Protein AF-0000000078527801 (afdb_homodimer)

pLDDT: mean 88.39, std 11.26, range [38.31, 98.44]

Radius of gyration: 32.22 Å; Cα contacts (8 Å, |Δi|>4): 963; chains: 2; bounding box: 40×102×71 Å

Foldseek 3Di:
DKDKPDWFDDVFKIKTKIKFQAWDKPQDFAQDQWKKKKAWQAAWKWKDWLQFIATDHHQKIFTHHGLIFMIIGDDDGRITMMMMMIGHQVVLQVVCVVVVQDRPCCLSVVDGTIFHDDPVLSVLLVVLSVLLRVCRVVVPVPSVVVNSVSVSVNSVSSSVRRVVCVVPPDHDTDDDPLSVLSSVLSVCLLVPLLDDDDLQRSCVVSPHHSVSNQVSNCVNRVDGSNLSSLSSLLVVLLVCLQPHPDDLQRSCNSSNHPDSVVNQVSNCVHPVDGSVVCSVVNSPD/DKDKPDWFDDVFKIKTKIKFQAWDKPADFPLDQWKKKKAWQAAWKWKDWLQFIATDHHQKIFTHHHLIFMIIGHDDGRITIMMMMIGHQVVLQVVCVVVVQDRPCCLSVVDGTIFHDDPVLSVLLVVLSVLLRVCRVVVPVPSVVSNSVSVSVNSNSSSVRRVVCVVPPDHDTDDDPLSVLSSVLSVCLLVPLLDPDDLQRSCVVSPHHSVSCQVSNCVNRVDGSNLSSLSSLLVVLLVCLQPHPDDLQRSCNSSNHPDSVVNQVSNCSRPVDGSVVCSVVNSPD

Solvent-accessible surface area (backbone atoms only — not comparable to full-atom values): 29902 Å² total; per-residue (Å²): 90,79,42,74,78,48,77,43,64,54,95,42,37,36,41,34,30,41,36,29,54,38,89,59,61,66,64,88,77,64,54,40,84,33,35,34,41,40,36,33,73,36,44,36,31,31,38,26,46,72,48,44,39,33,68,43,43,56,52,28,34,34,43,41,39,55,60,50,55,61,25,51,40,83,26,90,50,56,46,35,30,36,38,41,37,38,36,30,53,86,64,46,36,64,58,27,56,73,64,67,43,77,42,63,66,53,51,39,67,76,42,69,45,69,35,72,54,52,72,68,54,37,53,52,48,51,53,40,54,52,47,38,52,51,31,57,72,67,54,50,91,67,26,68,50,53,37,52,41,43,48,50,50,51,54,50,51,51,48,54,40,42,57,57,31,71,77,36,80,69,72,67,56,54,80,46,71,67,51,44,50,42,24,53,50,40,47,47,31,59,75,45,28,39,56,80,71,47,67,58,55,49,18,55,75,69,75,46,51,47,69,55,49,52,48,54,35,25,70,55,57,71,36,50,71,66,56,48,25,50,49,38,32,43,54,51,45,50,50,42,47,56,74,48,85,68,49,72,65,51,50,28,52,67,40,44,42,94,37,60,67,58,38,44,50,54,35,23,72,60,64,77,40,43,65,68,55,38,41,74,57,65,51,66,119,92,79,42,73,77,47,75,44,65,56,96,42,37,37,41,34,29,42,38,29,53,39,88,57,62,61,63,82,76,66,55,36,86,33,35,34,41,40,35,32,71,37,44,34,30,31,37,26,46,72,49,43,39,33,67,43,42,55,51,28,33,34,43,41,39,57,60,43,51,64,24,48,39,82,27,91,50,57,46,34,31,35,38,41,38,38,35,30,54,87,64,43,37,66,59,26,56,72,63,67,44,75,42,62,66,54,51,38,67,76,42,67,44,68,34,71,53,54,73,69,54,35,54,53,48,50,52,40,52,52,47,39,52,50,30,55,72,66,56,48,91,65,26,68,51,53,37,52,40,43,48,51,50,51,54,49,52,52,50,53,40,40,57,54,30,71,77,37,79,68,73,67,57,53,78,46,71,67,51,43,50,43,25,52,49,39,48,48,32,61,78,46,28,40,57,81,72,48,64,57,57,49,18,55,73,69,73,46,50,48,68,54,48,51,50,55,35,26,71,56,57,56,34,50,69,66,56,48,25,49,50,40,30,42,55,51,46,51,51,42,47,55,73,46,87,67,49,71,65,52,50,28,53,67,40,45,44,94,38,61,68,57,38,44,50,54,36,23,72,66,65,77,41,43,66,68,55,39,40,74,57,64,50,66,119

Nearest PDB structures (foldseek):
  7x85-assembly2_C  TM=8.823E-01  e=2.930E-05  Gallus gallus
  6o2d-assembly1_A  TM=7.744E-01  e=2.500E-05  Schizosaccharomyces pombe
  8hfb-assembly1_B  TM=6.288E-01  e=1.130E-05  Bacillus subtilis
  2h0v-assembly1_B  TM=6.286E-01  e=2.133E-05  Bacillus subtilis
  1y3t-assembly1_B  TM=6.262E-01  e=2.779E-05  Bacillus subtilis

Sequence (570 aa):
MEKTVFSESMEGITIDEVVRDQEYSMTMKHFHDTYELYFLLEGERYYFIEKETYYVKTGDVVLINREQVHKTSQAGSRRHDRILLQLSGRVLEPWLKQTGVSSLEKLFGDYYGVARLSKEEWEEMKGLLLGISEELIHRRERYEIMVRLKLSQILLMVYRSRKKTVLKEMPPTVQTAKHGKVHEVAEYLTLHCETGESLEELAEAFFISKSYLSRIFREVTGFSVNEYRNLARVRKAKELLANSRYSITEISEILGFESITYFERVFKKHSDVTPLKYRKDGGETMEKTVFSESMEGITIDEVVRDQEYSMTMKHFHDTYELYFLLEGERYYFIEKETYYVKTGDVVLINREQVHKTSQAGSRRHDRILLQLSGRVLEPWLKQTGVSSLEKLFGDYYGVARLSKEEWEEMKGLLLGISEELIHRRERYEIMVRLKLSQILLMVYRSRKKTVLKEMPPTVQTAKHGKVHEVAEYLTLHCETGESLEELAEAFFISKSYLSRIFREVTGFSVNEYRNLARVRKAKELLANSRYSITEISEILGFESITYFERVFKKHSDVTPLKYRKDGGET

Secondary structure (DSSP, 8-state):
-EEEEEEEEETTEEEEEEEESS----------SSEEEEEEEESEEEEEETTEEEEEETTEEEEE-TT--EEEEE-S-S-EEEEEEEE-HHHHHHHHHHHT---HHHHHHH--EEEE--HHHHHHHHHHHHHHHHHHHH--TTHHHHHHHHHHHHHHHHHHHHHHHHSSPPPPBP--HHHHHHHHHHHHHHHTTT----HHHHHHHTTS-HHHHHHHHHHHHSS-HHHHHHHHHHHHHHHHHHH----HHHHHHHTT-S-HHHHHHHHHHHHSS-HHHHHHTTT--/-EEEEEEEEETTEEEEEEEE-S-----S----SSEEEEEEEESEEEEEETTEEEEEETTEEEEE-TT--EEEEE-S-S-EEEEEEEE-HHHHHHHHHHHTPPPHHHHHHH--EEEE--HHHHHHHHHHHHHHHHHHHH--TTHHHHHHHHHHHHHHHHHHHHHHHHSSPPPPBP--HHHHHHHHHHHHHHHTTT----HHHHHHHTTS-HHHHHHHHHHHHSS-HHHHHHHHHHHHHHHHHHH----HHHHHHHTT-S-HHHHHHHHHHHHSS-HHHHHHTTT--

Structure (mmCIF, N/CA/C/O backbone):
data_AF-0000000078527801-model_v1
#
loop_
_entity.id
_entity.type
_entity.pdbx_description
1 polymer 'AraC family transcriptional regulator'
#
loop_
_atom_site.group_PDB
_atom_site.id
_atom_site.type_symbol
_atom_site.label_atom_id
_atom_site.label_alt_id
_atom_site.label_comp_id
_atom_site.label_asym_id
_atom_site.label_entity_id
_atom_site.label_seq_id
_atom_site.pdbx_PDB_ins_code
_atom_site.Cartn_x
_atom_site.Cartn_y
_atom_site.Cartn_z
_atom_site.occupancy
_atom_site.B_iso_or_equiv
_atom_site.auth_seq_id
_atom_site.auth_comp_id
_atom_site.auth_asym_id
_atom_site.auth_atom_id
_atom_site.pdbx_PDB_model_num
ATOM 1 N N . MET A 1 1 ? 16.672 16.656 26.734 1 68.88 1 MET A N 1
ATOM 2 C CA . MET A 1 1 ? 17.578 16.062 25.766 1 68.88 1 MET A CA 1
ATOM 3 C C . MET A 1 1 ? 16.797 15.469 24.594 1 68.88 1 MET A C 1
ATOM 5 O O . MET A 1 1 ? 15.711 14.922 24.781 1 68.88 1 MET A O 1
ATOM 9 N N . GLU A 1 2 ? 17 15.906 23.484 1 79.69 2 GLU A N 1
ATOM 10 C CA . GLU A 1 2 ? 16.406 15.422 22.234 1 79.69 2 GLU A CA 1
ATOM 11 C C . GLU A 1 2 ? 17.266 14.336 21.594 1 79.69 2 GLU A C 1
ATOM 13 O O . GLU A 1 2 ? 18.484 14.461 21.531 1 79.69 2 GLU A O 1
ATOM 18 N N . LYS A 1 3 ? 16.578 13.094 21.422 1 81.5 3 LYS A N 1
ATOM 19 C CA . LYS A 1 3 ? 17.266 11.992 20.75 1 81.5 3 LYS A CA 1
ATOM 20 C C . LYS A 1 3 ? 16.562 11.633 19.438 1 81.5 3 LYS A C 1
ATOM 22 O O . LYS A 1 3 ? 15.383 11.281 19.438 1 81.5 3 LYS A O 1
ATOM 27 N N . THR A 1 4 ? 17.312 11.812 18.469 1 79.81 4 THR A N 1
ATOM 28 C CA . THR A 1 4 ? 16.812 11.359 17.172 1 79.81 4 THR A CA 1
ATOM 29 C C . THR A 1 4 ? 17.016 9.859 17 1 79.81 4 THR A C 1
ATOM 31 O O . THR A 1 4 ? 18.156 9.391 16.969 1 79.81 4 THR A O 1
ATOM 34 N N . VAL A 1 5 ? 15.945 9.117 16.906 1 83.12 5 VAL A N 1
ATOM 35 C CA . VAL A 1 5 ? 16 7.668 16.75 1 83.12 5 VAL A CA 1
ATOM 36 C C . VAL A 1 5 ? 16.359 7.328 15.297 1 83.12 5 VAL A C 1
ATOM 38 O O . VAL A 1 5 ? 17.234 6.504 15.039 1 83.12 5 VAL A O 1
ATOM 41 N N . PHE A 1 6 ? 15.734 7.941 14.312 1 82.44 6 PHE A N 1
ATOM 42 C CA . PHE A 1 6 ? 16.094 7.855 12.898 1 82.44 6 PHE A CA 1
ATOM 43 C C . PHE A 1 6 ? 15.617 9.086 12.148 1 82.44 6 PHE A C 1
ATOM 45 O O . PHE A 1 6 ? 14.719 9.797 12.609 1 82.44 6 PHE A O 1
ATOM 52 N N . SER A 1 7 ? 16.234 9.422 11.078 1 87.69 7 SER A N 1
ATOM 53 C CA . SER A 1 7 ? 15.875 10.461 10.125 1 87.69 7 SER A CA 1
ATOM 54 C C . SER A 1 7 ? 16.25 10.055 8.703 1 87.69 7 SER A C 1
ATOM 56 O O . SER A 1 7 ? 17.438 9.898 8.391 1 87.69 7 SER A O 1
ATOM 58 N N . GLU A 1 8 ? 15.242 9.766 7.891 1 90.69 8 GLU A N 1
ATOM 59 C CA . GLU A 1 8 ? 15.461 9.258 6.543 1 90.69 8 GLU A CA 1
ATOM 60 C C . GLU A 1 8 ? 14.617 10.016 5.523 1 90.69 8 GLU A C 1
ATOM 62 O O . GLU A 1 8 ? 13.664 10.703 5.891 1 90.69 8 GLU A O 1
ATOM 67 N N . SER A 1 9 ? 15.086 9.992 4.332 1 93.12 9 SER A N 1
ATOM 68 C CA . SER A 1 9 ? 14.328 10.734 3.322 1 93.12 9 SER A CA 1
ATOM 69 C C . SER A 1 9 ? 14.508 10.109 1.939 1 93.12 9 SER A C 1
ATOM 71 O O . SER A 1 9 ? 15.453 9.352 1.711 1 93.12 9 SER A O 1
ATOM 73 N N . MET A 1 10 ? 13.586 10.25 1.15 1 94.81 10 MET A N 1
ATOM 74 C CA . MET A 1 10 ? 13.641 10.094 -0.3 1 94.81 10 MET A CA 1
ATOM 75 C C . MET A 1 10 ? 12.961 11.266 -0.999 1 94.81 10 MET A C 1
ATOM 77 O O . MET A 1 10 ? 12.438 12.172 -0.341 1 94.81 10 MET A O 1
ATOM 81 N N . GLU A 1 11 ? 13.023 11.273 -2.293 1 93.06 11 GLU A N 1
ATOM 82 C CA . GLU A 1 11 ? 12.383 12.375 -3.016 1 93.06 11 GLU A CA 1
ATOM 83 C C . GLU A 1 11 ? 10.914 12.508 -2.641 1 93.06 11 GLU A C 1
ATOM 85 O O . GLU A 1 11 ? 10.141 11.555 -2.791 1 93.06 11 GLU A O 1
ATOM 90 N N . GLY A 1 12 ? 10.57 13.617 -1.986 1 93.69 12 GLY A N 1
ATOM 91 C CA . GLY A 1 12 ? 9.18 13.945 -1.709 1 93.69 12 GLY A CA 1
ATOM 92 C C . GLY A 1 12 ? 8.727 13.5 -0.331 1 93.69 12 GLY A C 1
ATOM 93 O O . GLY A 1 12 ? 7.617 13.828 0.098 1 93.69 12 GLY A O 1
ATOM 94 N N . ILE A 1 13 ? 9.562 12.727 0.369 1 95.38 13 ILE A N 1
ATOM 95 C CA . ILE A 1 13 ? 9.156 12.188 1.662 1 95.38 13 ILE A CA 1
ATOM 96 C C . ILE A 1 13 ? 10.32 12.273 2.646 1 95.38 13 ILE A C 1
ATOM 98 O O . ILE A 1 13 ? 11.445 11.883 2.32 1 95.38 13 ILE A O 1
ATOM 102 N N . THR A 1 14 ? 10.094 12.812 3.775 1 93.75 14 THR A N 1
ATOM 103 C CA . THR A 1 14 ? 11.016 12.742 4.902 1 93.75 14 THR A CA 1
ATOM 104 C C . THR A 1 14 ? 10.312 12.188 6.141 1 93.75 14 THR A C 1
ATOM 106 O O . THR A 1 14 ? 9.164 12.539 6.422 1 93.75 14 THR A O 1
ATOM 109 N N . ILE A 1 15 ? 11.008 11.305 6.816 1 95.31 15 ILE A N 1
ATOM 110 C CA . ILE A 1 15 ? 10.461 10.727 8.039 1 95.31 15 ILE A CA 1
ATOM 111 C C . ILE A 1 15 ? 11.516 10.758 9.141 1 95.31 15 ILE A C 1
ATOM 113 O O . ILE A 1 15 ? 12.688 10.484 8.898 1 95.31 15 ILE A O 1
ATOM 117 N N . ASP A 1 16 ? 11.078 11.18 10.289 1 90.44 16 ASP A N 1
ATOM 118 C CA . ASP A 1 16 ? 12 11.117 11.422 1 90.44 16 ASP A CA 1
ATOM 119 C C . ASP A 1 16 ? 11.266 10.742 12.703 1 90.44 16 ASP A C 1
ATOM 121 O O . ASP A 1 16 ? 10.062 10.992 12.836 1 90.44 16 ASP A O 1
ATOM 125 N N . GLU A 1 17 ? 11.969 10.07 13.547 1 91.81 17 GLU A N 1
ATOM 126 C CA . GLU A 1 17 ? 11.508 9.766 14.898 1 91.81 17 GLU A CA 1
ATOM 127 C C . GLU A 1 17 ? 12.391 10.445 15.945 1 91.81 17 GLU A C 1
ATOM 129 O O . GLU A 1 17 ? 13.609 10.258 15.953 1 91.81 17 GLU A O 1
ATOM 134 N N . VAL A 1 18 ? 11.742 11.203 16.828 1 86.44 18 VAL A N 1
ATOM 135 C CA . VAL A 1 18 ? 12.477 11.945 17.844 1 86.44 18 VAL A CA 1
ATOM 136 C C . VAL A 1 18 ? 11.867 11.688 19.219 1 86.44 18 VAL A C 1
ATOM 138 O O . VAL A 1 18 ? 10.641 11.734 19.375 1 86.44 18 VAL A O 1
ATOM 141 N N . VAL A 1 19 ? 12.68 11.312 20.109 1 86.94 19 VAL A N 1
ATOM 142 C CA . VAL A 1 19 ? 12.305 11.172 21.516 1 86.94 19 VAL A CA 1
ATOM 143 C C . VAL A 1 19 ? 12.805 12.383 22.312 1 86.94 19 VAL A C 1
ATOM 145 O O . VAL A 1 19 ? 13.969 12.781 22.172 1 86.94 19 VAL A O 1
ATOM 148 N N . ARG A 1 20 ? 11.992 13.039 23 1 83.12 20 ARG A N 1
ATOM 149 C CA . ARG A 1 20 ? 12.383 14.227 23.75 1 83.12 20 ARG A CA 1
ATOM 150 C C . ARG A 1 20 ? 12 14.094 25.219 1 83.12 20 ARG A C 1
ATOM 152 O O . ARG A 1 20 ? 10.945 13.555 25.547 1 83.12 20 ARG A O 1
ATOM 159 N N . ASP A 1 21 ? 12.938 14.359 26.203 1 72.12 21 ASP A N 1
ATOM 160 C CA . ASP A 1 21 ? 12.672 14.344 27.641 1 72.12 21 ASP A CA 1
ATOM 161 C C . ASP A 1 21 ? 12.391 15.75 28.172 1 72.12 21 ASP A C 1
ATOM 163 O O . ASP A 1 21 ? 11.836 15.914 29.25 1 72.12 21 ASP A O 1
ATOM 167 N N . GLN A 1 22 ? 12.914 16.766 27.453 1 56.06 22 GLN A N 1
ATOM 168 C CA . GLN A 1 22 ? 12.719 18.094 28 1 56.06 22 GLN A CA 1
ATOM 169 C C . GLN A 1 22 ? 11.867 18.953 27.078 1 56.06 22 GLN A C 1
ATOM 171 O O . GLN A 1 22 ? 11.609 18.562 25.938 1 56.06 22 GLN A O 1
ATOM 176 N N . GLU A 1 23 ? 11.406 20.094 27.625 1 50.56 23 GLU A N 1
ATOM 177 C CA . GLU A 1 23 ? 10.555 21.094 26.984 1 50.56 23 GLU A CA 1
ATOM 178 C C . GLU A 1 23 ? 11.055 21.438 25.578 1 50.56 23 GLU A C 1
ATOM 180 O O . GLU A 1 23 ? 12.227 21.781 25.406 1 50.56 23 GLU A O 1
ATOM 185 N N . TYR A 1 24 ? 10.969 20.547 24.828 1 50.47 24 TYR A N 1
ATOM 186 C CA . TYR A 1 24 ? 11.391 21.031 23.516 1 50.47 24 TYR A CA 1
ATOM 187 C C . TYR A 1 24 ? 10.258 21.797 22.828 1 50.47 24 TYR A C 1
ATOM 189 O O . TYR A 1 24 ? 9.109 21.344 22.844 1 50.47 24 TYR A O 1
ATOM 197 N N . SER A 1 25 ? 10.438 23.125 22.922 1 44.84 25 SER A N 1
ATOM 198 C CA . SER A 1 25 ? 9.586 23.938 22.062 1 44.84 25 SER A CA 1
ATOM 199 C C . SER A 1 25 ? 10.016 23.844 20.609 1 44.84 25 SER A C 1
ATOM 201 O O . SER A 1 25 ? 11.203 23.953 20.297 1 44.84 25 SER A O 1
ATOM 203 N N . MET A 1 26 ? 9.477 23.031 19.875 1 48.06 26 MET A N 1
ATOM 204 C CA . MET A 1 26 ? 9.797 23.125 18.453 1 48.06 26 MET A CA 1
ATOM 205 C C . MET A 1 26 ? 9.867 24.594 18.016 1 48.06 26 MET A C 1
ATOM 207 O O . MET A 1 26 ? 8.898 25.344 18.172 1 48.06 26 MET A O 1
ATOM 211 N N . THR A 1 27 ? 10.992 25.062 18.219 1 38.31 27 THR A N 1
ATOM 212 C CA . THR A 1 27 ? 11.117 26.469 17.844 1 38.31 27 THR A CA 1
ATOM 213 C C . THR A 1 27 ? 10.688 26.672 16.391 1 38.31 27 THR A C 1
ATOM 215 O O . THR A 1 27 ? 10.492 27.812 15.953 1 38.31 27 THR A O 1
ATOM 218 N N . MET A 1 28 ? 11.43 25.969 15.43 1 41.22 28 MET A N 1
ATOM 219 C CA . MET A 1 28 ? 11.531 26.703 14.172 1 41.22 28 MET A CA 1
ATOM 220 C C . MET A 1 28 ? 10.188 26.75 13.453 1 41.22 28 MET A C 1
ATOM 222 O O . MET A 1 28 ? 9.492 25.734 13.359 1 41.22 28 MET A O 1
ATOM 226 N N . LYS A 1 29 ? 9.484 27.938 13.383 1 44.78 29 LYS A N 1
ATOM 227 C CA . LYS A 1 29 ? 8.477 28.875 12.875 1 44.78 29 LYS A CA 1
ATOM 228 C C . LYS A 1 29 ? 8.156 28.594 11.414 1 44.78 29 LYS A C 1
ATOM 230 O O . LYS A 1 29 ? 7.855 29.531 10.656 1 44.78 29 LYS A O 1
ATOM 235 N N . HIS A 1 30 ? 8.758 27.609 10.633 1 49.72 30 HIS A N 1
ATOM 236 C CA . HIS A 1 30 ? 8.906 27.828 9.203 1 49.72 30 HIS A CA 1
ATOM 237 C C . HIS A 1 30 ? 7.703 27.297 8.438 1 49.72 30 HIS A C 1
ATOM 239 O O . HIS A 1 30 ? 7.094 26.297 8.844 1 49.72 30 HIS A O 1
ATOM 245 N N . PHE A 1 31 ? 6.996 28.312 8.07 1 52.66 31 PHE A N 1
ATOM 246 C CA . PHE A 1 31 ? 6.148 27.953 6.941 1 52.66 31 PHE A CA 1
ATOM 247 C C . PHE A 1 31 ? 6.879 27 5.996 1 52.66 31 PHE A C 1
ATOM 249 O O . PHE A 1 31 ? 8.016 27.266 5.602 1 52.66 31 PHE A O 1
ATOM 256 N N . HIS A 1 32 ? 6.535 25.75 6.164 1 64 32 HIS A N 1
ATOM 257 C CA . HIS A 1 32 ? 7.125 24.875 5.16 1 64 32 HIS A CA 1
ATOM 258 C C . HIS A 1 32 ? 6.094 24.469 4.113 1 64 32 HIS A C 1
ATOM 260 O O . HIS A 1 32 ? 4.898 24.422 4.398 1 64 32 HIS A O 1
ATOM 266 N N . ASP A 1 33 ? 6.512 24.547 2.904 1 74.06 33 ASP A N 1
ATOM 267 C CA . ASP A 1 33 ? 5.723 24.188 1.727 1 74.06 33 ASP A CA 1
ATOM 268 C C . ASP A 1 33 ? 5.484 22.688 1.656 1 74.06 33 ASP A C 1
ATOM 270 O O . ASP A 1 33 ? 5.438 22.109 0.567 1 74.06 33 ASP A O 1
ATOM 274 N N . THR A 1 34 ? 5.406 22.078 2.867 1 87.06 34 THR A N 1
ATOM 275 C CA . THR A 1 34 ? 5.184 20.625 2.879 1 87.06 34 THR A CA 1
ATOM 276 C C . THR A 1 34 ? 3.988 20.266 3.758 1 87.06 34 THR A C 1
ATOM 278 O O . THR A 1 34 ? 3.627 21.031 4.66 1 87.06 34 THR A O 1
ATOM 281 N N . TYR A 1 35 ? 3.361 19.25 3.359 1 92.69 35 TYR A N 1
ATOM 282 C CA . TYR A 1 35 ? 2.361 18.656 4.234 1 92.69 35 TYR A CA 1
ATOM 283 C C . TYR A 1 35 ? 3.023 17.828 5.332 1 92.69 35 TYR A C 1
ATOM 285 O O . TYR A 1 35 ? 4.043 17.172 5.098 1 92.69 35 TYR A O 1
ATOM 293 N N . GLU A 1 36 ? 2.42 17.875 6.512 1 93.31 36 GLU A N 1
ATOM 294 C CA . GLU A 1 36 ? 3.021 17.109 7.602 1 93.31 36 GLU A CA 1
ATOM 295 C C . GLU A 1 36 ? 1.99 16.219 8.289 1 93.31 36 GLU A C 1
ATOM 297 O O . GLU A 1 36 ? 0.843 16.625 8.484 1 93.31 36 GLU A O 1
ATOM 302 N N . LEU A 1 37 ? 2.434 15.016 8.555 1 95.56 37 LEU A N 1
ATOM 303 C CA . LEU A 1 37 ? 1.729 14.125 9.469 1 95.56 37 LEU A CA 1
ATOM 304 C C . LEU A 1 37 ? 2.555 13.867 10.727 1 95.56 37 LEU A C 1
ATOM 306 O O . LEU A 1 37 ? 3.703 13.43 10.641 1 95.56 37 LEU A O 1
ATOM 310 N N . TYR A 1 38 ? 1.998 14.211 11.859 1 94.62 38 TYR A N 1
ATOM 311 C CA . TYR A 1 38 ? 2.625 14.047 13.164 1 94.62 38 TYR A CA 1
ATOM 312 C C . TYR A 1 38 ? 1.974 12.906 13.945 1 94.62 38 TYR A C 1
ATOM 314 O O . TYR A 1 38 ? 0.771 12.945 14.219 1 94.62 38 TYR A O 1
ATOM 322 N N . PHE A 1 39 ? 2.773 11.867 14.281 1 96.31 39 PHE A N 1
ATOM 323 C CA . PHE A 1 39 ? 2.295 10.703 15.016 1 96.31 39 PHE A CA 1
ATOM 324 C C . PHE A 1 39 ? 2.859 10.688 16.422 1 96.31 39 PHE A C 1
ATOM 326 O O . PHE A 1 39 ? 4.074 10.594 16.609 1 96.31 39 PHE A O 1
ATOM 333 N N . LEU A 1 40 ? 2.012 10.703 17.406 1 94.56 40 LEU A N 1
ATOM 334 C CA . LEU A 1 40 ? 2.49 10.664 18.797 1 94.56 40 LEU A CA 1
ATOM 335 C C . LEU A 1 40 ? 2.539 9.234 19.312 1 94.56 40 LEU A C 1
ATOM 337 O O . LEU A 1 40 ? 1.496 8.617 19.531 1 94.56 40 LEU A O 1
ATOM 341 N N . LEU A 1 41 ? 3.697 8.758 19.531 1 94.19 41 LEU A N 1
ATOM 342 C CA . LEU A 1 41 ? 3.91 7.375 19.953 1 94.19 41 LEU A CA 1
ATOM 343 C C . LEU A 1 41 ? 3.766 7.23 21.453 1 94.19 41 LEU A C 1
ATOM 345 O O . LEU A 1 41 ? 3.326 6.184 21.953 1 94.19 41 LEU A O 1
ATOM 349 N N . GLU A 1 42 ? 4.191 8.234 22.156 1 93.31 42 GLU A N 1
ATOM 350 C CA . GLU A 1 42 ? 4.141 8.242 23.609 1 93.31 42 GLU A CA 1
ATOM 351 C C . GLU A 1 42 ? 4.043 9.664 24.156 1 93.31 42 GLU A C 1
ATOM 353 O O . GLU A 1 42 ? 4.664 10.586 23.625 1 93.31 42 GLU A O 1
ATOM 358 N N . GLY A 1 43 ? 3.215 9.766 25.25 1 91.69 43 GLY A N 1
ATOM 359 C CA . GLY A 1 43 ? 3.123 11.039 25.938 1 91.69 43 GLY A CA 1
ATOM 360 C C . GLY A 1 43 ? 1.876 11.828 25.578 1 91.69 43 GLY A C 1
ATOM 361 O O . GLY A 1 43 ? 0.872 11.25 25.156 1 91.69 43 GLY A O 1
ATOM 362 N N . GLU A 1 44 ? 1.827 13.125 26 1 92.25 44 GLU A N 1
ATOM 363 C CA . GLU A 1 44 ? 0.766 14.086 25.719 1 92.25 44 GLU A CA 1
ATOM 364 C C . GLU A 1 44 ? 1.343 15.445 25.328 1 92.25 44 GLU A C 1
ATOM 366 O O . GLU A 1 44 ? 2.375 15.859 25.844 1 92.25 44 GLU A O 1
ATOM 371 N N . ARG A 1 45 ? 0.634 16.047 24.359 1 89.88 45 ARG A N 1
ATOM 372 C CA . ARG A 1 45 ? 1.095 17.359 23.906 1 89.88 45 ARG A CA 1
ATOM 373 C C . ARG A 1 45 ? -0.083 18.281 23.594 1 89.88 45 ARG A C 1
ATOM 375 O O . ARG A 1 45 ? -1.167 17.812 23.234 1 89.88 45 ARG A O 1
ATOM 382 N N . TYR A 1 46 ? 0.143 19.578 23.844 1 89.38 46 TYR A N 1
ATOM 383 C CA . TYR A 1 46 ? -0.713 20.578 23.219 1 89.38 46 TYR A CA 1
ATOM 384 C C . TYR A 1 46 ? -0.182 20.953 21.844 1 89.38 46 TYR A C 1
ATOM 386 O O . TYR A 1 46 ? 1.023 21.156 21.656 1 89.38 46 TYR A O 1
ATOM 394 N N . TYR A 1 47 ? -1.049 20.938 20.922 1 90.5 47 TYR A N 1
ATOM 395 C CA . TYR A 1 47 ? -0.663 21.266 19.562 1 90.5 47 TYR A CA 1
ATOM 396 C C . TYR A 1 47 ? -1.467 22.453 19.031 1 90.5 47 TYR A C 1
ATOM 398 O O . TYR A 1 47 ? -2.664 22.328 18.766 1 90.5 47 TYR A O 1
ATOM 406 N N . PHE A 1 48 ? -0.788 23.594 18.875 1 89.56 48 PHE A N 1
ATOM 407 C CA . PHE A 1 48 ? -1.412 24.781 18.297 1 89.56 48 PHE A CA 1
ATOM 408 C C . PHE A 1 48 ? -1.331 24.734 16.766 1 89.56 48 PHE A C 1
ATOM 410 O O . PHE A 1 48 ? -0.249 24.562 16.203 1 89.56 48 PHE A O 1
ATOM 417 N N . ILE A 1 49 ? -2.523 24.859 16.156 1 88.56 49 ILE A N 1
ATOM 418 C CA . ILE A 1 49 ? -2.584 24.891 14.695 1 88.56 49 ILE A CA 1
ATOM 419 C C . ILE A 1 49 ? -3.459 26.062 14.25 1 88.56 49 ILE A C 1
ATOM 421 O O . ILE A 1 49 ? -4.668 26.078 14.492 1 88.56 49 ILE A O 1
ATOM 425 N N . GLU A 1 50 ? -2.816 27 13.555 1 83.94 50 GLU A N 1
ATOM 426 C CA . GLU A 1 50 ? -3.451 28.188 13 1 83.94 50 GLU A CA 1
ATOM 427 C C . GLU A 1 50 ? -4.09 29.031 14.094 1 83.94 50 GLU A C 1
ATOM 429 O O . GLU A 1 50 ? -3.6 30.125 14.414 1 83.94 50 GLU A O 1
ATOM 434 N N . LYS A 1 51 ? -5.172 28.609 14.703 1 87.19 51 LYS A N 1
ATOM 435 C CA . LYS A 1 51 ? -5.816 29.422 15.727 1 87.19 51 LYS A CA 1
ATOM 436 C C . LYS A 1 51 ? -6.363 28.562 16.859 1 87.19 51 LYS A C 1
ATOM 438 O O . LYS A 1 51 ? -6.941 29.078 17.812 1 87.19 51 LYS A O 1
ATOM 443 N N . GLU A 1 52 ? -6.188 27.281 16.656 1 88.38 52 GLU A N 1
ATOM 444 C CA . GLU A 1 52 ? -6.754 26.344 17.625 1 88.38 52 GLU A CA 1
ATOM 445 C C . GLU A 1 52 ? -5.66 25.516 18.297 1 88.38 52 GLU A C 1
ATOM 447 O O . GLU A 1 52 ? -4.641 25.219 17.672 1 88.38 52 GLU A O 1
ATOM 452 N N . THR A 1 53 ? -5.961 25.234 19.578 1 90 53 THR A N 1
ATOM 453 C CA . THR A 1 53 ? -5.066 24.328 20.297 1 90 53 THR A CA 1
ATOM 454 C C . THR A 1 53 ? -5.746 22.984 20.531 1 90 53 THR A C 1
ATOM 456 O O . THR A 1 53 ? -6.875 22.938 21.031 1 90 53 THR A O 1
ATOM 459 N N . TYR A 1 54 ? -5.035 21.938 20.188 1 90.31 54 TYR A N 1
ATOM 460 C CA . TYR A 1 54 ? -5.543 20.578 20.344 1 90.31 54 TYR A CA 1
ATOM 461 C C . TYR A 1 54 ? -4.793 19.844 21.438 1 90.31 54 TYR A C 1
ATOM 463 O O . TYR A 1 54 ? -3.586 20.031 21.625 1 90.31 54 TYR A O 1
ATOM 471 N N . TYR A 1 55 ? -5.559 19.078 22.188 1 90.56 55 TYR A N 1
ATOM 472 C CA . TYR A 1 55 ? -4.938 18.125 23.094 1 90.56 55 TYR A CA 1
ATOM 473 C C . TYR A 1 55 ? -4.641 16.812 22.391 1 90.56 55 TYR A C 1
ATOM 475 O O . TYR A 1 55 ? -5.562 16.094 21.984 1 90.56 55 TYR A O 1
ATOM 483 N N . VAL A 1 56 ? -3.369 16.484 22.219 1 91.19 56 VAL A N 1
ATOM 484 C CA . VAL A 1 56 ? -2.928 15.32 21.469 1 91.19 56 VAL A CA 1
ATOM 485 C C . VAL A 1 56 ? -2.426 14.242 22.422 1 91.19 56 VAL A C 1
ATOM 487 O O . VAL A 1 56 ? -1.618 14.523 23.312 1 91.19 56 VAL A O 1
ATOM 490 N N . LYS A 1 57 ? -2.949 13.055 22.266 1 92.19 57 LYS A N 1
ATOM 491 C CA . LYS A 1 57 ? -2.545 11.914 23.094 1 92.19 57 LYS A CA 1
ATOM 492 C C . LYS A 1 57 ? -1.943 10.805 22.234 1 92.19 57 LYS A C 1
ATOM 494 O O . LYS A 1 57 ? -2.004 10.867 21 1 92.19 57 LYS A O 1
ATOM 499 N N . THR A 1 58 ? -1.376 9.805 22.953 1 93.12 58 THR A N 1
ATOM 500 C CA . THR A 1 58 ? -0.82 8.641 22.281 1 93.12 58 THR A CA 1
ATOM 501 C C . THR A 1 58 ? -1.853 8.016 21.344 1 93.12 58 THR A C 1
ATOM 503 O O . THR A 1 58 ? -3 7.793 21.734 1 93.12 58 THR A O 1
ATOM 506 N N . GLY A 1 59 ? -1.399 7.824 20.078 1 92.94 59 GLY A N 1
ATOM 507 C CA . GLY A 1 59 ? -2.293 7.207 19.125 1 92.94 59 GLY A CA 1
ATOM 508 C C . GLY A 1 59 ? -2.963 8.211 18.203 1 92.94 59 GLY A C 1
ATOM 509 O O . GLY A 1 59 ? -3.605 7.832 17.219 1 92.94 59 GLY A O 1
ATOM 510 N N . ASP A 1 60 ? -2.748 9.484 18.5 1 92.38 60 ASP A N 1
ATOM 511 C CA . ASP A 1 60 ? -3.316 10.531 17.656 1 92.38 60 ASP A CA 1
ATOM 512 C C . ASP A 1 60 ? -2.396 10.852 16.484 1 92.38 60 ASP A C 1
ATOM 514 O O . ASP A 1 60 ? -1.176 10.719 16.594 1 92.38 60 ASP A O 1
ATOM 518 N N . VAL A 1 61 ? -3.08 11.18 15.406 1 95.5 61 VAL A N 1
ATOM 519 C CA . VAL A 1 61 ? -2.377 11.664 14.227 1 95.5 61 VAL A CA 1
ATOM 520 C C . VAL A 1 61 ? -2.777 13.109 13.945 1 95.5 61 VAL A C 1
ATOM 522 O O . VAL A 1 61 ? -3.965 13.422 13.852 1 95.5 61 VAL A O 1
ATOM 525 N N . VAL A 1 62 ? -1.8 13.984 13.828 1 93.44 62 VAL A N 1
ATOM 526 C CA . VAL A 1 62 ? -2.084 15.383 13.555 1 93.44 62 VAL A CA 1
ATOM 527 C C . VAL A 1 62 ? -1.76 15.711 12.102 1 93.44 62 VAL A C 1
ATOM 529 O O . VAL A 1 62 ? -0.681 15.375 11.609 1 93.44 62 VAL A O 1
ATOM 532 N N . LEU A 1 63 ? -2.717 16.234 11.391 1 93.31 63 LEU A N 1
ATOM 533 C CA . LEU A 1 63 ? -2.537 16.688 10.023 1 93.31 63 LEU A CA 1
ATOM 534 C C . LEU A 1 63 ? -2.232 18.188 9.984 1 93.31 63 LEU A C 1
ATOM 536 O O . LEU A 1 63 ? -2.998 19 10.516 1 93.31 63 LEU A O 1
ATOM 540 N N . ILE A 1 64 ? -1.139 18.562 9.398 1 91 64 ILE A N 1
ATOM 541 C CA . ILE A 1 64 ? -0.753 19.969 9.25 1 91 64 ILE A CA 1
ATOM 542 C C . ILE A 1 64 ? -0.651 20.312 7.762 1 91 64 ILE A C 1
ATOM 544 O O . ILE A 1 64 ? 0.162 19.734 7.039 1 91 64 ILE A O 1
ATOM 548 N N . ASN A 1 65 ? -1.475 21.234 7.324 1 90.5 65 ASN A N 1
ATOM 549 C CA . ASN A 1 65 ? -1.464 21.672 5.93 1 90.5 65 ASN A CA 1
ATOM 550 C C . ASN A 1 65 ? -0.249 22.547 5.625 1 90.5 65 ASN A C 1
ATOM 552 O O . ASN A 1 65 ? 0.436 23 6.539 1 90.5 65 ASN A O 1
ATOM 556 N N . ARG A 1 66 ? -0.04 22.672 4.375 1 84.75 66 ARG A N 1
ATOM 557 C CA . ARG A 1 66 ? 1.039 23.562 3.957 1 84.75 66 ARG A CA 1
ATOM 558 C C . ARG A 1 66 ? 0.817 24.969 4.484 1 84.75 66 ARG A C 1
ATOM 560 O O . ARG A 1 66 ? -0.318 25.453 4.527 1 84.75 66 ARG A O 1
ATOM 567 N N . GLU A 1 67 ? 1.836 25.578 4.969 1 78.31 67 GLU A N 1
ATOM 568 C CA . GLU A 1 67 ? 1.887 27 5.344 1 78.31 67 GLU A CA 1
ATOM 569 C C . GLU A 1 67 ? 1.062 27.266 6.602 1 78.31 67 GLU A C 1
ATOM 571 O O . GLU A 1 67 ? 0.745 28.406 6.91 1 78.31 67 GLU A O 1
ATOM 576 N N . GLN A 1 68 ? 0.645 26.219 7.215 1 82.88 68 GLN A N 1
ATOM 577 C CA . GLN A 1 68 ? -0.078 26.406 8.469 1 82.88 68 GLN A CA 1
ATOM 578 C C . GLN A 1 68 ? 0.887 26.594 9.641 1 82.88 68 GLN A C 1
ATOM 580 O O . GLN A 1 68 ? 1.826 25.812 9.805 1 82.88 68 GLN A O 1
ATOM 585 N N . VAL A 1 69 ? 0.609 27.625 10.359 1 82.06 69 VAL A N 1
ATOM 586 C CA . VAL A 1 69 ? 1.386 27.859 11.57 1 82.06 69 VAL A CA 1
ATOM 587 C C . VAL A 1 69 ? 1.041 26.797 12.617 1 82.06 69 VAL A C 1
ATOM 589 O O . VAL A 1 69 ? -0.129 26.453 12.789 1 82.06 69 VAL A O 1
ATOM 592 N N . HIS A 1 70 ? 2.102 26.234 13.219 1 87.56 70 HIS A N 1
ATOM 593 C CA . HIS A 1 70 ? 1.854 25.219 14.242 1 87.56 70 HIS A CA 1
ATOM 594 C C . HIS A 1 70 ? 3.002 25.156 15.242 1 87.56 70 HIS A C 1
ATOM 596 O O . HIS A 1 70 ? 4.133 25.516 14.922 1 87.56 70 HIS A O 1
ATOM 602 N N . LYS A 1 71 ? 2.67 24.781 16.453 1 86.5 71 LYS A N 1
ATOM 603 C CA . LYS A 1 71 ? 3.627 24.641 17.547 1 86.5 71 LYS A CA 1
ATOM 604 C C . LYS A 1 71 ? 3.158 23.594 18.547 1 86.5 71 LYS A C 1
ATOM 606 O O . LYS A 1 71 ? 1.971 23.531 18.875 1 86.5 71 LYS A O 1
ATOM 611 N N . THR A 1 72 ? 4.152 22.797 19.016 1 87.12 72 THR A N 1
ATOM 612 C CA . THR A 1 72 ? 3.844 21.859 20.094 1 87.12 72 THR A CA 1
ATOM 613 C C . THR A 1 72 ? 4.309 22.406 21.438 1 87.12 72 THR A C 1
ATOM 615 O O . THR A 1 72 ? 5.297 23.141 21.516 1 87.12 72 THR A O 1
ATOM 618 N N . SER A 1 73 ? 3.584 22.172 22.438 1 84.25 73 SER A N 1
ATOM 619 C CA .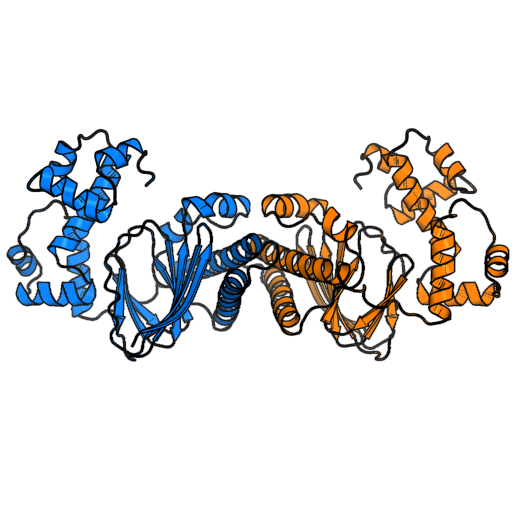 SER A 1 73 ? 3.971 22.5 23.812 1 84.25 73 SER A CA 1
ATOM 620 C C . SER A 1 73 ? 3.652 21.344 24.766 1 84.25 73 SER A C 1
ATOM 622 O O . SER A 1 73 ? 2.912 20.438 24.406 1 84.25 73 SER A O 1
ATOM 624 N N . GLN A 1 74 ? 4.195 21.438 25.828 1 83.19 74 GLN A N 1
ATOM 625 C CA . GLN A 1 74 ? 4.082 20.375 26.828 1 83.19 74 GLN A CA 1
ATOM 626 C C . GLN A 1 74 ? 2.666 20.297 27.391 1 83.19 74 GLN A C 1
ATOM 628 O O . GLN A 1 74 ? 2.049 21.328 27.672 1 83.19 74 GLN A O 1
ATOM 633 N N . ALA A 1 75 ? 2.172 19.094 27.281 1 82.12 75 ALA A N 1
ATOM 634 C CA . ALA A 1 75 ? 0.953 18.75 28.016 1 82.12 75 ALA A CA 1
ATOM 635 C C . ALA A 1 75 ? 1.198 17.609 28.984 1 82.12 75 ALA A C 1
ATOM 637 O O . ALA A 1 75 ? 1.641 16.531 28.578 1 82.12 75 ALA A O 1
ATOM 638 N N . GLY A 1 76 ? 1.053 17.75 30.172 1 78.81 76 GLY A N 1
ATOM 639 C CA . GLY A 1 76 ? 1.229 16.672 31.125 1 78.81 76 GLY A CA 1
ATOM 640 C C . GLY A 1 76 ? 2.678 16.25 31.281 1 78.81 76 GLY A C 1
ATOM 641 O O . GLY A 1 76 ? 3.533 17.062 31.625 1 78.81 76 GLY A O 1
ATOM 642 N N . SER A 1 77 ? 3.021 14.961 30.703 1 73.69 77 SER A N 1
ATOM 643 C CA . SER A 1 77 ? 4.359 14.406 30.859 1 73.69 77 SER A CA 1
ATOM 644 C C . SER A 1 77 ? 5.375 15.133 29.984 1 73.69 77 SER A C 1
ATOM 646 O O . SER A 1 77 ? 5.039 15.617 28.906 1 73.69 77 SER A O 1
ATOM 648 N N . ARG A 1 78 ? 6.555 15.109 30.484 1 78.06 78 ARG A N 1
ATOM 649 C CA . ARG A 1 78 ? 7.652 15.773 29.781 1 78.06 78 ARG A CA 1
ATOM 650 C C . ARG A 1 78 ? 8.172 14.914 28.641 1 78.06 78 ARG A C 1
ATOM 652 O O . ARG A 1 78 ? 8.492 15.422 27.562 1 78.06 78 ARG A O 1
ATOM 659 N N . ARG A 1 79 ? 8.109 13.695 28.922 1 85.06 79 ARG A N 1
ATOM 660 C CA . ARG A 1 79 ? 8.672 12.805 27.906 1 85.06 79 ARG A CA 1
ATOM 661 C C . ARG A 1 79 ? 7.656 12.516 26.812 1 85.06 79 ARG A C 1
ATOM 663 O O . ARG A 1 79 ? 6.48 12.281 27.094 1 85.06 79 ARG A O 1
ATOM 670 N N . HIS A 1 80 ? 8.133 12.711 25.562 1 89.25 80 HIS A N 1
ATOM 671 C CA . HIS A 1 80 ? 7.277 12.289 24.469 1 89.25 80 HIS A CA 1
ATOM 672 C C . HIS A 1 80 ? 8.109 11.711 23.312 1 89.25 80 HIS A C 1
ATOM 674 O O . HIS A 1 80 ? 9.297 12.008 23.203 1 89.25 80 HIS A O 1
ATOM 680 N N . ASP A 1 81 ? 7.535 10.711 22.625 1 93.12 81 ASP A N 1
ATOM 681 C CA . ASP A 1 81 ? 8.07 10.062 21.438 1 93.12 81 ASP A CA 1
ATOM 682 C C . ASP A 1 81 ? 7.145 10.25 20.25 1 93.12 81 ASP A C 1
ATOM 684 O O . ASP A 1 81 ? 5.941 10 20.344 1 93.12 81 ASP A O 1
ATOM 688 N N . ARG A 1 82 ? 7.797 10.797 19.141 1 93.5 82 ARG A N 1
ATOM 689 C CA . ARG A 1 82 ? 6.945 11.086 18 1 93.5 82 ARG A CA 1
ATOM 690 C C . ARG A 1 82 ? 7.641 10.703 16.688 1 93.5 82 ARG A C 1
ATOM 692 O O . ARG A 1 82 ? 8.867 10.617 16.641 1 93.5 82 ARG A O 1
ATOM 699 N N . ILE A 1 83 ? 6.832 10.398 15.68 1 95.38 83 ILE A N 1
ATOM 700 C CA . ILE A 1 83 ? 7.281 10.297 14.297 1 95.38 83 ILE A CA 1
ATOM 701 C C . ILE A 1 83 ? 6.672 11.43 13.477 1 95.38 83 ILE A C 1
ATOM 703 O O . ILE A 1 83 ? 5.496 11.758 13.641 1 95.38 83 ILE A O 1
ATOM 707 N N . LEU A 1 84 ? 7.477 12.086 12.664 1 94.75 84 LEU A N 1
ATOM 708 C CA . LEU A 1 84 ? 7.016 13.141 11.766 1 94.75 84 LEU A CA 1
ATOM 709 C C . LEU A 1 84 ? 7.242 12.742 10.312 1 94.75 84 LEU A C 1
ATOM 711 O O . LEU A 1 84 ? 8.336 12.312 9.945 1 94.75 84 LEU A O 1
ATOM 715 N N . LEU A 1 85 ? 6.164 12.789 9.547 1 95.44 85 LEU A N 1
ATOM 716 C CA . LEU A 1 85 ? 6.238 12.602 8.102 1 95.44 85 LEU A CA 1
ATOM 717 C C . LEU A 1 85 ? 6.031 13.922 7.371 1 95.44 85 LEU A C 1
ATOM 719 O O . LEU A 1 85 ? 5.02 14.602 7.578 1 95.44 85 LEU A O 1
ATOM 723 N N . GLN A 1 86 ? 6.973 14.305 6.586 1 94.25 86 GLN A N 1
ATOM 724 C CA . GLN A 1 86 ? 6.855 15.477 5.73 1 94.25 86 GLN A CA 1
ATOM 725 C C . GLN A 1 86 ? 6.691 15.078 4.266 1 94.25 86 GLN A C 1
ATOM 727 O O . GLN A 1 86 ? 7.465 14.273 3.748 1 94.25 86 GLN A O 1
ATOM 732 N N . LEU A 1 87 ? 5.73 15.656 3.605 1 95.81 87 LEU A N 1
ATOM 733 C CA . LEU A 1 87 ? 5.348 15.211 2.27 1 95.81 87 LEU A CA 1
ATOM 734 C C . LEU A 1 87 ? 5.355 16.375 1.288 1 95.81 87 LEU A C 1
ATOM 736 O O . LEU A 1 87 ? 4.762 17.422 1.558 1 95.81 87 LEU A O 1
ATOM 740 N N . SER A 1 88 ? 5.957 16.172 0.172 1 92.88 88 SER A N 1
ATOM 741 C CA . SER A 1 88 ? 5.934 17.156 -0.911 1 92.88 88 SER A CA 1
ATOM 742 C C . SER A 1 88 ? 4.781 16.875 -1.874 1 92.88 88 SER A C 1
ATOM 744 O O . SER A 1 88 ? 4.773 15.859 -2.57 1 92.88 88 SER A O 1
ATOM 746 N N . GLY A 1 89 ? 3.885 17.797 -1.939 1 91.56 89 GLY A N 1
ATOM 747 C CA . GLY A 1 89 ? 2.758 17.641 -2.846 1 91.56 89 GLY A CA 1
ATOM 748 C C . GLY A 1 89 ? 3.174 17.516 -4.301 1 91.56 89 GLY A C 1
ATOM 749 O O . GLY A 1 89 ? 2.693 16.641 -5.016 1 91.56 89 GLY A O 1
ATOM 750 N N . ARG A 1 90 ? 4.094 18.344 -4.676 1 88.38 90 ARG A N 1
ATOM 751 C CA . ARG A 1 90 ? 4.551 18.391 -6.062 1 88.38 90 ARG A CA 1
ATOM 752 C C . ARG A 1 90 ? 5.066 17.031 -6.512 1 88.38 90 ARG A C 1
ATOM 754 O O . ARG A 1 90 ? 4.793 16.594 -7.633 1 88.38 90 ARG A O 1
ATOM 761 N N . VAL A 1 91 ? 5.699 16.375 -5.664 1 92.81 91 VAL A N 1
ATOM 762 C CA . VAL A 1 91 ? 6.359 15.125 -6.008 1 92.81 91 VAL A CA 1
ATOM 763 C C . VAL A 1 91 ? 5.363 13.977 -5.902 1 92.81 91 VAL A C 1
ATOM 765 O O . VAL A 1 91 ? 5.352 13.078 -6.746 1 92.81 91 VAL A O 1
ATOM 768 N N . LEU A 1 92 ? 4.457 14.016 -4.941 1 95.38 92 LEU A N 1
ATOM 769 C CA . LEU A 1 92 ? 3.68 12.836 -4.594 1 95.38 92 LEU A CA 1
ATOM 770 C C . LEU A 1 92 ? 2.332 12.836 -5.309 1 95.38 92 LEU A C 1
ATOM 772 O O . LEU A 1 92 ? 1.693 11.797 -5.449 1 95.38 92 LEU A O 1
ATOM 776 N N . GLU A 1 93 ? 1.887 13.977 -5.828 1 94.38 93 GLU A N 1
ATOM 777 C CA . GLU A 1 93 ? 0.531 14.117 -6.348 1 94.38 93 GLU A CA 1
ATOM 778 C C . GLU A 1 93 ? 0.309 13.227 -7.566 1 94.38 93 GLU A C 1
ATOM 780 O O . GLU A 1 93 ? -0.74 12.594 -7.691 1 94.38 93 GLU A O 1
ATOM 785 N N . PRO A 1 94 ? 1.277 13.164 -8.492 1 93.44 94 PRO A N 1
ATOM 786 C CA . PRO A 1 94 ? 1.055 12.281 -9.641 1 93.44 94 PRO A CA 1
ATOM 787 C C . PRO A 1 94 ? 0.787 10.836 -9.227 1 93.44 94 PRO A C 1
ATOM 789 O O . PRO A 1 94 ? -0.105 10.188 -9.781 1 93.44 94 PRO A O 1
ATOM 792 N N . TRP A 1 95 ? 1.5 10.328 -8.297 1 94.06 95 TRP A N 1
ATOM 793 C CA . TRP A 1 95 ? 1.319 8.977 -7.789 1 94.06 95 TRP A CA 1
ATOM 794 C C . TRP A 1 95 ? -0.051 8.82 -7.137 1 94.06 95 TRP A C 1
ATOM 796 O O . TRP A 1 95 ? -0.769 7.852 -7.414 1 94.06 95 TRP A O 1
ATOM 806 N N . LEU A 1 96 ? -0.388 9.742 -6.316 1 95.31 96 LEU A N 1
ATOM 807 C CA . LEU A 1 96 ? -1.634 9.672 -5.562 1 95.31 96 LEU A CA 1
ATOM 808 C C . LEU A 1 96 ? -2.84 9.766 -6.492 1 95.31 96 LEU A C 1
ATOM 810 O O . LEU A 1 96 ? -3.838 9.07 -6.293 1 95.31 96 LEU A O 1
ATOM 814 N N . LYS A 1 97 ? -2.699 10.633 -7.465 1 91.81 97 LYS A N 1
ATOM 815 C CA . LYS A 1 97 ? -3.771 10.766 -8.445 1 91.81 97 LYS A CA 1
ATOM 816 C C . LYS A 1 97 ? -3.963 9.469 -9.227 1 91.81 97 LYS A C 1
ATOM 818 O O . LYS A 1 97 ? -5.094 9.047 -9.477 1 91.81 97 LYS A O 1
ATOM 823 N N . GLN A 1 98 ? -2.906 8.875 -9.57 1 90.38 98 GLN A N 1
ATOM 824 C CA . GLN A 1 98 ? -2.943 7.656 -10.367 1 90.38 98 GLN A CA 1
ATOM 825 C C . GLN A 1 98 ? -3.516 6.488 -9.57 1 90.38 98 GLN A C 1
ATOM 827 O O . GLN A 1 98 ? -4.195 5.625 -10.125 1 90.38 98 GLN A O 1
ATOM 832 N N . THR A 1 99 ? -3.271 6.395 -8.289 1 90.94 99 THR A N 1
ATOM 833 C CA . THR A 1 99 ? -3.705 5.277 -7.453 1 90.94 99 THR A CA 1
ATOM 834 C C . THR A 1 99 ? -5.121 5.504 -6.938 1 90.94 99 THR A C 1
ATOM 836 O O . THR A 1 99 ? -5.762 4.582 -6.43 1 90.94 99 THR A O 1
ATOM 839 N N . GLY A 1 100 ? -5.543 6.668 -7.148 1 88.88 100 GLY A N 1
ATOM 840 C CA . GLY A 1 100 ? -6.895 6.973 -6.707 1 88.88 100 GLY A CA 1
ATOM 841 C C . GLY A 1 100 ? -6.984 7.254 -5.219 1 88.88 100 GLY A C 1
ATOM 842 O O . GLY A 1 100 ? -8.086 7.324 -4.664 1 88.88 100 GLY A O 1
ATOM 843 N N . VAL A 1 101 ? -5.672 7.332 -4.773 1 87.38 101 VAL A N 1
ATOM 844 C CA . VAL A 1 101 ? -5.641 7.824 -3.4 1 87.38 101 VAL A CA 1
ATOM 845 C C . VAL A 1 101 ? -5.926 9.328 -3.383 1 87.38 101 VAL A C 1
ATOM 847 O O . VAL A 1 101 ? -5.629 10.031 -4.348 1 87.38 101 VAL A O 1
ATOM 850 N N . SER A 1 102 ? -6.754 9.953 -2.533 1 84.81 102 SER A N 1
ATOM 851 C CA . SER A 1 102 ? -7.09 11.367 -2.455 1 84.81 102 SER A CA 1
ATOM 852 C C . SER A 1 102 ? -5.84 12.242 -2.549 1 84.81 102 SER A C 1
ATOM 854 O O . SER A 1 102 ? -4.762 11.836 -2.109 1 84.81 102 SER A O 1
ATOM 856 N N . SER A 1 103 ? -5.863 13.375 -3.289 1 91.38 103 SER A N 1
ATOM 857 C CA . SER A 1 103 ? -4.75 14.312 -3.332 1 91.38 103 SER A CA 1
ATOM 858 C C . SER A 1 103 ? -4.426 14.852 -1.943 1 91.38 103 SER A C 1
ATOM 860 O O . SER A 1 103 ? -5.305 14.922 -1.079 1 91.38 103 SER A O 1
ATOM 862 N N . LEU A 1 104 ? -3.133 15.164 -1.759 1 93.62 104 LEU A N 1
ATOM 863 C CA . LEU A 1 104 ? -2.729 15.789 -0.504 1 93.62 104 LEU A CA 1
ATOM 864 C C . LEU A 1 104 ? -3.467 17.109 -0.29 1 93.62 104 LEU A C 1
ATOM 866 O O . LEU A 1 104 ? -3.896 17.406 0.827 1 93.62 104 LEU A O 1
ATOM 870 N N . GLU A 1 105 ? -3.662 17.812 -1.352 1 89.38 105 GLU A N 1
ATOM 871 C CA . GLU A 1 105 ? -4.359 19.094 -1.289 1 89.38 105 GLU A CA 1
ATOM 872 C C . GLU A 1 105 ? -5.777 18.922 -0.747 1 89.38 105 GLU A C 1
ATOM 874 O O . GLU A 1 105 ? -6.211 19.688 0.116 1 89.38 105 GLU A O 1
ATOM 879 N N . LYS A 1 106 ? -6.367 17.969 -1.273 1 90.69 106 LYS A N 1
ATOM 880 C CA . LYS A 1 106 ? -7.742 17.734 -0.851 1 90.69 106 LYS A CA 1
ATOM 881 C C . LYS A 1 106 ? -7.797 17.203 0.583 1 90.69 106 LYS A C 1
ATOM 883 O O . LYS A 1 106 ? -8.602 17.688 1.392 1 90.69 106 LYS A O 1
ATOM 888 N N . LEU A 1 107 ? -7.012 16.266 0.874 1 92.19 107 LEU A N 1
ATOM 889 C CA . LEU A 1 107 ? -7.016 15.664 2.199 1 92.19 107 LEU A CA 1
ATOM 890 C C . LEU A 1 107 ? -6.73 16.703 3.277 1 92.19 107 LEU A C 1
ATOM 892 O O . LEU A 1 107 ? -7.484 16.828 4.246 1 92.19 107 LEU A O 1
ATOM 896 N N . PHE A 1 108 ? -5.715 17.484 3.076 1 90.75 108 PHE A N 1
ATOM 897 C CA . PHE A 1 108 ? -5.285 18.438 4.086 1 90.75 108 PHE A CA 1
ATOM 898 C C . PHE A 1 108 ? -6.145 19.703 4.035 1 90.75 108 PHE A C 1
ATOM 900 O O . PHE A 1 108 ? -6.203 20.453 5.008 1 90.75 108 PHE A O 1
ATOM 907 N N . GLY A 1 109 ? -6.707 19.922 2.889 1 86 109 GLY A N 1
ATOM 908 C CA . GLY A 1 109 ? -7.648 21.016 2.787 1 86 109 GLY A CA 1
ATOM 909 C C . GLY A 1 109 ? -8.969 20.75 3.49 1 86 109 GLY A C 1
ATOM 910 O O . GLY A 1 109 ? -9.531 21.641 4.121 1 86 109 GLY A O 1
ATOM 911 N N . ASP A 1 110 ? -9.398 19.516 3.316 1 81.62 110 ASP A N 1
ATOM 912 C CA . ASP A 1 110 ? -10.68 19.125 3.896 1 81.62 110 ASP A CA 1
ATOM 913 C C . ASP A 1 110 ? -10.547 18.859 5.391 1 81.62 110 ASP A C 1
ATOM 915 O O . ASP A 1 110 ? -11.484 19.078 6.156 1 81.62 110 ASP A O 1
ATOM 919 N N . TYR A 1 111 ? -9.375 18.359 5.609 1 75.44 111 TYR A N 1
ATOM 920 C CA . TYR A 1 111 ? -9.25 17.859 6.973 1 75.44 111 TYR A CA 1
ATOM 921 C C . TYR A 1 111 ? -7.973 18.375 7.629 1 75.44 111 TYR A C 1
ATOM 923 O O . TYR A 1 111 ? -6.922 18.453 6.988 1 75.44 111 TYR A O 1
ATOM 931 N N . TYR A 1 112 ? -8.039 19.219 8.594 1 71.81 112 TYR A N 1
ATOM 932 C CA . TYR A 1 112 ? -6.883 19.531 9.43 1 71.81 112 TYR A CA 1
ATOM 933 C C . TYR A 1 112 ? -7.203 19.312 10.906 1 71.81 112 TYR A C 1
ATOM 935 O O . TYR A 1 112 ? -8.367 19.141 11.273 1 71.81 112 TYR A O 1
ATOM 943 N N . GLY A 1 113 ? -6.098 19.062 11.648 1 81.56 113 GLY A N 1
ATOM 944 C CA . GLY A 1 113 ? -6.277 18.812 13.07 1 81.56 113 GLY A CA 1
ATOM 945 C C . GLY A 1 113 ? -5.891 17.391 13.477 1 81.56 113 GLY A C 1
ATOM 946 O O . GLY A 1 113 ? -4.852 16.891 13.055 1 81.56 113 GLY A O 1
ATOM 947 N N . VAL A 1 114 ? -6.723 16.859 14.383 1 88.5 114 VAL A N 1
ATOM 948 C CA . VAL A 1 114 ? -6.301 15.609 15.008 1 88.5 114 VAL A CA 1
ATOM 949 C C . VAL A 1 114 ? -7.223 14.477 14.578 1 88.5 114 VAL A C 1
ATOM 951 O O . VAL A 1 114 ? -8.445 14.609 14.625 1 88.5 114 VAL A O 1
ATOM 954 N N . ALA A 1 115 ? -6.645 13.414 14.023 1 89.19 115 ALA A N 1
ATOM 955 C CA . ALA A 1 115 ? -7.348 12.164 13.742 1 89.19 115 ALA A CA 1
ATOM 956 C C . ALA A 1 115 ? -7.082 11.125 14.836 1 89.19 115 ALA A C 1
ATOM 958 O O . ALA A 1 115 ? -5.93 10.844 15.164 1 89.19 115 ALA A O 1
ATOM 959 N N . ARG A 1 116 ? -8.164 10.562 15.398 1 88.31 116 ARG A N 1
ATOM 960 C CA . ARG A 1 116 ? -8.062 9.523 16.422 1 88.31 116 ARG A CA 1
ATOM 961 C C . ARG A 1 116 ? -8.312 8.148 15.828 1 88.31 116 ARG A C 1
ATOM 963 O O . ARG A 1 116 ? -9.328 7.922 15.172 1 88.31 116 ARG A O 1
ATOM 970 N N . LEU A 1 117 ? -7.402 7.305 16.062 1 91.06 117 LEU A N 1
ATOM 971 C CA . LEU A 1 117 ? -7.48 5.957 15.508 1 91.06 117 LEU A CA 1
ATOM 972 C C . LEU A 1 117 ? -7.844 4.945 16.594 1 91.06 117 LEU A C 1
ATOM 974 O O . LEU A 1 117 ? -7.551 5.16 17.766 1 91.06 117 LEU A O 1
ATOM 978 N N . SER A 1 118 ? -8.547 3.889 16.203 1 91.31 118 SER A N 1
ATOM 979 C CA . SER A 1 118 ? -8.75 2.768 17.109 1 91.31 118 SER A CA 1
ATOM 980 C C . SER A 1 118 ? -7.43 2.078 17.438 1 91.31 118 SER A C 1
ATOM 982 O O . SER A 1 118 ? -6.418 2.316 16.781 1 91.31 118 SER A O 1
ATOM 984 N N . LYS A 1 119 ? -7.488 1.282 18.469 1 94 119 LYS A N 1
ATOM 985 C CA . LYS A 1 119 ? -6.289 0.549 18.859 1 94 119 LYS A CA 1
ATOM 986 C C . LYS A 1 119 ? -5.758 -0.294 17.703 1 94 119 LYS A C 1
ATOM 988 O O . LYS A 1 119 ? -4.547 -0.33 17.469 1 94 119 LYS A O 1
ATOM 993 N N . GLU A 1 120 ? -6.641 -0.946 17.047 1 92.38 120 GLU A N 1
ATOM 994 C CA . GLU A 1 120 ? -6.27 -1.797 15.914 1 92.38 120 GLU A CA 1
ATOM 995 C C . GLU A 1 120 ? -5.684 -0.974 14.773 1 92.38 120 GLU A C 1
ATOM 997 O O . GLU A 1 120 ? -4.668 -1.353 14.188 1 92.38 120 GLU A O 1
ATOM 1002 N N . GLU A 1 121 ? -6.312 0.115 14.477 1 93.44 121 GLU A N 1
ATOM 1003 C CA . GLU A 1 121 ? -5.828 1.003 13.422 1 93.44 121 GLU A CA 1
ATOM 1004 C C . GLU A 1 121 ? -4.453 1.562 13.766 1 93.44 121 GLU A C 1
ATOM 1006 O O . GLU A 1 121 ? -3.598 1.703 12.883 1 93.44 121 GLU A O 1
ATOM 1011 N N . TRP A 1 122 ? -4.328 1.82 15.023 1 95.94 122 TRP A N 1
ATOM 1012 C CA . TRP A 1 122 ? -3.061 2.391 15.469 1 95.94 122 TRP A CA 1
ATOM 1013 C C . TRP A 1 122 ? -1.925 1.384 15.312 1 95.94 122 TRP A C 1
ATOM 1015 O O . TRP A 1 122 ? -0.814 1.746 14.914 1 95.94 122 TRP A O 1
ATOM 1025 N N . GLU A 1 123 ? -2.141 0.165 15.641 1 95.19 123 GLU A N 1
ATOM 1026 C CA . GLU A 1 123 ? -1.121 -0.868 15.477 1 95.19 123 GLU A CA 1
ATOM 1027 C C . GLU A 1 123 ? -0.731 -1.034 14.008 1 95.19 123 GLU A C 1
ATOM 1029 O O . GLU A 1 123 ? 0.449 -1.184 13.688 1 95.19 123 GLU A O 1
ATOM 1034 N N . GLU A 1 124 ? -1.748 -1.024 13.203 1 95.25 124 GLU A N 1
ATOM 1035 C CA . GLU A 1 124 ? -1.469 -1.09 11.766 1 95.25 124 GLU A CA 1
ATOM 1036 C C . GLU A 1 124 ? -0.642 0.109 11.312 1 95.25 124 GLU A C 1
ATOM 1038 O O . GLU A 1 124 ? 0.304 -0.041 10.539 1 95.25 124 GLU A O 1
ATOM 1043 N N . MET A 1 125 ? -0.987 1.278 11.812 1 96.88 125 MET A N 1
ATOM 1044 C CA . MET A 1 125 ? -0.278 2.516 11.5 1 96.88 125 MET A CA 1
ATOM 1045 C C . MET A 1 125 ? 1.191 2.416 11.898 1 96.88 125 MET A C 1
ATOM 1047 O O . MET A 1 125 ? 2.076 2.758 11.109 1 96.88 125 MET A O 1
ATOM 1051 N N . LYS A 1 126 ? 1.412 1.944 13.047 1 96 126 LYS A N 1
ATOM 1052 C CA . LYS A 1 126 ? 2.781 1.789 13.531 1 96 126 LYS A CA 1
ATOM 1053 C C . LYS A 1 126 ? 3.584 0.866 12.617 1 96 126 LYS A C 1
ATOM 1055 O O . LYS A 1 126 ? 4.742 1.15 12.305 1 96 126 LYS A O 1
ATOM 1060 N N . GLY A 1 127 ? 2.932 -0.199 12.234 1 95.94 127 GLY A N 1
ATOM 1061 C CA . GLY A 1 127 ? 3.592 -1.121 11.328 1 95.94 127 GLY A CA 1
ATOM 1062 C C . GLY A 1 127 ? 3.982 -0.481 10.008 1 95.94 127 GLY A C 1
ATOM 1063 O O . GLY A 1 127 ? 5.062 -0.746 9.477 1 95.94 127 GLY A O 1
ATOM 1064 N N . LEU A 1 128 ? 3.119 0.307 9.453 1 97.88 128 LEU A N 1
ATOM 1065 C CA . LEU A 1 128 ? 3.383 0.998 8.203 1 97.88 128 LEU A CA 1
ATOM 1066 C C . LEU A 1 128 ? 4.527 1.994 8.359 1 97.88 128 LEU A C 1
ATOM 1068 O O . LEU A 1 128 ? 5.414 2.068 7.504 1 97.88 128 LEU A O 1
ATOM 1072 N N . LEU A 1 129 ? 4.523 2.752 9.43 1 97.38 129 LEU A N 1
ATOM 1073 C CA . LEU A 1 129 ? 5.562 3.742 9.688 1 97.38 129 LEU A CA 1
ATOM 1074 C C . LEU A 1 129 ? 6.926 3.076 9.844 1 97.38 129 LEU A C 1
ATOM 1076 O O . LEU A 1 129 ? 7.914 3.535 9.266 1 97.38 129 LEU A O 1
ATOM 1080 N N . LEU A 1 130 ? 6.949 2.061 10.633 1 95.06 130 LEU A N 1
ATOM 1081 C CA . LEU A 1 130 ? 8.188 1.308 10.781 1 95.06 130 L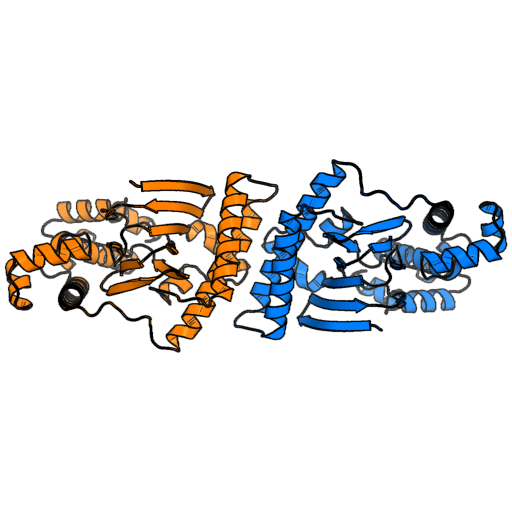EU A CA 1
ATOM 1082 C C . LEU A 1 130 ? 8.648 0.747 9.445 1 95.06 130 LEU A C 1
ATOM 1084 O O . LEU A 1 130 ? 9.844 0.76 9.141 1 95.06 130 LEU A O 1
ATOM 1088 N N . GLY A 1 131 ? 7.691 0.265 8.688 1 96.56 131 GLY A N 1
ATOM 1089 C CA . GLY A 1 131 ? 8.016 -0.243 7.363 1 96.56 131 GLY A CA 1
ATOM 1090 C C . GLY A 1 131 ? 8.641 0.801 6.461 1 96.56 131 GLY A C 1
ATOM 1091 O O . GLY A 1 131 ? 9.594 0.509 5.734 1 96.56 131 GLY A O 1
ATOM 1092 N N . ILE A 1 132 ? 8.117 1.979 6.469 1 97.62 132 ILE A N 1
ATOM 1093 C CA . ILE A 1 132 ? 8.664 3.066 5.672 1 97.62 132 ILE A CA 1
ATOM 1094 C C . ILE A 1 132 ? 10.102 3.355 6.109 1 97.62 132 ILE A C 1
ATOM 1096 O O . ILE A 1 132 ? 11 3.48 5.273 1 97.62 132 ILE A O 1
ATOM 1100 N N . SER A 1 133 ? 10.297 3.453 7.41 1 95.75 133 SER A N 1
ATOM 1101 C CA . SER A 1 133 ? 11.633 3.709 7.941 1 95.75 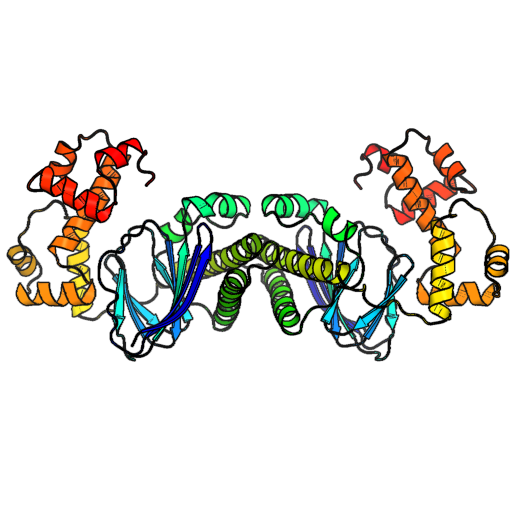133 SER A CA 1
ATOM 1102 C C . SER A 1 133 ? 12.625 2.635 7.492 1 95.75 133 SER A C 1
ATOM 1104 O O . SER A 1 133 ? 13.727 2.949 7.035 1 95.75 133 SER A O 1
ATOM 1106 N N . GLU A 1 134 ? 12.25 1.396 7.582 1 95.88 134 GLU A N 1
ATOM 1107 C CA . GLU A 1 134 ? 13.117 0.283 7.207 1 95.88 134 GLU A CA 1
ATOM 1108 C C . GLU A 1 134 ? 13.461 0.329 5.719 1 95.88 134 GLU A C 1
ATOM 1110 O O . GLU A 1 134 ? 14.594 0.062 5.328 1 95.88 134 GLU A O 1
ATOM 1115 N N . GLU A 1 135 ? 12.414 0.624 4.93 1 97.25 135 GLU A N 1
ATOM 1116 C CA . GLU A 1 135 ? 12.641 0.727 3.492 1 97.25 135 GLU A CA 1
ATOM 1117 C C . GLU A 1 135 ? 13.648 1.824 3.17 1 97.25 135 GLU A C 1
ATOM 1119 O O . GLU A 1 135 ? 14.508 1.652 2.297 1 97.25 135 GLU A O 1
ATOM 1124 N N . LEU A 1 136 ? 13.508 2.934 3.848 1 96.19 136 LEU A N 1
ATOM 1125 C CA . LEU A 1 136 ? 14.367 4.078 3.57 1 96.19 136 LEU A CA 1
ATOM 1126 C C . LEU A 1 136 ? 15.781 3.834 4.098 1 96.19 136 LEU A C 1
ATOM 1128 O O . LEU A 1 136 ? 16.75 4.324 3.523 1 96.19 136 LEU A O 1
ATOM 1132 N N . ILE A 1 137 ? 15.914 3.076 5.18 1 95.5 137 ILE A N 1
ATOM 1133 C CA . ILE A 1 137 ? 17.203 2.775 5.773 1 95.5 137 ILE A CA 1
ATOM 1134 C C . ILE A 1 137 ? 17.953 1.772 4.902 1 95.5 137 ILE A C 1
ATOM 1136 O O . ILE A 1 137 ? 19.141 1.975 4.578 1 95.5 137 ILE A O 1
ATOM 1140 N N . HIS A 1 138 ? 17.312 0.684 4.492 1 94.94 138 HIS A N 1
ATOM 1141 C CA . HIS A 1 138 ? 17.984 -0.436 3.842 1 94.94 138 HIS A CA 1
ATOM 1142 C C . HIS A 1 138 ? 17.953 -0.29 2.324 1 94.94 138 HIS A C 1
ATOM 1144 O O . HIS A 1 138 ? 18.75 -0.916 1.622 1 94.94 138 HIS A O 1
ATOM 1150 N N . ARG A 1 139 ? 17 0.505 1.83 1 95.44 139 ARG A N 1
ATOM 1151 C CA . ARG A 1 139 ? 16.859 0.808 0.411 1 95.44 139 ARG A CA 1
ATOM 1152 C C . ARG A 1 139 ? 16.906 -0.465 -0.429 1 95.44 139 ARG A C 1
ATOM 1154 O O . ARG A 1 139 ? 17.688 -0.553 -1.382 1 95.44 139 ARG A O 1
ATOM 1161 N N . ARG A 1 140 ? 16.078 -1.472 -0.05 1 93.06 140 ARG A N 1
ATOM 1162 C CA . ARG A 1 140 ? 15.969 -2.727 -0.786 1 93.06 140 ARG A CA 1
ATOM 1163 C C . ARG A 1 140 ? 15.453 -2.488 -2.203 1 93.06 140 ARG A C 1
ATOM 1165 O O . ARG A 1 140 ? 15.133 -1.357 -2.57 1 93.06 140 ARG A O 1
ATOM 1172 N N . GLU A 1 141 ? 15.406 -3.496 -3.031 1 93.75 141 GLU A N 1
ATOM 1173 C CA . GLU A 1 141 ? 14.945 -3.404 -4.414 1 93.75 141 GLU A CA 1
ATOM 1174 C C . GLU A 1 141 ? 13.578 -2.734 -4.496 1 93.75 141 GLU A C 1
ATOM 1176 O O . GLU A 1 141 ? 12.617 -3.193 -3.875 1 93.75 141 GLU A O 1
ATOM 1181 N N . ARG A 1 142 ? 13.531 -1.566 -5.297 1 95.81 142 ARG A N 1
ATOM 1182 C CA . ARG A 1 142 ? 12.305 -0.812 -5.547 1 95.81 142 ARG A CA 1
ATOM 1183 C C . ARG A 1 142 ? 11.711 -0.283 -4.242 1 95.81 142 ARG A C 1
ATOM 1185 O O . ARG A 1 142 ? 10.492 -0.305 -4.055 1 95.81 142 ARG A O 1
ATOM 1192 N N . TYR A 1 143 ? 12.602 0.116 -3.344 1 97.19 143 TYR A N 1
ATOM 1193 C CA . TYR A 1 143 ? 12.164 0.589 -2.035 1 97.19 143 TYR A CA 1
ATOM 1194 C C . TYR A 1 143 ? 11.273 1.82 -2.168 1 97.19 143 TYR A C 1
ATOM 1196 O O . TYR A 1 143 ? 10.367 2.029 -1.36 1 97.19 143 TYR A O 1
ATOM 1204 N N . GLU A 1 144 ? 11.492 2.662 -3.209 1 97.56 144 GLU A N 1
ATOM 1205 C CA . GLU A 1 144 ? 10.695 3.875 -3.379 1 97.56 144 GLU A CA 1
ATOM 1206 C C . GLU A 1 144 ? 9.227 3.545 -3.621 1 97.56 144 GLU A C 1
ATOM 1208 O O . GLU A 1 144 ? 8.344 4.238 -3.117 1 97.56 144 GLU A O 1
ATOM 1213 N N . ILE A 1 145 ? 9 2.514 -4.391 1 97.5 145 ILE A N 1
ATOM 1214 C CA . ILE A 1 145 ? 7.633 2.078 -4.672 1 97.5 145 ILE A CA 1
ATOM 1215 C C . ILE A 1 145 ? 6.98 1.569 -3.387 1 97.5 145 ILE A C 1
ATOM 1217 O O . ILE A 1 145 ? 5.84 1.919 -3.082 1 97.5 145 ILE A O 1
ATOM 1221 N N . MET A 1 146 ? 7.738 0.743 -2.654 1 98.12 146 MET A N 1
ATOM 1222 C CA . MET A 1 146 ? 7.219 0.216 -1.396 1 98.12 146 MET A CA 1
ATOM 1223 C C . MET A 1 146 ? 6.848 1.348 -0.443 1 98.12 146 MET A C 1
ATOM 1225 O O . MET A 1 146 ? 5.793 1.311 0.193 1 98.12 146 MET A O 1
ATOM 1229 N N . VAL A 1 147 ? 7.691 2.342 -0.357 1 98.31 147 VAL A N 1
ATOM 1230 C CA . VAL A 1 147 ? 7.441 3.488 0.51 1 98.31 147 VAL A CA 1
ATOM 1231 C C . VAL A 1 147 ? 6.156 4.191 0.078 1 98.31 147 VAL A C 1
ATOM 1233 O O . VAL A 1 147 ? 5.316 4.527 0.914 1 98.31 147 VAL A O 1
ATOM 1236 N N . ARG A 1 148 ? 5.992 4.438 -1.189 1 97.62 148 ARG A N 1
ATOM 1237 C CA . ARG A 1 148 ? 4.809 5.121 -1.699 1 97.62 148 ARG A CA 1
ATOM 1238 C C . ARG A 1 148 ? 3.545 4.309 -1.43 1 97.62 148 ARG A C 1
ATOM 1240 O O . ARG A 1 148 ? 2.49 4.871 -1.13 1 97.62 148 ARG A O 1
ATOM 1247 N N . LEU A 1 149 ? 3.652 2.994 -1.562 1 98.06 149 LEU A N 1
ATOM 1248 C CA . LEU A 1 149 ? 2.518 2.123 -1.274 1 98.06 149 LEU A CA 1
ATOM 1249 C C . LEU A 1 149 ? 2.111 2.227 0.192 1 98.06 149 LEU A C 1
ATOM 1251 O O . LEU A 1 149 ? 0.928 2.381 0.503 1 98.06 149 LEU A O 1
ATOM 1255 N N . LYS A 1 150 ? 3.076 2.127 1.081 1 98.38 150 LYS A N 1
ATOM 1256 C CA . LYS A 1 150 ? 2.805 2.219 2.514 1 98.38 150 LYS A CA 1
ATOM 1257 C C . LYS A 1 150 ? 2.277 3.602 2.885 1 98.38 150 LYS A C 1
ATOM 1259 O O . LYS A 1 150 ? 1.345 3.723 3.682 1 98.38 150 LYS A O 1
ATOM 1264 N N . LEU A 1 151 ? 2.859 4.629 2.266 1 98.06 151 LEU A N 1
ATOM 1265 C CA . LEU A 1 151 ? 2.381 5.988 2.498 1 98.06 151 LEU A CA 1
ATOM 1266 C C . LEU A 1 151 ? 0.928 6.137 2.059 1 98.06 151 LEU A C 1
ATOM 1268 O O . LEU A 1 151 ? 0.122 6.75 2.762 1 98.06 151 LEU A O 1
ATOM 1272 N N . SER A 1 152 ? 0.592 5.633 0.907 1 97.94 152 SER A N 1
ATOM 1273 C CA . SER A 1 152 ? -0.771 5.707 0.39 1 97.94 152 SER A CA 1
ATOM 1274 C C . SER A 1 152 ? -1.759 5.039 1.34 1 97.94 152 SER A C 1
ATOM 1276 O O . SER A 1 152 ? -2.877 5.527 1.524 1 97.94 152 SER A O 1
ATOM 1278 N N . GLN A 1 153 ? -1.347 3.924 1.915 1 98.06 153 GLN A N 1
ATOM 1279 C CA . GLN A 1 153 ? -2.186 3.27 2.912 1 98.06 153 GLN A CA 1
ATOM 1280 C C . GLN A 1 153 ? -2.408 4.172 4.121 1 98.06 153 GLN A C 1
ATOM 1282 O O . GLN A 1 153 ? -3.529 4.281 4.625 1 98.06 153 GLN A O 1
ATOM 1287 N N . ILE A 1 154 ? -1.354 4.789 4.59 1 97.94 154 ILE A N 1
ATOM 1288 C CA . ILE A 1 154 ? -1.424 5.699 5.727 1 97.94 154 ILE A CA 1
ATOM 1289 C C . ILE A 1 154 ? -2.404 6.828 5.422 1 97.94 154 ILE A C 1
ATOM 1291 O O . ILE A 1 154 ? -3.299 7.113 6.223 1 97.94 154 ILE A O 1
ATOM 1295 N N . LEU A 1 155 ? -2.242 7.469 4.266 1 97.06 155 LEU A N 1
ATOM 1296 C CA . LEU A 1 155 ? -3.086 8.594 3.883 1 97.06 155 LEU A CA 1
ATOM 1297 C C . LEU A 1 155 ? -4.547 8.172 3.791 1 97.06 155 LEU A C 1
ATOM 1299 O O . LEU A 1 155 ? -5.441 8.914 4.211 1 97.06 155 LEU A O 1
ATOM 1303 N N . LEU A 1 156 ? -4.801 7.008 3.254 1 96.69 156 LEU A N 1
ATOM 1304 C CA . LEU A 1 156 ? -6.168 6.52 3.139 1 96.69 156 LEU A CA 1
ATOM 1305 C C . LEU A 1 156 ? -6.766 6.242 4.512 1 96.69 156 LEU A C 1
ATOM 1307 O O . LEU A 1 156 ? -7.941 6.523 4.754 1 96.69 156 LEU A O 1
ATOM 1311 N N . MET A 1 157 ? -6.008 5.652 5.441 1 95.94 157 MET A N 1
ATOM 1312 C CA . MET A 1 157 ? -6.473 5.406 6.805 1 95.94 157 MET A CA 1
ATOM 1313 C C . MET A 1 157 ? -6.832 6.711 7.504 1 95.94 157 MET A C 1
ATOM 1315 O O . MET A 1 157 ? -7.844 6.789 8.195 1 95.94 157 MET A O 1
ATOM 1319 N N . VAL A 1 158 ? -5.98 7.742 7.324 1 94.5 158 VAL A N 1
ATOM 1320 C CA . VAL A 1 158 ? -6.234 9.055 7.906 1 94.5 158 VAL A CA 1
ATOM 1321 C C . VAL A 1 158 ? -7.508 9.648 7.312 1 94.5 158 VAL A C 1
ATOM 1323 O O . VAL A 1 158 ? -8.359 10.172 8.039 1 94.5 158 VAL A O 1
ATOM 1326 N N . TYR A 1 159 ? -7.66 9.523 6.023 1 93.12 159 TYR A N 1
ATOM 1327 C CA . TYR A 1 159 ? -8.859 9.984 5.336 1 93.12 159 TYR A CA 1
ATOM 1328 C C . TYR A 1 159 ? -10.109 9.344 5.926 1 93.12 159 TYR A C 1
ATOM 1330 O O . TYR A 1 159 ? -11.086 10.039 6.227 1 93.12 159 TYR A O 1
ATOM 1338 N N . ARG A 1 160 ? -10.07 8.047 6.074 1 92.38 160 ARG A N 1
ATOM 1339 C CA . ARG A 1 160 ? -11.203 7.305 6.617 1 92.38 160 ARG A CA 1
ATOM 1340 C C . ARG A 1 160 ? -11.539 7.781 8.031 1 92.38 160 ARG A C 1
ATOM 1342 O O . ARG A 1 160 ? -12.719 7.938 8.367 1 92.38 160 ARG A O 1
ATOM 1349 N N . SER A 1 161 ? -10.523 7.93 8.859 1 90.31 161 SER A N 1
ATOM 1350 C CA . SER A 1 161 ? -10.711 8.344 10.25 1 90.31 161 SER A CA 1
ATOM 1351 C C . SER A 1 161 ? -11.344 9.727 10.328 1 90.31 161 SER A C 1
ATOM 1353 O O . SER A 1 161 ? -12.266 9.945 11.117 1 90.31 161 SER A O 1
ATOM 1355 N N . ARG A 1 162 ? -10.922 10.656 9.516 1 87.94 162 ARG A N 1
ATOM 1356 C CA . ARG A 1 162 ? -11.414 12.031 9.555 1 87.94 162 ARG A CA 1
ATOM 1357 C C . ARG A 1 162 ? -12.82 12.125 8.977 1 87.94 162 ARG A C 1
ATOM 1359 O O . ARG A 1 162 ? -13.641 12.922 9.445 1 87.94 162 ARG A O 1
ATOM 1366 N N . LYS A 1 163 ? -13.008 11.391 7.988 1 84.19 163 LYS A N 1
ATOM 1367 C CA . LYS A 1 163 ? -14.352 11.367 7.418 1 84.19 163 LYS A CA 1
ATOM 1368 C C . LYS A 1 163 ? -15.375 10.883 8.438 1 84.19 163 LYS A C 1
ATOM 1370 O O . LYS A 1 163 ? -16.484 11.406 8.516 1 84.19 163 LYS A O 1
ATOM 1375 N N . LYS A 1 164 ? -14.984 9.883 9.188 1 79.44 164 LYS A N 1
ATOM 1376 C CA . LYS A 1 164 ? -15.852 9.367 10.242 1 79.44 164 LYS A CA 1
ATOM 1377 C C . LYS A 1 164 ? -16.094 10.422 11.32 1 79.44 164 LYS A C 1
ATOM 1379 O O . LYS A 1 164 ? -17.188 10.516 11.867 1 79.44 164 LYS A O 1
ATOM 1384 N N . THR A 1 165 ? -15.047 11.188 11.742 1 69 165 THR A N 1
ATOM 1385 C CA . THR A 1 165 ? -15.102 12.156 12.828 1 69 165 THR A CA 1
ATOM 1386 C C . THR A 1 165 ? -15.922 13.383 12.422 1 69 165 THR A C 1
ATOM 1388 O O . THR A 1 165 ? -16.641 13.953 13.234 1 69 165 THR A O 1
ATOM 1391 N N . VAL A 1 166 ? -15.664 13.883 11.188 1 60.28 166 VAL A N 1
ATOM 1392 C CA . VAL A 1 166 ? -16.453 15.023 10.734 1 60.28 166 VAL A CA 1
ATOM 1393 C C . VAL A 1 166 ? -17.938 14.711 10.875 1 60.28 166 VAL A C 1
ATOM 1395 O O . VAL A 1 166 ? -18.734 15.578 11.242 1 60.28 166 VAL A O 1
ATOM 1398 N N . LEU A 1 167 ? -18.141 13.531 10.656 1 51.56 167 LEU A N 1
ATOM 1399 C CA . LEU A 1 167 ? -19.531 13.125 10.844 1 51.56 167 LEU A CA 1
ATOM 1400 C C . LEU A 1 167 ? -19.891 13.07 12.32 1 51.56 167 LEU A C 1
ATOM 1402 O O . LEU A 1 167 ? -21.062 13.203 12.688 1 51.56 167 LEU A O 1
ATOM 1406 N N . LYS A 1 168 ? -18.703 12.867 12.938 1 59.38 168 LYS A N 1
ATOM 1407 C CA . LYS A 1 168 ? -18.891 12.914 14.391 1 59.38 168 LYS A CA 1
ATOM 1408 C C . LYS A 1 168 ? -18.266 14.18 14.977 1 59.38 168 LYS A C 1
ATOM 1410 O O . LYS A 1 168 ? -17.656 14.969 14.258 1 59.38 168 LYS A O 1
ATOM 1415 N N . GLU A 1 169 ? -18.234 14.453 16.234 1 55.34 169 GLU A N 1
ATOM 1416 C CA . GLU A 1 169 ? -17.719 15.648 16.891 1 55.34 169 GLU A CA 1
ATOM 1417 C C . GLU A 1 169 ? -16.203 15.719 16.828 1 55.34 169 GLU A C 1
ATOM 1419 O O . GLU A 1 169 ? -15.516 14.695 16.969 1 55.34 169 GLU A O 1
ATOM 1424 N N . MET A 1 170 ? -15.57 16.828 16.172 1 59.94 170 MET A N 1
ATOM 1425 C CA . MET A 1 170 ? -14.141 17.125 16.109 1 59.94 170 MET A CA 1
ATOM 1426 C C . MET A 1 170 ? -13.5 16.984 17.484 1 59.94 170 MET A C 1
ATOM 1428 O O . MET A 1 170 ? -14.141 17.266 18.516 1 59.94 170 MET A O 1
ATOM 1432 N N . PRO A 1 171 ? -12.266 16.391 17.516 1 62.91 171 PRO A N 1
ATOM 1433 C CA . PRO A 1 171 ? -11.633 16.312 18.828 1 62.91 171 PRO A CA 1
ATOM 1434 C C . PRO A 1 171 ? -11.648 17.656 19.578 1 62.91 171 PRO A C 1
ATOM 1436 O O . PRO A 1 171 ? -11.57 18.719 18.938 1 62.91 171 PRO A O 1
ATOM 1439 N N . PRO A 1 172 ? -11.812 17.578 20.859 1 64.69 172 PRO A N 1
ATOM 1440 C CA . PRO A 1 172 ? -11.984 18.797 21.656 1 64.69 172 PRO A CA 1
ATOM 1441 C C . PRO A 1 172 ? -10.75 19.688 21.641 1 64.69 172 PRO A C 1
ATOM 1443 O O . PRO A 1 172 ? -9.625 19.203 21.781 1 64.69 172 PRO A O 1
ATOM 1446 N N . THR A 1 173 ? -10.867 20.922 21.219 1 78.56 173 THR A N 1
ATOM 1447 C CA . THR A 1 173 ? -9.875 21.984 21.406 1 78.56 173 THR A CA 1
ATOM 1448 C C . THR A 1 173 ? -9.734 22.344 22.891 1 78.56 173 THR A C 1
ATOM 1450 O O . THR A 1 173 ? -10.664 22.141 23.672 1 78.56 173 THR A O 1
ATOM 1453 N N . VAL A 1 174 ? -8.523 22.594 23.25 1 81.25 174 VAL A N 1
ATOM 1454 C CA . VAL A 1 174 ? -8.266 22.984 24.625 1 81.25 174 VAL A CA 1
ATOM 1455 C C . VAL A 1 174 ? -9.102 24.219 24.984 1 81.25 174 VAL A C 1
ATOM 1457 O O . VAL A 1 174 ? -9.133 25.188 24.234 1 81.25 174 VAL A O 1
ATOM 1460 N N . GLN A 1 175 ? -9.797 24.047 26.125 1 78.31 175 GLN A N 1
ATOM 1461 C CA . GLN A 1 175 ? -10.758 25.109 26.453 1 78.31 175 GLN A CA 1
ATOM 1462 C C . GLN A 1 175 ? -10.344 25.844 27.734 1 78.31 175 GLN A C 1
ATOM 1464 O O . GLN A 1 175 ? -11.195 26.375 28.453 1 78.31 175 GLN A O 1
ATOM 1469 N N . THR A 1 176 ? -9.086 26.062 27.906 1 86 176 THR A N 1
ATOM 1470 C CA . THR A 1 176 ? -8.688 26.891 29.031 1 86 176 THR A CA 1
ATOM 1471 C C . THR A 1 176 ? -8.828 28.375 28.688 1 86 176 THR A C 1
ATOM 1473 O O . THR A 1 176 ? -8.898 28.75 27.516 1 86 176 THR A O 1
ATOM 1476 N N . ALA A 1 177 ? -8.844 29.188 29.75 1 90.06 177 ALA A N 1
ATOM 1477 C CA . ALA A 1 177 ? -8.984 30.625 29.547 1 90.06 177 ALA A CA 1
ATOM 1478 C C . ALA A 1 177 ? -7.844 31.172 28.688 1 90.06 177 ALA A C 1
ATOM 1480 O O . ALA A 1 177 ? -8.078 31.984 27.797 1 90.06 177 ALA A O 1
ATOM 1481 N N . LYS A 1 178 ? -6.715 30.656 28.984 1 92.25 178 LYS A N 1
ATOM 1482 C CA . LYS A 1 178 ? -5.523 31.094 28.25 1 92.25 178 LYS A CA 1
ATOM 1483 C C . LYS A 1 178 ? -5.633 30.75 26.766 1 92.25 178 LYS A C 1
ATOM 1485 O O . LYS A 1 178 ? -5.48 31.625 25.922 1 92.25 178 LYS A O 1
ATOM 1490 N N . HIS A 1 179 ? -5.957 29.562 26.516 1 92.19 179 HIS A N 1
ATOM 1491 C CA . HIS A 1 179 ? -6.035 29.109 25.141 1 92.19 179 HIS A CA 1
ATOM 1492 C C . HIS A 1 179 ? -7.227 29.734 24.422 1 92.19 179 HIS A C 1
ATOM 1494 O O . HIS A 1 179 ? -7.152 30.016 23.219 1 92.19 179 HIS A O 1
ATOM 1500 N N . GLY A 1 180 ? -8.258 29.922 25.172 1 91.81 180 GLY A N 1
ATOM 1501 C CA . GLY A 1 180 ? -9.406 30.625 24.609 1 91.81 180 GLY A CA 1
ATOM 1502 C C . GLY A 1 180 ? -9.094 32.031 24.172 1 91.81 180 GLY A C 1
ATOM 1503 O O . GLY A 1 180 ? -9.5 32.469 23.094 1 91.81 180 GLY A O 1
ATOM 1504 N N . LYS A 1 181 ? -8.406 32.688 25.016 1 94.38 181 LYS A N 1
ATOM 1505 C CA . LYS A 1 181 ? -8.031 34.062 24.703 1 94.38 181 LYS A CA 1
ATOM 1506 C C . LYS A 1 181 ? -7.129 34.125 23.469 1 94.38 181 LYS A C 1
ATOM 1508 O O . LYS A 1 181 ? -7.32 34.969 22.594 1 94.38 181 LYS A O 1
ATOM 1513 N N . VAL A 1 182 ? -6.207 33.25 23.453 1 94.56 182 VAL A N 1
ATOM 1514 C CA . VAL A 1 182 ? -5.285 33.219 22.312 1 94.56 182 VAL A CA 1
ATOM 1515 C C . VAL A 1 182 ? -6.047 32.906 21.031 1 94.56 182 VAL A C 1
ATOM 1517 O O . VAL A 1 182 ? -5.777 33.469 19.984 1 94.56 182 VAL A O 1
ATOM 1520 N N . HIS A 1 183 ? -6.969 32.031 21.141 1 93.62 183 HIS A N 1
ATOM 1521 C CA . HIS A 1 183 ? -7.812 31.703 20 1 93.62 183 HIS A CA 1
ATOM 1522 C C . HIS A 1 183 ? -8.523 32.938 19.484 1 93.62 183 HIS A C 1
ATOM 1524 O O . HIS A 1 183 ? -8.531 33.188 18.266 1 93.62 183 HIS A O 1
ATOM 1530 N N . GLU A 1 184 ? -9.102 33.625 20.359 1 95 184 GLU A N 1
ATOM 1531 C CA . GLU A 1 184 ? -9.836 34.844 19.984 1 95 184 GLU A CA 1
ATOM 1532 C C . GLU A 1 184 ? -8.938 35.844 19.266 1 95 184 GLU A C 1
ATOM 1534 O O . GLU A 1 184 ? -9.32 36.406 18.234 1 95 184 GLU A O 1
ATOM 1539 N N . VAL A 1 185 ? -7.793 36 19.828 1 95.56 185 VAL A N 1
ATOM 1540 C CA . VAL A 1 185 ? -6.859 37 19.281 1 95.56 185 VAL A CA 1
ATOM 1541 C C . VAL A 1 185 ? -6.348 36.531 17.922 1 95.56 185 VAL A C 1
ATOM 1543 O O . VAL A 1 185 ? -6.301 37.312 16.969 1 95.56 185 VAL A O 1
ATOM 1546 N N . ALA A 1 186 ? -5.98 35.281 17.891 1 94.06 186 ALA A N 1
ATOM 1547 C CA . ALA A 1 186 ? -5.48 34.719 16.641 1 94.06 186 ALA A CA 1
ATOM 1548 C C . ALA A 1 186 ? -6.527 34.844 15.531 1 94.06 186 ALA A C 1
ATOM 1550 O O . ALA A 1 186 ? -6.207 35.188 14.391 1 94.06 186 ALA A O 1
ATOM 1551 N N . GLU A 1 187 ? -7.73 34.5 15.859 1 94 187 GLU A N 1
ATOM 1552 C CA . GLU A 1 187 ? -8.828 34.625 14.906 1 94 187 GLU A CA 1
ATOM 1553 C C . GLU A 1 187 ? -9.008 36.062 14.422 1 94 187 GLU A C 1
ATOM 1555 O O . GLU A 1 187 ? -9.172 36.312 13.227 1 94 187 GLU A O 1
ATOM 1560 N N . TYR A 1 188 ? -9 36.906 15.344 1 94.81 188 TYR A N 1
ATOM 1561 C CA . TYR A 1 188 ? -9.133 38.344 15.031 1 94.81 188 TYR A CA 1
ATOM 1562 C C . TYR A 1 188 ? -8.031 38.781 14.078 1 94.81 188 TYR A C 1
ATOM 1564 O O . TYR A 1 188 ? -8.297 39.469 13.086 1 94.81 188 TYR A O 1
ATOM 1572 N N . LEU A 1 189 ? -6.801 38.375 14.375 1 93.94 189 LEU A N 1
ATOM 1573 C CA . LEU A 1 189 ? -5.648 38.781 13.586 1 93.94 189 LEU A CA 1
ATOM 1574 C C . LEU A 1 189 ? -5.73 38.219 12.172 1 93.94 189 LEU A C 1
ATOM 1576 O O . LEU A 1 189 ? -5.293 38.875 11.211 1 93.94 189 LEU A O 1
ATOM 1580 N N . THR A 1 190 ? -6.266 37.062 12.078 1 91.69 190 THR A N 1
ATOM 1581 C CA . THR A 1 190 ? -6.402 36.438 10.766 1 91.69 190 THR A CA 1
ATOM 1582 C C . THR A 1 190 ? -7.461 37.156 9.93 1 91.69 190 THR A C 1
ATOM 1584 O O . THR A 1 190 ? -7.289 37.344 8.727 1 91.69 190 THR A O 1
ATOM 1587 N N . LEU A 1 191 ? -8.484 37.562 10.547 1 92.12 191 LEU A N 1
ATOM 1588 C CA . LEU A 1 191 ? -9.617 38.188 9.859 1 92.12 191 LEU A CA 1
ATOM 1589 C C . LEU A 1 191 ? -9.375 39.656 9.602 1 92.12 191 LEU A C 1
ATOM 1591 O O . LEU A 1 191 ? -9.93 40.219 8.664 1 92.12 191 LEU A O 1
ATOM 1595 N N . HIS A 1 192 ? -8.508 40.281 10.422 1 94.06 192 HIS A N 1
ATOM 1596 C CA . HIS A 1 192 ? -8.289 41.719 10.352 1 94.06 192 HIS A CA 1
ATOM 1597 C C . HIS A 1 192 ? -6.805 42.031 10.258 1 94.06 192 HIS A C 1
ATOM 1599 O O . HIS A 1 192 ? -6.332 42.969 10.906 1 94.06 192 HIS A O 1
ATOM 1605 N N . CYS A 1 193 ? -6.117 41.25 9.477 1 92.06 193 CYS A N 1
ATOM 1606 C CA . CYS A 1 193 ? -4.664 41.344 9.445 1 92.06 193 CYS A CA 1
ATOM 1607 C C . CYS A 1 193 ? -4.234 42.656 8.781 1 92.06 193 CYS A C 1
ATOM 1609 O O . CYS A 1 193 ? -3.096 43.094 8.945 1 92.06 193 CYS A O 1
ATOM 1611 N N . GLU A 1 194 ? -5.074 43.312 8.117 1 92.56 194 GLU A N 1
ATOM 1612 C CA . GLU A 1 194 ? -4.766 44.562 7.391 1 92.56 194 GLU A CA 1
ATOM 1613 C C . GLU A 1 194 ? -4.754 45.75 8.32 1 92.56 194 GLU A C 1
ATOM 1615 O O . GLU A 1 194 ? -4.258 46.812 7.961 1 92.56 194 GLU A O 1
ATOM 1620 N N . THR A 1 195 ? -5.355 45.5 9.445 1 88.25 195 THR A N 1
ATOM 1621 C CA . THR A 1 195 ? -5.449 46.594 10.383 1 88.25 195 THR A CA 1
ATOM 1622 C C . THR A 1 195 ? -4.113 46.844 11.086 1 88.25 195 THR A C 1
ATOM 1624 O O . THR A 1 195 ? -3.285 45.938 11.172 1 88.25 195 THR A O 1
ATOM 1627 N N . GLY A 1 196 ? -3.768 48.094 11.461 1 86.25 196 GLY A N 1
ATOM 1628 C CA . GLY A 1 196 ? -2.508 48.406 12.109 1 86.25 196 GLY A CA 1
ATOM 1629 C C . GLY A 1 196 ? -2.656 48.75 13.578 1 86.25 196 GLY A C 1
ATOM 1630 O O . GLY A 1 196 ? -2.041 49.688 14.078 1 86.25 196 GLY A O 1
ATOM 1631 N N . GLU A 1 197 ? -3.508 47.906 14.188 1 91.12 197 GLU A N 1
ATOM 1632 C CA . GLU A 1 197 ? -3.676 48.125 15.617 1 91.12 197 GLU A CA 1
ATOM 1633 C C . GLU A 1 197 ? -2.385 47.844 16.375 1 91.12 197 GLU A C 1
ATOM 1635 O O . GLU A 1 197 ? -1.675 46.906 16.062 1 91.12 197 GLU A O 1
ATOM 1640 N N . SER A 1 198 ? -2.078 48.75 17.266 1 92.75 198 SER A N 1
ATOM 1641 C CA . SER A 1 198 ? -0.943 48.5 18.156 1 92.75 198 SER A CA 1
ATOM 1642 C C . SER A 1 198 ? -1.246 47.344 19.125 1 92.75 198 SER A C 1
ATOM 1644 O O . SER A 1 198 ? -2.4 46.938 19.266 1 92.75 198 SER A O 1
ATOM 1646 N N . LEU A 1 199 ? -0.186 46.844 19.703 1 95.06 199 LEU A N 1
ATOM 1647 C CA . LEU A 1 199 ? -0.348 45.781 20.703 1 95.06 199 LEU A CA 1
ATOM 1648 C C . LEU A 1 199 ? -1.225 46.25 21.859 1 95.06 199 LEU A C 1
ATOM 1650 O O . LEU A 1 199 ? -2.018 45.5 22.406 1 95.06 199 LEU A O 1
ATOM 1654 N N . GLU A 1 200 ? -1.059 47.5 22.172 1 95.69 200 GLU A N 1
ATOM 1655 C CA . GLU A 1 200 ? -1.846 48.125 23.25 1 95.69 200 GLU A CA 1
ATOM 1656 C C . GLU A 1 200 ? -3.326 48.156 22.891 1 95.69 200 GLU A C 1
ATOM 1658 O O . GLU A 1 200 ? -4.184 47.812 23.703 1 95.69 200 GLU A O 1
ATOM 1663 N N . GLU A 1 201 ? -3.555 48.625 21.766 1 95.44 201 GLU A N 1
ATOM 1664 C CA . GLU A 1 201 ? -4.93 48.719 21.281 1 95.44 201 GLU A CA 1
ATOM 1665 C C . GLU A 1 20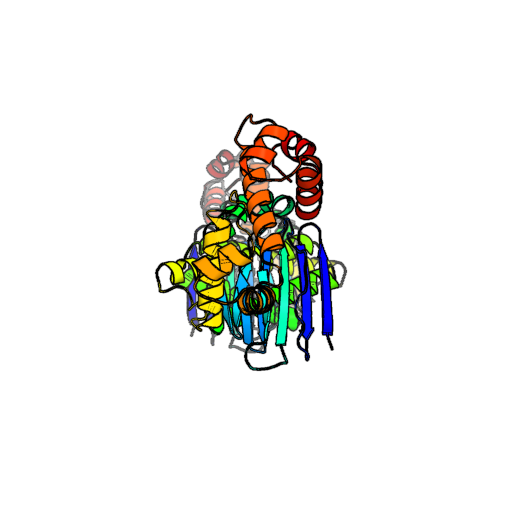1 ? -5.582 47.344 21.219 1 95.44 201 GLU A C 1
ATOM 1667 O O . GLU A 1 201 ? -6.75 47.188 21.578 1 95.44 201 GLU A O 1
ATOM 1672 N N . LEU A 1 202 ? -4.82 46.406 20.75 1 95.44 202 LEU A N 1
ATOM 1673 C CA . LEU A 1 202 ? -5.332 45.031 20.656 1 95.44 202 LEU A CA 1
ATOM 1674 C C . LEU A 1 202 ? -5.641 44.469 22.047 1 95.44 202 LEU A C 1
ATOM 1676 O O . LEU A 1 202 ? -6.688 43.844 22.25 1 95.44 202 LEU A O 1
ATOM 1680 N N . ALA A 1 203 ? -4.734 44.594 22.953 1 96.56 203 ALA A N 1
ATOM 1681 C CA . ALA A 1 203 ? -4.93 44.094 24.312 1 96.56 203 ALA A CA 1
ATOM 1682 C C . ALA A 1 203 ? -6.188 44.719 24.938 1 96.56 203 ALA A C 1
ATOM 1684 O O . ALA A 1 203 ? -6.969 44.031 25.578 1 96.56 203 ALA A O 1
ATOM 1685 N N . GLU A 1 204 ? -6.363 46.031 24.688 1 96 204 GLU A N 1
ATOM 1686 C CA . GLU A 1 204 ? -7.539 46.719 25.203 1 96 204 GLU A CA 1
ATOM 1687 C C . GLU A 1 204 ? -8.82 46.156 24.609 1 96 204 GLU A C 1
ATOM 1689 O O . GLU A 1 204 ? -9.82 45.969 25.312 1 96 204 GLU A O 1
ATOM 1694 N N . ALA A 1 205 ? -8.766 45.875 23.375 1 94.56 205 ALA A N 1
ATOM 1695 C CA . ALA A 1 205 ? -9.93 45.344 22.688 1 94.56 205 ALA A CA 1
ATOM 1696 C C . ALA A 1 205 ? -10.352 44 23.266 1 94.56 205 ALA A C 1
ATOM 1698 O O . ALA A 1 205 ? -11.531 43.625 23.234 1 94.56 205 ALA A O 1
ATOM 1699 N N . PHE A 1 206 ? -9.445 43.281 23.75 1 95.81 206 PHE A N 1
ATOM 1700 C CA . PHE A 1 206 ? -9.742 41.938 24.266 1 95.81 206 PHE A CA 1
ATOM 1701 C C . PHE A 1 206 ? -9.727 41.938 25.797 1 95.81 206 PHE A C 1
ATOM 1703 O O . PHE A 1 206 ? -9.742 40.875 26.422 1 95.81 206 PHE A O 1
ATOM 1710 N N . PHE A 1 207 ? -9.625 43.031 26.453 1 95.88 207 PHE A N 1
ATOM 1711 C CA . PHE A 1 207 ? -9.797 43.312 27.875 1 95.88 207 PHE A CA 1
ATOM 1712 C C . PHE A 1 207 ? -8.719 42.594 28.688 1 95.88 207 PHE A C 1
ATOM 1714 O O . PHE A 1 207 ? -9.008 42 29.719 1 95.88 207 PHE A O 1
ATOM 1721 N N . ILE A 1 208 ? -7.477 42.625 28.156 1 96.06 208 ILE A N 1
ATOM 1722 C CA . ILE A 1 208 ? -6.328 42.094 28.891 1 96.06 208 ILE A CA 1
ATOM 1723 C C . ILE A 1 208 ? -5.148 43.062 28.766 1 96.06 208 ILE A C 1
ATOM 1725 O O . ILE A 1 208 ? -5.191 44 27.984 1 96.06 208 ILE A O 1
ATOM 1729 N N . SER A 1 209 ? -4.121 42.875 29.609 1 96.81 209 SER A N 1
ATOM 1730 C CA . SER A 1 209 ? -2.955 43.75 29.562 1 96.81 209 SER A CA 1
ATOM 1731 C C . SER A 1 209 ? -2.051 43.406 28.391 1 96.81 209 SER A C 1
ATOM 1733 O O . SER A 1 209 ? -2.045 42.25 27.922 1 96.81 209 SER A O 1
ATOM 1735 N N . LYS A 1 210 ? -1.372 44.375 27.969 1 96.69 210 LYS A N 1
ATOM 1736 C CA . LYS A 1 210 ? -0.417 44.219 26.875 1 96.69 210 LYS A CA 1
ATOM 1737 C C . LYS A 1 210 ? 0.623 43.156 27.219 1 96.69 210 LYS A C 1
ATOM 1739 O O . LYS A 1 210 ? 0.968 42.312 26.375 1 96.69 210 LYS A O 1
ATOM 1744 N N . SER A 1 211 ? 1.091 43.219 28.406 1 97.06 211 SER A N 1
ATOM 1745 C CA . SER A 1 211 ? 2.111 42.281 28.859 1 97.06 211 SER A CA 1
ATOM 1746 C C . SER A 1 211 ? 1.574 40.844 28.891 1 97.06 211 SER A C 1
ATOM 1748 O O . SER A 1 211 ? 2.27 39.906 28.484 1 97.06 211 SER A O 1
ATOM 1750 N N . TYR A 1 212 ? 0.373 40.719 29.344 1 96.56 212 TYR A N 1
ATOM 1751 C CA . TYR A 1 212 ? -0.252 39.406 29.391 1 96.56 212 TYR A CA 1
ATOM 1752 C C . TYR A 1 212 ? -0.499 38.844 28 1 96.56 212 TYR A C 1
ATOM 1754 O O . TYR A 1 212 ? -0.195 37.688 27.703 1 96.56 212 TYR A O 1
ATOM 1762 N N . LEU A 1 213 ? -1.051 39.656 27.141 1 96.75 213 LEU A N 1
ATOM 1763 C CA . LEU A 1 213 ? -1.294 39.25 25.766 1 96.75 213 LEU A CA 1
ATOM 1764 C C . LEU A 1 213 ? -0.001 38.781 25.109 1 96.75 213 LEU A C 1
ATOM 1766 O O . LEU A 1 213 ? 0.043 37.688 24.5 1 96.75 213 LEU A O 1
ATOM 1770 N N . SER A 1 214 ? 1.029 39.594 25.188 1 96.62 214 SER A N 1
ATOM 1771 C CA . SER A 1 214 ? 2.316 39.25 24.578 1 96.62 214 SER A CA 1
ATOM 1772 C C . SER A 1 214 ? 2.846 37.938 25.109 1 96.62 214 SER A C 1
ATOM 1774 O O . SER A 1 214 ? 3.312 37.094 24.328 1 96.62 214 SER A O 1
ATOM 1776 N N . ARG A 1 215 ? 2.729 37.75 26.344 1 96.06 215 ARG A N 1
ATOM 1777 C CA . ARG A 1 215 ? 3.273 36.531 26.984 1 96.06 215 ARG A CA 1
ATOM 1778 C C . ARG A 1 215 ? 2.516 35.281 26.562 1 96.06 215 ARG A C 1
ATOM 1780 O O . ARG A 1 215 ? 3.115 34.344 26.062 1 96.06 215 ARG A O 1
ATOM 1787 N N . ILE A 1 216 ? 1.207 35.281 26.719 1 94.94 216 ILE A N 1
ATOM 1788 C CA . ILE A 1 216 ? 0.43 34.062 26.469 1 94.94 216 ILE A CA 1
ATOM 1789 C C . ILE A 1 216 ? 0.422 33.75 24.969 1 94.94 216 ILE A C 1
ATOM 1791 O O . ILE A 1 216 ? 0.39 32.594 24.578 1 94.94 216 ILE A O 1
ATOM 1795 N N . PHE A 1 217 ? 0.407 34.812 24.156 1 94.62 217 PHE A N 1
ATOM 1796 C CA . PHE A 1 217 ? 0.389 34.594 22.719 1 94.62 217 PHE A CA 1
ATOM 1797 C C . PHE A 1 217 ? 1.667 33.906 22.25 1 94.62 217 PHE A C 1
ATOM 1799 O O . PHE A 1 217 ? 1.616 32.938 21.484 1 94.62 217 PHE A O 1
ATOM 1806 N N . ARG A 1 218 ? 2.742 34.344 22.75 1 92.75 218 ARG A N 1
ATOM 1807 C CA . ARG A 1 218 ? 4.016 33.719 22.406 1 92.75 218 ARG A CA 1
ATOM 1808 C C . ARG A 1 218 ? 4.121 32.344 22.984 1 92.75 218 ARG A C 1
ATOM 1810 O O . ARG A 1 218 ? 4.625 31.422 22.328 1 92.75 218 ARG A O 1
ATOM 1817 N N . GLU A 1 219 ? 3.693 32.188 24.125 1 90.5 219 GLU A N 1
ATOM 1818 C CA . GLU A 1 219 ? 3.744 30.891 24.797 1 90.5 219 GLU A CA 1
ATOM 1819 C C . GLU A 1 219 ? 2.955 29.828 24.016 1 90.5 219 GLU A C 1
ATOM 1821 O O . GLU A 1 219 ? 3.424 28.703 23.828 1 90.5 219 GLU A O 1
ATOM 1826 N N . VAL A 1 220 ? 1.794 30.203 23.531 1 89.62 220 VAL A N 1
ATOM 1827 C CA . VAL A 1 220 ? 0.871 29.25 22.922 1 89.62 220 VAL A CA 1
ATOM 1828 C C . VAL A 1 220 ? 1.218 29.078 21.438 1 89.62 220 VAL A C 1
ATOM 1830 O O . VAL A 1 220 ? 1.246 27.953 20.938 1 89.62 220 VAL A O 1
ATOM 1833 N N . THR A 1 221 ? 1.51 30.172 20.734 1 88.88 221 THR A N 1
ATOM 1834 C CA . THR A 1 221 ? 1.649 30.109 19.281 1 88.88 221 THR A CA 1
ATOM 1835 C C . THR A 1 221 ? 3.119 30 18.875 1 88.88 221 THR A C 1
ATOM 1837 O O . THR A 1 221 ? 3.436 29.594 17.766 1 88.88 221 THR A O 1
ATOM 1840 N N . GLY A 1 222 ? 4 30.469 19.75 1 87.88 222 GLY A N 1
ATOM 1841 C CA . GLY A 1 222 ? 5.418 30.547 19.422 1 87.88 222 GLY A CA 1
ATOM 1842 C C . GLY A 1 222 ? 5.793 31.828 18.703 1 87.88 222 GLY A C 1
ATOM 1843 O O . GLY A 1 222 ? 6.977 32.094 18.469 1 87.88 222 GLY A O 1
ATOM 1844 N N . PHE A 1 223 ? 4.828 32.719 18.438 1 89 223 PHE A N 1
ATOM 1845 C CA . PHE A 1 223 ? 5.047 33.938 17.703 1 89 223 PHE A CA 1
ATOM 1846 C C . PHE A 1 223 ? 4.625 35.156 18.531 1 89 223 PHE A C 1
ATOM 1848 O O . PHE A 1 223 ? 3.781 35.031 19.422 1 89 223 PHE A O 1
ATOM 1855 N N . SER A 1 224 ? 5.281 36.219 18.219 1 92.69 224 SER A N 1
ATOM 1856 C CA . SER A 1 224 ? 4.707 37.469 18.703 1 92.69 224 SER A CA 1
ATOM 1857 C C . SER A 1 224 ? 3.432 37.844 17.938 1 92.69 224 SER A C 1
ATOM 1859 O O . SER A 1 224 ? 3.189 37.312 16.844 1 92.69 224 SER A O 1
ATOM 1861 N N . VAL A 1 225 ? 2.658 38.688 18.531 1 94.12 225 VAL A N 1
ATOM 1862 C CA . VAL A 1 225 ? 1.418 39.156 17.922 1 94.12 225 VAL A CA 1
ATOM 1863 C C . VAL A 1 225 ? 1.716 39.75 16.547 1 94.12 225 VAL A C 1
ATOM 1865 O O . VAL A 1 225 ? 1.048 39.438 15.562 1 94.12 225 VAL A O 1
ATOM 1868 N N . ASN A 1 226 ? 2.721 40.531 16.484 1 92.25 226 ASN A N 1
ATOM 1869 C CA . ASN A 1 226 ? 3.062 41.188 15.227 1 92.25 226 ASN A CA 1
ATOM 1870 C C . ASN A 1 226 ? 3.543 40.188 14.18 1 92.25 226 ASN A C 1
ATOM 1872 O O . ASN A 1 226 ? 3.215 40.312 13 1 92.25 226 ASN A O 1
ATOM 1876 N N . GLU A 1 227 ? 4.367 39.281 14.617 1 90.94 227 GLU A N 1
ATOM 1877 C CA . GLU A 1 227 ? 4.816 38.25 13.703 1 90.94 227 GLU A CA 1
ATOM 1878 C C . GLU A 1 227 ? 3.633 37.469 13.133 1 90.94 227 GLU A C 1
ATOM 1880 O O . GLU A 1 227 ? 3.6 37.156 11.938 1 90.94 227 GLU A O 1
ATOM 1885 N N . TYR A 1 228 ? 2.75 37.125 14.016 1 91.94 228 TYR A N 1
ATOM 1886 C CA . TYR A 1 228 ? 1.565 36.375 13.609 1 91.94 228 TYR A CA 1
ATOM 1887 C C . TYR A 1 228 ? 0.725 37.188 12.625 1 91.94 228 TYR A C 1
ATOM 1889 O O . TYR A 1 228 ? 0.223 36.625 11.641 1 91.94 228 TYR A O 1
ATOM 1897 N N . ARG A 1 229 ? 0.535 38.406 12.875 1 93.12 229 ARG A N 1
ATOM 1898 C CA . ARG A 1 229 ? -0.181 39.281 11.961 1 93.12 229 ARG A CA 1
ATOM 1899 C C . ARG A 1 229 ? 0.484 39.312 10.594 1 93.12 229 ARG A C 1
ATOM 1901 O O . ARG A 1 229 ? -0.196 39.25 9.562 1 93.12 229 ARG A O 1
ATOM 1908 N N . ASN A 1 230 ? 1.747 39.438 10.594 1 91.88 230 ASN A N 1
ATOM 1909 C CA . ASN A 1 230 ? 2.49 39.469 9.336 1 91.88 230 ASN A CA 1
ATOM 1910 C C . ASN A 1 230 ? 2.328 38.156 8.555 1 91.88 230 ASN A C 1
ATOM 1912 O O . ASN A 1 230 ? 2.266 38.156 7.324 1 91.88 230 ASN A O 1
ATOM 1916 N N . LEU A 1 231 ? 2.311 37.125 9.305 1 90.31 231 LEU A N 1
ATOM 1917 C CA . LEU A 1 231 ? 2.084 35.844 8.664 1 90.31 231 LEU A CA 1
ATOM 1918 C C . LEU A 1 231 ? 0.729 35.812 7.965 1 90.31 231 LEU A C 1
ATOM 1920 O O . LEU A 1 231 ? 0.615 35.344 6.84 1 90.31 231 LEU A O 1
ATOM 1924 N N . ALA A 1 232 ? -0.237 36.219 8.648 1 90.88 232 ALA A N 1
ATOM 1925 C CA . ALA A 1 232 ? -1.576 36.312 8.07 1 90.88 232 ALA A CA 1
ATOM 1926 C C . ALA A 1 232 ? -1.588 37.188 6.832 1 90.88 232 ALA A C 1
ATOM 1928 O O . ALA A 1 232 ? -2.229 36.875 5.828 1 90.88 232 ALA A O 1
ATOM 1929 N N . ARG A 1 233 ? -0.875 38.25 6.934 1 93.88 233 ARG A N 1
ATOM 1930 C CA . ARG A 1 233 ? -0.791 39.188 5.812 1 93.88 233 ARG A CA 1
ATOM 1931 C C . ARG A 1 233 ? -0.122 38.531 4.609 1 93.88 233 ARG A C 1
ATOM 1933 O O . ARG A 1 233 ? -0.565 38.719 3.471 1 93.88 233 ARG A O 1
ATOM 1940 N N . VAL A 1 234 ? 0.902 37.844 4.898 1 91.56 234 VAL A N 1
ATOM 1941 C CA . VAL A 1 234 ? 1.64 37.219 3.818 1 91.56 234 VAL A CA 1
ATOM 1942 C C . VAL A 1 234 ? 0.75 36.188 3.135 1 91.56 234 VAL A C 1
ATOM 1944 O O . VAL A 1 234 ? 0.771 36.031 1.908 1 91.56 234 VAL A O 1
ATOM 1947 N N . ARG A 1 235 ? 0.053 35.438 3.859 1 89.31 235 ARG A N 1
ATOM 1948 C CA . ARG A 1 235 ? -0.867 34.469 3.287 1 89.31 235 ARG A CA 1
ATOM 1949 C C . ARG A 1 235 ? -1.882 35.125 2.369 1 89.31 235 ARG A C 1
ATOM 1951 O O . ARG A 1 235 ? -2.148 34.656 1.268 1 89.31 235 ARG A O 1
ATOM 1958 N N . LYS A 1 236 ? -2.406 36.125 2.844 1 91.94 236 LYS A N 1
ATOM 1959 C CA . LYS A 1 236 ? -3.354 36.875 2.029 1 91.94 236 LYS A CA 1
ATOM 1960 C C . LYS A 1 236 ? -2.674 37.469 0.794 1 91.94 236 LYS A C 1
ATOM 1962 O O . LYS A 1 236 ? -3.279 37.562 -0.276 1 91.94 236 LYS A O 1
ATOM 1967 N N . ALA A 1 237 ? -1.484 37.875 1 1 94.06 237 ALA A N 1
ATOM 1968 C CA . ALA A 1 237 ? -0.724 38.406 -0.133 1 94.06 237 ALA A CA 1
ATOM 1969 C C . ALA A 1 237 ? -0.566 37.344 -1.22 1 94.06 237 ALA A C 1
ATOM 1971 O O . ALA A 1 237 ? -0.717 37.625 -2.408 1 94.06 237 ALA A O 1
ATOM 1972 N N . LYS A 1 238 ? -0.245 36.188 -0.756 1 90.75 238 LYS A N 1
ATOM 1973 C CA . LYS A 1 238 ? -0.091 35.094 -1.708 1 90.75 238 LYS A CA 1
ATOM 1974 C C . LYS A 1 238 ? -1.386 34.844 -2.479 1 90.75 238 LYS A C 1
ATOM 1976 O O . LYS A 1 238 ? -1.358 34.625 -3.689 1 90.75 238 LYS A O 1
ATOM 1981 N N . GLU A 1 239 ? -2.441 34.906 -1.824 1 90.12 239 GLU A N 1
ATOM 1982 C CA . GLU A 1 239 ? -3.744 34.75 -2.461 1 90.12 239 GLU A CA 1
ATOM 1983 C C . GLU A 1 239 ? -3.992 35.844 -3.496 1 90.12 239 GLU A C 1
ATOM 1985 O O . GLU A 1 239 ? -4.453 35.562 -4.605 1 90.12 239 GLU A O 1
ATOM 1990 N N . LEU A 1 240 ? -3.67 36.969 -3.092 1 94.06 240 LEU A N 1
ATOM 1991 C CA . LEU A 1 240 ? -3.895 38.094 -3.973 1 94.06 240 LEU A CA 1
ATOM 1992 C C . LEU A 1 240 ? -2.967 38.031 -5.18 1 94.06 240 LEU A C 1
ATOM 1994 O O . LEU A 1 240 ? -3.371 38.375 -6.297 1 94.06 240 LEU A O 1
ATOM 1998 N N . LEU A 1 241 ? -1.767 37.656 -4.957 1 93.75 241 LEU A N 1
ATOM 1999 C CA . LEU A 1 241 ? -0.794 37.531 -6.039 1 93.75 241 LEU A CA 1
ATOM 2000 C C . LEU A 1 241 ? -1.229 36.5 -7.062 1 93.75 241 LEU A C 1
ATOM 2002 O O . LEU A 1 241 ? -1.019 36.688 -8.266 1 93.75 241 LEU A O 1
ATOM 2006 N N . ALA A 1 242 ? -1.809 35.5 -6.551 1 89.56 242 ALA A N 1
ATOM 2007 C CA . ALA A 1 242 ? -2.191 34.406 -7.41 1 89.56 242 ALA A CA 1
ATOM 2008 C C . ALA A 1 242 ? -3.504 34.688 -8.133 1 89.56 242 ALA A C 1
ATOM 2010 O O . ALA A 1 242 ? -3.721 34.219 -9.25 1 89.56 242 ALA A O 1
ATOM 2011 N N . ASN A 1 243 ? -4.348 35.469 -7.535 1 91.56 243 ASN A N 1
ATOM 2012 C CA . ASN A 1 243 ? -5.719 35.5 -8.031 1 91.56 243 ASN A CA 1
ATOM 2013 C C . ASN A 1 243 ? -6.137 36.906 -8.43 1 91.56 243 ASN A C 1
ATOM 2015 O O . ASN A 1 243 ? -7.309 37.156 -8.734 1 91.56 243 ASN A O 1
ATOM 2019 N N . SER A 1 244 ? -5.23 37.812 -8.328 1 91.62 244 SER A N 1
ATOM 2020 C CA . SER A 1 244 ? -5.598 39.188 -8.688 1 91.62 244 SER A CA 1
ATOM 2021 C C . SER A 1 244 ? -4.527 39.812 -9.562 1 91.62 244 SER A C 1
ATOM 2023 O O . SER A 1 244 ? -3.484 39.219 -9.82 1 91.62 244 SER A O 1
ATOM 2025 N N . ARG A 1 245 ? -4.781 41.031 -10.188 1 91.44 245 ARG A N 1
ATOM 2026 C CA . ARG A 1 245 ? -3.844 41.781 -11.023 1 91.44 245 ARG A CA 1
ATOM 2027 C C . ARG A 1 245 ? -3.26 42.969 -10.273 1 91.44 245 ARG A C 1
ATOM 2029 O O . ARG A 1 245 ? -2.621 43.844 -10.867 1 91.44 245 ARG A O 1
ATOM 2036 N N . TYR A 1 246 ? -3.533 43 -8.914 1 95.06 246 TYR A N 1
ATOM 2037 C CA . TYR A 1 246 ? -2.98 44.094 -8.125 1 95.06 246 TYR A CA 1
ATOM 2038 C C . TYR A 1 246 ? -1.459 44.125 -8.219 1 95.06 246 TYR A C 1
ATOM 2040 O O . TYR A 1 246 ? -0.814 43.062 -8.227 1 95.06 246 TYR A O 1
ATOM 2048 N N . SER A 1 247 ? -0.989 45.375 -8.25 1 95.56 247 SER A N 1
ATOM 2049 C CA . SER A 1 247 ? 0.465 45.5 -8.219 1 95.56 247 SER A CA 1
ATOM 2050 C C . SER A 1 247 ? 1.018 45.125 -6.848 1 95.56 247 SER A C 1
ATOM 2052 O O . SER A 1 247 ? 0.274 45.062 -5.863 1 95.56 247 SER A O 1
ATOM 2054 N N . ILE A 1 248 ? 2.312 44.906 -6.832 1 95.81 248 ILE A N 1
ATOM 2055 C CA . ILE A 1 248 ? 2.971 44.562 -5.578 1 95.81 248 ILE A CA 1
ATOM 2056 C C . ILE A 1 248 ? 2.787 45.688 -4.574 1 95.81 248 ILE A C 1
ATOM 2058 O O . ILE A 1 248 ? 2.539 45.438 -3.391 1 95.81 248 ILE A O 1
ATOM 2062 N N . THR A 1 249 ? 2.924 46.844 -5.086 1 95.69 249 THR A N 1
ATOM 2063 C CA . THR A 1 249 ? 2.752 48.031 -4.242 1 95.69 249 THR A CA 1
ATOM 2064 C C . THR A 1 249 ? 1.328 48.094 -3.699 1 95.69 249 THR A C 1
ATOM 2066 O O . THR A 1 249 ? 1.123 48.406 -2.518 1 95.69 249 THR A O 1
ATOM 2069 N N . GLU A 1 250 ? 0.378 47.906 -4.5 1 96.19 250 GLU A N 1
ATOM 2070 C CA . GLU A 1 250 ? -1.022 47.906 -4.09 1 96.19 250 GLU A CA 1
ATOM 2071 C C . GLU A 1 250 ? -1.302 46.844 -3.035 1 96.19 250 GLU A C 1
ATOM 2073 O O . GLU A 1 250 ? -2.01 47.094 -2.059 1 96.19 250 GLU A O 1
ATOM 2078 N N . ILE A 1 251 ? -0.792 45.688 -3.283 1 96.75 251 ILE A N 1
ATOM 2079 C CA . ILE A 1 251 ? -0.988 44.562 -2.346 1 96.75 251 ILE A CA 1
ATOM 2080 C C . ILE A 1 251 ? -0.378 44.938 -0.993 1 96.75 251 ILE A C 1
ATOM 2082 O O . ILE A 1 251 ? -0.991 44.719 0.052 1 96.75 251 ILE A O 1
ATOM 2086 N N . SER A 1 252 ? 0.799 45.5 -1.018 1 96.19 252 SER A N 1
ATOM 2087 C CA . SER A 1 252 ? 1.451 45.938 0.206 1 96.19 252 SER A CA 1
ATOM 2088 C C . SER A 1 252 ? 0.572 46.938 0.971 1 96.19 252 SER A C 1
ATOM 2090 O O . SER A 1 252 ? 0.41 46.812 2.188 1 96.19 252 SER A O 1
ATOM 2092 N N . GLU A 1 253 ? -0.046 47.844 0.252 1 94.75 253 GLU A N 1
ATOM 2093 C CA . GLU A 1 253 ? -0.9 48.875 0.847 1 94.75 253 GLU A CA 1
ATOM 2094 C C . GLU A 1 253 ? -2.199 48.25 1.374 1 94.75 253 GLU A C 1
ATOM 2096 O O . GLU A 1 253 ? -2.629 48.562 2.486 1 94.75 253 GLU A O 1
ATOM 2101 N N . ILE A 1 254 ? -2.744 47.469 0.599 1 94.81 254 ILE A N 1
ATOM 2102 C CA . ILE A 1 254 ? -4.004 46.812 0.948 1 94.81 254 ILE A CA 1
ATOM 2103 C C . ILE A 1 254 ? -3.836 46.031 2.246 1 94.81 254 ILE A C 1
ATOM 2105 O O . ILE A 1 254 ? -4.75 45.969 3.072 1 94.81 254 ILE A O 1
ATOM 2109 N N . LEU A 1 255 ? -2.701 45.438 2.42 1 95.88 255 LEU A N 1
ATOM 2110 C CA . LEU A 1 255 ? -2.477 44.531 3.543 1 95.88 255 LEU A CA 1
ATOM 2111 C C . LEU A 1 255 ? -1.921 45.281 4.746 1 95.88 255 LEU A C 1
ATOM 2113 O O . LEU A 1 255 ? -1.673 44.688 5.797 1 95.88 255 LEU A O 1
ATOM 2117 N N . GLY A 1 256 ? -1.714 46.562 4.602 1 93 256 GLY A N 1
ATOM 2118 C CA . GLY A 1 256 ? -1.423 47.438 5.73 1 93 256 GLY A CA 1
ATOM 2119 C C . GLY A 1 256 ? 0.052 47.5 6.082 1 93 256 GLY A C 1
ATOM 2120 O O . GLY A 1 256 ? 0.412 47.781 7.227 1 93 256 GLY A O 1
ATOM 2121 N N . PHE A 1 257 ? 0.92 47.156 5.137 1 94.75 257 PHE A N 1
ATOM 2122 C CA . PHE A 1 257 ? 2.348 47.281 5.398 1 94.75 257 PHE A CA 1
ATOM 2123 C C . PHE A 1 257 ? 2.771 48.75 5.348 1 94.75 257 PHE A C 1
ATOM 2125 O O . PHE A 1 257 ? 2.287 49.5 4.512 1 94.75 257 PHE A O 1
ATOM 2132 N N . GLU A 1 258 ? 3.695 49.062 6.258 1 89.69 258 GLU A N 1
ATOM 2133 C CA . GLU A 1 258 ? 4.145 50.469 6.363 1 89.69 258 GLU A CA 1
ATOM 2134 C C . GLU A 1 258 ? 4.984 50.875 5.152 1 89.69 258 GLU A C 1
ATOM 2136 O O . GLU A 1 258 ? 5.039 52.031 4.797 1 89.69 258 GLU A O 1
ATOM 2141 N N . SER A 1 259 ? 5.68 49.906 4.617 1 93.12 259 SER A N 1
ATOM 2142 C CA . SER A 1 259 ? 6.516 50.156 3.449 1 93.12 259 SER A CA 1
ATOM 2143 C C . SER A 1 259 ? 6.621 48.938 2.557 1 93.12 259 SER A C 1
ATOM 2145 O O . SER A 1 259 ? 6.539 47.812 3.041 1 93.12 259 SER A O 1
ATOM 2147 N N . ILE A 1 260 ? 6.832 49.25 1.316 1 94.25 260 ILE A N 1
ATOM 2148 C CA . ILE A 1 260 ? 6.977 48.188 0.333 1 94.25 260 ILE A CA 1
ATOM 2149 C C . ILE A 1 260 ? 8.234 47.375 0.634 1 94.25 260 ILE A C 1
ATOM 2151 O O . ILE A 1 260 ? 8.266 46.156 0.438 1 94.25 260 ILE A O 1
ATOM 2155 N N . THR A 1 261 ? 9.219 48.031 1.111 1 94.88 261 THR A N 1
ATOM 2156 C CA . THR A 1 261 ? 10.469 47.344 1.457 1 94.88 261 THR A CA 1
ATOM 2157 C C . THR A 1 261 ? 10.258 46.375 2.598 1 94.88 261 THR A C 1
ATOM 2159 O O . THR A 1 261 ? 10.773 45.25 2.557 1 94.88 261 THR A O 1
ATOM 2162 N N . TYR A 1 262 ? 9.531 46.875 3.541 1 94.38 262 TYR A N 1
ATOM 2163 C CA . TYR A 1 262 ? 9.234 46 4.664 1 94.38 262 TYR A CA 1
ATOM 2164 C C . TYR A 1 262 ? 8.367 44.812 4.223 1 94.38 262 TYR A C 1
ATOM 2166 O O . TYR A 1 262 ? 8.609 43.688 4.629 1 94.38 262 TYR A O 1
ATOM 2174 N N . PHE A 1 263 ? 7.387 45.062 3.381 1 95.62 263 PHE A N 1
ATOM 2175 C CA . PHE A 1 263 ? 6.539 44 2.822 1 95.62 263 PHE A CA 1
ATOM 2176 C C . PHE A 1 263 ? 7.383 42.938 2.102 1 95.62 263 PHE A C 1
ATOM 2178 O O . PHE A 1 263 ? 7.23 41.75 2.342 1 95.62 263 PHE A O 1
ATOM 2185 N N . GLU A 1 264 ? 8.234 43.344 1.304 1 94.75 264 GLU A N 1
ATOM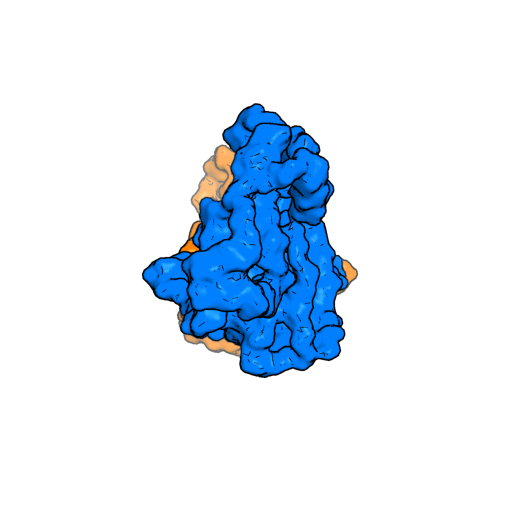 2186 C CA . GLU A 1 264 ? 9.062 42.406 0.522 1 94.75 264 GLU A CA 1
ATOM 2187 C C . GLU A 1 264 ? 9.961 41.594 1.425 1 94.75 264 GLU A C 1
ATOM 2189 O O . GLU A 1 264 ? 10.156 40.375 1.179 1 94.75 264 GLU A O 1
ATOM 2194 N N . ARG A 1 265 ? 10.43 42.219 2.426 1 93.56 265 ARG A N 1
ATOM 2195 C CA . ARG A 1 265 ? 11.297 41.531 3.367 1 93.56 265 ARG A CA 1
ATOM 2196 C C . ARG A 1 265 ? 10.516 40.438 4.113 1 93.56 265 ARG A C 1
ATOM 2198 O O . ARG A 1 265 ? 10.992 39.312 4.25 1 93.56 265 ARG A O 1
ATOM 2205 N N . VAL A 1 266 ? 9.391 40.844 4.598 1 92.19 266 VAL A N 1
ATOM 2206 C CA . VAL A 1 266 ? 8.562 39.906 5.359 1 92.19 266 VAL A CA 1
ATOM 2207 C C . VAL A 1 266 ? 8.094 38.781 4.457 1 92.19 266 VAL A C 1
ATOM 2209 O O . VAL A 1 266 ? 8.109 37.594 4.859 1 92.19 266 VAL A O 1
ATOM 2212 N N . PHE A 1 267 ? 7.684 39.094 3.242 1 92.69 267 PHE A N 1
ATOM 2213 C CA . PHE A 1 267 ? 7.227 38.125 2.277 1 92.69 267 PHE A CA 1
ATOM 2214 C C . PHE A 1 267 ? 8.336 37.125 1.961 1 92.69 267 PHE A C 1
ATOM 2216 O O . PHE A 1 267 ? 8.109 35.906 1.973 1 92.69 267 PHE A O 1
ATOM 2223 N N . LYS A 1 268 ? 9.453 37.594 1.741 1 89.44 268 LYS A N 1
ATOM 2224 C CA . LYS A 1 268 ? 10.586 36.719 1.419 1 89.44 268 LYS A CA 1
ATOM 2225 C C . LYS A 1 268 ? 10.945 35.812 2.598 1 89.44 268 LYS A C 1
ATOM 2227 O O . LYS A 1 268 ? 11.258 34.656 2.414 1 89.44 268 LYS A O 1
ATOM 2232 N N . LYS A 1 269 ? 10.914 36.438 3.691 1 84.38 269 LYS A N 1
ATOM 2233 C CA . LYS A 1 269 ? 11.234 35.688 4.906 1 84.38 269 LYS A CA 1
ATOM 2234 C C . LYS A 1 269 ? 10.32 34.469 5.051 1 84.38 269 LYS A C 1
ATOM 2236 O O . LYS A 1 269 ? 10.773 33.406 5.469 1 84.38 269 LYS A O 1
ATOM 2241 N N . HIS A 1 270 ? 9.047 34.594 4.668 1 81.56 270 HIS A N 1
ATOM 2242 C CA . HIS A 1 270 ? 8.07 33.562 4.957 1 81.56 270 HIS A CA 1
ATOM 2243 C C . HIS A 1 270 ? 7.773 32.719 3.719 1 81.56 270 HIS A C 1
ATOM 2245 O O . HIS A 1 270 ? 7.156 31.656 3.816 1 81.56 270 HIS A O 1
ATOM 2251 N N . SER A 1 271 ? 8.172 33.094 2.506 1 81.44 271 SER A N 1
ATOM 2252 C CA . SER A 1 271 ? 7.867 32.375 1.282 1 81.44 271 SER A CA 1
ATOM 2253 C C . SER A 1 271 ? 9.141 31.906 0.58 1 81.44 271 SER A C 1
ATOM 2255 O O . SER A 1 271 ? 9.086 31.141 -0.385 1 81.44 271 SER A O 1
ATOM 2257 N N . ASP A 1 272 ? 10.227 32.344 0.961 1 79.56 272 ASP A N 1
ATOM 2258 C CA . ASP A 1 272 ? 11.547 32.031 0.426 1 79.56 272 ASP A CA 1
ATOM 2259 C C . ASP A 1 272 ? 11.727 32.625 -0.97 1 79.56 272 ASP A C 1
ATOM 2261 O O . ASP A 1 272 ? 12.727 32.344 -1.637 1 79.56 272 ASP A O 1
ATOM 2265 N N . VAL A 1 273 ? 10.797 33.312 -1.457 1 85.12 273 VAL A N 1
ATOM 2266 C CA . VAL A 1 273 ? 10.898 34 -2.736 1 85.12 273 VAL A CA 1
ATOM 2267 C C . VAL A 1 273 ? 10.289 35.406 -2.613 1 85.12 273 VAL A C 1
ATOM 2269 O O . VAL A 1 273 ? 9.562 35.688 -1.655 1 85.12 273 VAL A O 1
ATOM 2272 N N . THR A 1 274 ? 10.594 36.188 -3.561 1 91.81 274 THR A N 1
ATOM 2273 C CA . THR A 1 274 ? 10.016 37.531 -3.584 1 91.81 274 THR A CA 1
ATOM 2274 C C . THR A 1 274 ? 8.586 37.5 -4.113 1 91.81 274 THR A C 1
ATOM 2276 O O . THR A 1 274 ? 8.195 36.531 -4.801 1 91.81 274 THR A O 1
ATOM 2279 N N . PRO A 1 275 ? 7.801 38.531 -3.703 1 93.19 275 PRO A N 1
ATOM 2280 C CA . PRO A 1 275 ? 6.438 38.594 -4.23 1 93.19 275 PRO A CA 1
ATOM 2281 C C . PRO A 1 275 ? 6.391 38.531 -5.754 1 93.19 275 PRO A C 1
ATOM 2283 O O . PRO A 1 275 ? 5.539 37.812 -6.316 1 93.19 275 PRO A O 1
ATOM 2286 N N . LEU A 1 276 ? 7.281 39.188 -6.355 1 91.56 276 LEU A N 1
ATOM 2287 C CA . LEU A 1 276 ? 7.312 39.219 -7.816 1 91.56 276 LEU A CA 1
ATOM 2288 C C . LEU A 1 276 ? 7.602 37.812 -8.367 1 91.56 276 LEU A C 1
ATOM 2290 O O . LEU A 1 276 ? 6.957 37.375 -9.32 1 91.56 276 LEU A O 1
ATOM 2294 N N . LYS A 1 277 ? 8.531 37.188 -7.848 1 91.19 277 LYS A N 1
ATOM 2295 C CA . LYS A 1 277 ? 8.875 35.844 -8.281 1 91.19 277 LYS A CA 1
ATOM 2296 C C . LYS A 1 277 ? 7.719 34.875 -8.039 1 91.19 277 LYS A C 1
ATOM 2298 O O . LYS A 1 277 ? 7.445 34 -8.867 1 91.19 277 LYS A O 1
ATOM 2303 N N . TYR A 1 278 ? 7.137 35.031 -6.938 1 89.5 278 TYR A N 1
ATOM 2304 C CA . TYR A 1 278 ? 5.992 34.188 -6.617 1 89.5 278 TYR A CA 1
ATOM 2305 C C . TYR A 1 278 ? 4.914 34.312 -7.684 1 89.5 278 TYR A C 1
ATOM 2307 O O . TYR A 1 278 ? 4.363 33.281 -8.133 1 89.5 278 TYR A O 1
ATOM 2315 N N . ARG A 1 279 ? 4.602 35.438 -8.062 1 90.25 279 ARG A N 1
ATOM 2316 C CA . ARG A 1 279 ? 3.588 35.688 -9.086 1 90.25 279 ARG A CA 1
ATOM 2317 C C . ARG A 1 279 ? 4.008 35.062 -10.422 1 90.25 279 ARG A C 1
ATOM 2319 O O . ARG A 1 279 ? 3.193 34.469 -11.117 1 90.25 279 ARG A O 1
ATOM 2326 N N . LYS A 1 280 ? 5.223 35.219 -10.797 1 87.81 280 LYS A N 1
ATOM 2327 C CA . LYS A 1 280 ? 5.738 34.688 -12.062 1 87.81 280 LYS A CA 1
ATOM 2328 C C . LYS A 1 280 ? 5.648 33.156 -12.102 1 87.81 280 LYS A C 1
ATOM 2330 O O . LYS A 1 280 ? 5.418 32.594 -13.164 1 87.81 280 LYS A O 1
ATOM 2335 N N . ASP A 1 281 ? 5.824 32.625 -10.969 1 81.81 281 ASP A N 1
ATOM 2336 C CA . ASP A 1 281 ? 5.812 31.156 -10.875 1 81.81 281 ASP A CA 1
ATOM 2337 C C . ASP A 1 281 ? 4.383 30.625 -10.797 1 81.81 281 ASP A C 1
ATOM 2339 O O . ASP A 1 281 ? 4.168 29.422 -10.711 1 81.81 281 ASP A O 1
ATOM 2343 N N . GLY A 1 282 ? 3.463 31.438 -10.922 1 74.31 282 GLY A N 1
ATOM 2344 C CA . GLY A 1 282 ? 2.068 31.031 -10.961 1 74.31 282 GLY A CA 1
ATOM 2345 C C . GLY A 1 282 ? 1.506 30.672 -9.602 1 74.31 282 GLY A C 1
ATOM 2346 O O . GLY A 1 282 ? 0.589 29.859 -9.5 1 74.31 282 GLY A O 1
ATOM 2347 N N . GLY A 1 283 ? 2.137 31.312 -8.672 1 67.5 283 GLY A N 1
ATOM 2348 C CA . GLY A 1 283 ? 1.655 31.031 -7.328 1 67.5 283 GLY A CA 1
ATOM 2349 C C . GLY A 1 283 ? 1.988 29.625 -6.859 1 67.5 283 GLY A C 1
ATOM 2350 O O . GLY A 1 283 ? 1.44 29.156 -5.859 1 67.5 283 GLY A O 1
ATOM 2351 N N . GLU A 1 284 ? 2.744 28.844 -7.695 1 63.56 284 GLU A N 1
ATOM 2352 C CA . GLU A 1 284 ? 3.008 27.438 -7.406 1 63.56 284 GLU A CA 1
ATOM 2353 C C . GLU A 1 284 ? 4.293 27.266 -6.602 1 63.56 284 GLU A C 1
ATOM 2355 O O . GLU A 1 284 ? 4.641 26.156 -6.199 1 63.56 284 GLU A O 1
ATOM 2360 N N . THR A 1 285 ? 4.625 28.078 -5.656 1 54.03 285 THR A N 1
ATOM 2361 C CA . THR A 1 285 ? 5.852 27.781 -4.926 1 54.03 285 THR A CA 1
ATOM 2362 C C . THR A 1 285 ? 5.539 27.062 -3.613 1 54.03 285 THR A C 1
ATOM 2364 O O . THR A 1 285 ? 4.461 27.25 -3.043 1 54.03 285 THR A O 1
ATOM 2367 N N . MET B 1 1 ? -12 -33.125 7.145 1 68.25 1 MET B N 1
ATOM 2368 C CA . MET B 1 1 ? -13.023 -32.062 7.16 1 68.25 1 MET B CA 1
ATOM 2369 C C . MET B 1 1 ? -12.445 -30.734 6.723 1 68.25 1 MET B C 1
ATOM 2371 O O . MET B 1 1 ? -11.305 -30.406 7.059 1 68.25 1 MET B O 1
ATOM 2375 N N . GLU B 1 2 ? -12.859 -30.172 5.727 1 78.56 2 GLU B N 1
ATOM 2376 C CA . GLU B 1 2 ? -12.484 -28.859 5.195 1 78.56 2 GLU B CA 1
ATOM 2377 C C . GLU B 1 2 ? -13.344 -27.766 5.793 1 78.56 2 GLU B C 1
ATOM 2379 O O . GLU B 1 2 ? -14.562 -27.906 5.898 1 78.56 2 GLU B O 1
ATOM 2384 N N . LYS B 1 3 ? -12.617 -26.766 6.504 1 81.25 3 LYS B N 1
ATOM 2385 C CA . LYS B 1 3 ? -13.312 -25.609 7.047 1 81.25 3 LYS B CA 1
ATOM 2386 C C . LYS B 1 3 ? -12.867 -24.312 6.359 1 81.25 3 LYS B C 1
ATOM 2388 O O . LYS B 1 3 ? -11.68 -23.969 6.387 1 81.25 3 LYS B O 1
ATOM 2393 N N . THR B 1 4 ? -13.797 -23.75 5.738 1 79.88 4 THR B N 1
ATOM 2394 C CA . THR B 1 4 ? -13.523 -22.438 5.176 1 79.88 4 THR B CA 1
ATOM 2395 C C . THR B 1 4 ? -13.625 -21.359 6.25 1 79.88 4 THR B C 1
ATOM 2397 O O . THR B 1 4 ? -14.703 -21.125 6.809 1 79.88 4 THR B O 1
ATOM 2400 N N . VAL B 1 5 ? -12.531 -20.703 6.535 1 82.62 5 VAL B N 1
ATOM 2401 C CA . VAL B 1 5 ? -12.484 -19.641 7.539 1 82.62 5 VAL B CA 1
ATOM 2402 C C . VAL B 1 5 ? -13.078 -18.359 6.961 1 82.62 5 VAL B C 1
ATOM 2404 O O . VAL B 1 5 ? -13.906 -17.703 7.602 1 82.62 5 VAL B O 1
ATOM 2407 N N . PHE B 1 6 ? -12.727 -17.953 5.766 1 82.31 6 PHE B N 1
ATOM 2408 C CA . PHE B 1 6 ? -13.344 -16.859 5.02 1 82.31 6 PHE B CA 1
ATOM 2409 C C . PHE B 1 6 ? -13.148 -17.047 3.521 1 82.31 6 PHE B C 1
ATOM 2411 O O . PHE B 1 6 ? -12.242 -17.766 3.096 1 82.31 6 PHE B O 1
ATOM 2418 N N . SER B 1 7 ? -13.992 -16.531 2.725 1 87.5 7 SER B N 1
ATOM 2419 C CA . SER B 1 7 ? -13.93 -16.453 1.27 1 87.5 7 SER B CA 1
ATOM 2420 C C . SER B 1 7 ? -14.539 -15.148 0.76 1 87.5 7 SER B C 1
ATOM 2422 O O . SER B 1 7 ? -15.742 -14.922 0.912 1 87.5 7 SER B O 1
ATOM 2424 N N . GLU B 1 8 ? -13.688 -14.242 0.274 1 90.5 8 GLU B N 1
ATOM 2425 C CA . GLU B 1 8 ? -14.117 -12.914 -0.144 1 90.5 8 GLU B CA 1
ATOM 2426 C C . GLU B 1 8 ? -13.562 -12.562 -1.521 1 90.5 8 GLU B C 1
ATOM 2428 O O . GLU B 1 8 ? -12.617 -13.195 -1.994 1 90.5 8 GLU B O 1
ATOM 2433 N N . SER B 1 9 ? -14.25 -11.688 -2.162 1 93.19 9 SER B N 1
ATOM 2434 C CA . SER B 1 9 ? -13.781 -11.336 -3.498 1 93.19 9 SER B CA 1
ATOM 2435 C C . SER B 1 9 ? -14.172 -9.914 -3.863 1 93.19 9 SER B C 1
ATOM 2437 O O . SER B 1 9 ? -15.07 -9.336 -3.254 1 93.19 9 SER B O 1
ATOM 2439 N N . MET B 1 10 ? -13.438 -9.32 -4.645 1 94.75 10 MET B N 1
ATOM 2440 C CA . MET B 1 10 ? -13.766 -8.133 -5.43 1 94.75 10 MET B CA 1
ATOM 2441 C C . MET B 1 10 ? -13.352 -8.312 -6.883 1 94.75 10 MET B C 1
ATOM 2443 O O . MET B 1 10 ? -12.797 -9.352 -7.254 1 94.75 10 MET B O 1
ATOM 2447 N N . GLU B 1 11 ? -13.656 -7.344 -7.695 1 92.94 11 GLU B N 1
ATOM 2448 C CA . GLU B 1 11 ? -13.281 -7.457 -9.102 1 92.94 11 GLU B CA 1
ATOM 2449 C C . GLU B 1 11 ? -11.781 -7.688 -9.25 1 92.94 11 GLU B C 1
ATOM 2451 O O . GLU B 1 11 ? -10.977 -6.883 -8.781 1 92.94 11 GLU B O 1
ATOM 2456 N N . GLY B 1 12 ? -11.43 -8.875 -9.75 1 93.69 12 GLY B N 1
ATOM 2457 C CA . GLY B 1 12 ? -10.047 -9.172 -10.094 1 93.69 12 GLY B CA 1
ATOM 2458 C C . GLY B 1 12 ? -9.289 -9.875 -8.992 1 93.69 12 GLY B C 1
ATOM 2459 O O . GLY B 1 12 ? -8.156 -10.312 -9.188 1 93.69 12 GLY B O 1
ATOM 2460 N N . ILE B 1 13 ? -9.898 -9.969 -7.801 1 95.5 13 ILE B N 1
ATOM 2461 C CA . ILE B 1 13 ? -9.188 -10.555 -6.664 1 95.5 13 ILE B CA 1
ATOM 2462 C C . ILE B 1 13 ? -10.141 -11.453 -5.879 1 95.5 13 ILE B C 1
ATOM 2464 O O . ILE B 1 13 ? -11.266 -11.055 -5.562 1 95.5 13 ILE B O 1
ATOM 2468 N N . THR B 1 14 ? -9.75 -12.641 -5.617 1 93.69 14 THR B N 1
ATOM 2469 C CA . THR B 1 14 ? -10.422 -13.531 -4.672 1 93.69 14 THR B CA 1
ATOM 2470 C C . THR B 1 14 ? -9.438 -14.031 -3.617 1 93.69 14 THR B C 1
ATOM 2472 O O . THR B 1 14 ? -8.305 -14.383 -3.936 1 93.69 14 THR B O 1
ATOM 2475 N N . ILE B 1 15 ? -9.898 -14.031 -2.398 1 95.38 15 ILE B N 1
ATOM 2476 C CA . ILE B 1 15 ? -9.07 -14.523 -1.302 1 95.38 15 ILE B CA 1
ATOM 2477 C C . ILE B 1 15 ? -9.891 -15.477 -0.432 1 95.38 15 ILE B C 1
ATOM 2479 O O . ILE B 1 15 ? -11.055 -15.219 -0.137 1 95.38 15 ILE B O 1
ATOM 2483 N N . ASP B 1 16 ? -9.281 -16.578 -0.118 1 90.62 16 ASP B N 1
ATOM 2484 C CA . ASP B 1 16 ? -9.953 -17.469 0.811 1 90.62 16 ASP B CA 1
ATOM 2485 C C . ASP B 1 16 ? -8.953 -18.141 1.754 1 90.62 16 ASP B C 1
ATOM 2487 O O . ASP B 1 16 ? -7.781 -18.297 1.409 1 90.62 16 ASP B O 1
ATOM 2491 N N . GLU B 1 17 ? -9.414 -18.406 2.926 1 91.81 17 GLU B N 1
ATOM 2492 C CA . GLU B 1 17 ? -8.672 -19.188 3.91 1 91.81 17 GLU B CA 1
ATOM 2493 C C . GLU B 1 17 ? -9.391 -20.5 4.227 1 91.81 17 GLU B C 1
ATOM 2495 O O . GLU B 1 17 ? -10.562 -20.484 4.609 1 91.81 17 GLU B O 1
ATOM 2500 N N . VAL B 1 18 ? -8.641 -21.594 4.082 1 86.81 18 VAL B N 1
ATOM 2501 C CA . VAL B 1 18 ? -9.227 -22.906 4.301 1 86.81 18 VAL B CA 1
ATOM 2502 C C . VAL B 1 18 ? -8.336 -23.719 5.242 1 86.81 18 VAL B C 1
ATOM 2504 O O . VAL B 1 18 ? -7.117 -23.75 5.074 1 86.81 18 VAL B O 1
ATOM 2507 N N . VAL B 1 19 ? -8.93 -24.234 6.234 1 87.38 19 VAL B N 1
ATOM 2508 C CA . VAL B 1 19 ? -8.273 -25.188 7.141 1 87.38 19 VAL B CA 1
ATOM 2509 C C . VAL B 1 19 ? -8.711 -26.609 6.82 1 87.38 19 VAL B C 1
ATOM 2511 O O . VAL B 1 19 ? -9.906 -26.875 6.664 1 87.38 19 VAL B O 1
ATOM 2514 N N . ARG B 1 20 ? -7.832 -27.469 6.605 1 83.12 20 ARG B N 1
ATOM 2515 C CA . ARG B 1 20 ? -8.172 -28.844 6.254 1 83.12 20 ARG B CA 1
ATOM 2516 C C . ARG B 1 20 ? -7.5 -29.844 7.203 1 83.12 20 ARG B C 1
ATOM 2518 O O . ARG B 1 20 ? -6.352 -29.641 7.605 1 83.12 20 ARG B O 1
ATOM 2525 N N . ASP B 1 21 ? -8.25 -30.844 7.809 1 72.06 21 ASP B N 1
ATOM 2526 C CA . ASP B 1 21 ? -7.703 -31.891 8.672 1 72.06 21 ASP B CA 1
ATOM 2527 C C . ASP B 1 21 ? -7.434 -33.156 7.883 1 72.06 21 ASP B C 1
ATOM 2529 O O . ASP B 1 21 ? -6.695 -34.031 8.344 1 72.06 21 ASP B O 1
ATOM 2533 N N . GLN B 1 22 ? -8.133 -33.375 6.789 1 56.44 22 GLN B N 1
ATOM 2534 C CA . GLN B 1 22 ? -7.945 -34.656 6.086 1 56.44 22 GLN B CA 1
ATOM 2535 C C . GLN B 1 22 ? -7.371 -34.406 4.691 1 56.44 22 GLN B C 1
ATOM 2537 O O . GLN B 1 22 ? -7.305 -33.281 4.219 1 56.44 22 GLN B O 1
ATOM 2542 N N . GLU B 1 23 ? -6.891 -35.562 4.078 1 50.91 23 GLU B N 1
ATOM 2543 C CA . GLU B 1 23 ? -6.277 -35.656 2.754 1 50.91 23 GLU B CA 1
ATOM 2544 C C . GLU B 1 23 ? -7.098 -34.875 1.723 1 50.91 23 GLU B C 1
ATOM 2546 O O . GLU B 1 23 ? -8.312 -35.062 1.622 1 50.91 23 GLU B O 1
ATOM 2551 N N . TYR B 1 24 ? -7.027 -33.781 1.804 1 51.06 24 TYR B N 1
ATOM 2552 C CA . TYR B 1 24 ? -7.75 -33.156 0.696 1 51.06 24 TYR B CA 1
ATOM 2553 C C . TYR B 1 24 ? -6.871 -33.062 -0.546 1 51.06 24 TYR B C 1
ATOM 2555 O O . TYR B 1 24 ? -5.703 -32.656 -0.462 1 51.06 24 TYR B O 1
ATOM 2563 N N . SER B 1 25 ? -7.129 -34.062 -1.444 1 44.62 25 SER B N 1
ATOM 2564 C CA . SER B 1 25 ? -6.547 -33.906 -2.771 1 44.62 25 SER B CA 1
ATOM 2565 C C . SER B 1 25 ? -7.219 -32.781 -3.541 1 44.62 25 SER B C 1
ATOM 2567 O O . SER B 1 25 ? -8.445 -32.719 -3.586 1 44.62 25 SER B O 1
ATOM 2569 N N . MET B 1 26 ? -6.703 -31.734 -3.506 1 46.81 26 MET B N 1
ATOM 2570 C CA . MET B 1 26 ? -7.277 -30.75 -4.422 1 46.81 26 MET B CA 1
ATOM 2571 C C . MET B 1 26 ? -7.547 -31.375 -5.789 1 46.81 26 MET B C 1
ATOM 2573 O O . MET B 1 26 ? -6.637 -31.938 -6.414 1 46.81 26 MET B O 1
ATOM 2577 N N . THR B 1 27 ? -8.648 -32 -5.953 1 40.34 27 THR B N 1
ATOM 2578 C CA . THR B 1 27 ? -8.914 -32.656 -7.238 1 40.34 27 THR B CA 1
ATOM 2579 C C . THR B 1 27 ? -8.375 -31.797 -8.383 1 40.34 27 THR B C 1
ATOM 2581 O O . THR B 1 27 ? -7.551 -32.281 -9.172 1 40.34 27 THR B O 1
ATOM 2584 N N . MET B 1 28 ? -9.305 -31.844 -9.539 1 42.09 28 MET B N 1
ATOM 2585 C CA . MET B 1 28 ? -9.188 -31.859 -10.992 1 42.09 28 MET B CA 1
ATOM 2586 C C . MET B 1 28 ? -8.453 -30.609 -11.484 1 42.09 28 MET B C 1
ATOM 2588 O O . MET B 1 28 ? -7.484 -30.719 -12.242 1 42.09 28 MET B O 1
ATOM 2592 N N . LYS B 1 29 ? -9.359 -29.578 -12.125 1 44.75 29 LYS B N 1
ATOM 2593 C CA . LYS B 1 29 ? -9.641 -29 -13.43 1 44.75 29 LYS B CA 1
ATOM 2594 C C . LYS B 1 29 ? -8.875 -27.688 -13.625 1 44.75 29 LYS B C 1
ATOM 2596 O O . LYS B 1 29 ? -9.258 -26.859 -14.445 1 44.75 29 LYS B O 1
ATOM 2601 N N . HIS B 1 30 ? -8.008 -27.203 -12.672 1 50.59 30 HIS B N 1
ATOM 2602 C CA . HIS B 1 30 ? -8.188 -25.75 -12.547 1 50.59 30 HIS B CA 1
ATOM 2603 C C . HIS B 1 30 ? -7.262 -25 -13.492 1 50.59 30 HIS B C 1
ATOM 2605 O O . HIS B 1 30 ? -6.156 -24.609 -13.102 1 50.59 30 HIS B O 1
ATOM 2611 N N . PHE B 1 31 ? -7.18 -25.625 -14.68 1 52.97 31 PHE B N 1
ATOM 2612 C CA . PHE B 1 31 ? -6.621 -24.531 -15.461 1 52.97 31 PHE B CA 1
ATOM 2613 C C . PHE B 1 31 ? -7.457 -23.266 -15.297 1 52.97 31 PHE B C 1
ATOM 2615 O O . PHE B 1 31 ? -8.68 -23.281 -15.477 1 52.97 31 PHE B O 1
ATOM 2622 N N . HIS B 1 32 ? -7.023 -22.484 -14.461 1 63.5 32 HIS B N 1
ATOM 2623 C CA . HIS B 1 32 ? -7.742 -21.219 -14.391 1 63.5 32 HIS B CA 1
ATOM 2624 C C . HIS B 1 32 ? -6.895 -20.078 -14.938 1 63.5 32 HIS B C 1
ATOM 2626 O O . HIS B 1 32 ? -5.664 -20.156 -14.93 1 63.5 32 HIS B O 1
ATOM 2632 N N . ASP B 1 33 ? -7.5 -19.281 -15.719 1 74 33 ASP B N 1
ATOM 2633 C CA . ASP B 1 33 ? -6.914 -18.094 -16.344 1 74 33 ASP B CA 1
ATOM 2634 C C . ASP B 1 33 ? -6.559 -17.047 -15.305 1 74 33 ASP B C 1
ATOM 2636 O O . ASP B 1 33 ? -6.652 -15.836 -15.57 1 74 33 ASP B O 1
ATOM 2640 N N . THR B 1 34 ? -6.211 -17.547 -14.094 1 87 34 THR B N 1
ATOM 2641 C CA . THR B 1 34 ? -5.863 -16.609 -13.039 1 87 34 THR B CA 1
ATOM 2642 C C . THR B 1 34 ? -4.496 -16.922 -12.453 1 87 34 THR B C 1
ATOM 2644 O O . THR B 1 34 ? -4.039 -18.078 -12.523 1 87 34 THR B O 1
ATOM 2647 N N . TYR B 1 35 ? -3.861 -15.914 -12.07 1 92.5 35 TYR B N 1
ATOM 2648 C CA . TYR B 1 35 ? -2.658 -16.094 -11.266 1 92.5 35 TYR B CA 1
ATOM 2649 C C . TYR B 1 35 ? -3.012 -16.438 -9.828 1 92.5 35 TYR B C 1
ATOM 2651 O O . TYR B 1 35 ? -3.996 -15.938 -9.281 1 92.5 35 TYR B O 1
ATOM 2659 N N . GLU B 1 36 ? -2.195 -17.312 -9.234 1 93.19 36 GLU B N 1
ATOM 2660 C CA . GLU B 1 36 ? -2.498 -17.688 -7.855 1 93.19 36 GLU B CA 1
ATOM 2661 C C . GLU B 1 36 ? -1.272 -17.531 -6.961 1 93.19 36 GLU B C 1
ATOM 2663 O O . GLU B 1 36 ? -0.152 -17.844 -7.371 1 93.19 36 GLU B O 1
ATOM 2668 N N . LEU B 1 37 ? -1.539 -16.984 -5.809 1 95.5 37 LEU B N 1
ATOM 2669 C CA . LEU B 1 37 ? -0.588 -17.031 -4.703 1 95.5 37 LEU B CA 1
ATOM 2670 C C . LEU B 1 37 ? -1.123 -17.891 -3.562 1 95.5 37 LEU B C 1
ATOM 2672 O O . LEU B 1 37 ? -2.223 -17.656 -3.059 1 95.5 37 LEU B O 1
ATOM 2676 N N . TYR B 1 38 ? -0.387 -18.922 -3.215 1 94.5 38 TYR B N 1
ATOM 2677 C CA . TYR B 1 38 ? -0.726 -19.844 -2.148 1 94.5 38 TYR B CA 1
ATOM 2678 C C . TYR B 1 38 ? 0.168 -19.641 -0.933 1 94.5 38 TYR B C 1
ATOM 2680 O O . TYR B 1 38 ? 1.393 -19.75 -1.027 1 94.5 38 TYR B O 1
ATOM 2688 N N . PHE B 1 39 ? -0.453 -19.297 0.207 1 96.19 39 PHE B N 1
ATOM 2689 C CA . PHE B 1 39 ? 0.266 -19.047 1.451 1 96.19 39 PHE B CA 1
ATOM 2690 C C . PHE B 1 39 ? -0.004 -20.156 2.463 1 96.19 39 PHE B C 1
ATOM 2692 O O . PHE B 1 39 ? -1.144 -20.344 2.893 1 96.19 39 PHE B O 1
ATOM 2699 N N . LEU B 1 40 ? 1.01 -20.828 2.904 1 94.38 40 LEU B N 1
ATOM 2700 C CA . LEU B 1 40 ? 0.817 -21.891 3.889 1 94.38 40 LEU B CA 1
ATOM 2701 C C . LEU B 1 40 ? 1.006 -21.359 5.305 1 94.38 40 LEU B C 1
ATOM 2703 O O . LEU B 1 40 ? 2.125 -21.031 5.707 1 94.38 40 LEU B O 1
ATOM 2707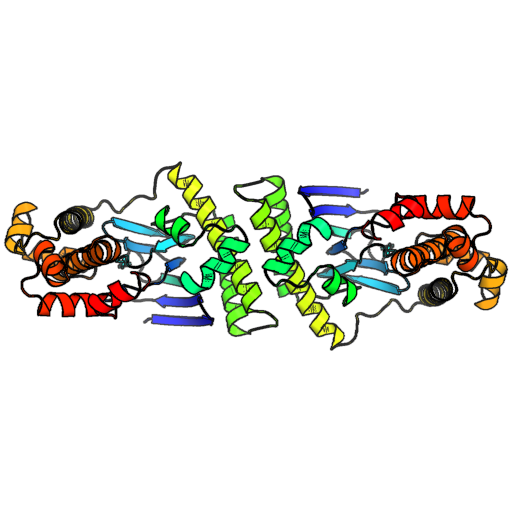 N N . LEU B 1 41 ? -0.037 -21.312 6.031 1 94.06 41 LEU B N 1
ATOM 2708 C CA . LEU B 1 41 ? -0.035 -20.75 7.375 1 94.06 41 LEU B CA 1
ATOM 2709 C C . LEU B 1 41 ? 0.42 -21.781 8.398 1 94.06 41 LEU B C 1
ATOM 2711 O O . LEU B 1 41 ? 1.041 -21.438 9.406 1 94.06 41 LEU B O 1
ATOM 2715 N N . GLU B 1 42 ? 0.053 -23 8.164 1 93.12 42 GLU B N 1
ATOM 2716 C CA . GLU B 1 42 ? 0.392 -24.094 9.062 1 93.12 42 GLU B CA 1
ATOM 2717 C C . GLU B 1 42 ? 0.46 -25.422 8.312 1 93.12 42 GLU B C 1
ATOM 2719 O O . GLU B 1 42 ? -0.352 -25.672 7.422 1 93.12 42 GLU B O 1
ATOM 2724 N N . GLY B 1 43 ? 1.488 -26.25 8.758 1 91.56 43 GLY B N 1
ATOM 2725 C CA . GLY B 1 43 ? 1.595 -27.578 8.203 1 91.56 43 GLY B CA 1
ATOM 2726 C C . GLY B 1 43 ? 2.668 -27.719 7.141 1 91.56 43 GLY B C 1
ATOM 2727 O O . GLY B 1 43 ? 3.617 -26.922 7.113 1 91.56 43 GLY B O 1
ATOM 2728 N N . GLU B 1 44 ? 2.684 -28.875 6.414 1 92.19 44 GLU B N 1
ATOM 2729 C CA . GLU B 1 44 ? 3.572 -29.188 5.301 1 92.19 44 GLU B CA 1
ATOM 2730 C C . GLU B 1 44 ? 2.809 -29.828 4.145 1 92.19 44 GLU B C 1
ATOM 2732 O O . GLU B 1 44 ? 1.866 -30.594 4.367 1 92.19 44 GLU B O 1
ATOM 2737 N N . ARG B 1 45 ? 3.256 -29.438 2.947 1 89.69 45 ARG B N 1
ATOM 2738 C CA . ARG B 1 45 ? 2.592 -29.984 1.768 1 89.69 45 ARG B CA 1
ATOM 2739 C C . ARG B 1 45 ? 3.594 -30.234 0.648 1 89.69 45 ARG B C 1
ATOM 2741 O O . ARG B 1 45 ? 4.625 -29.562 0.56 1 89.69 45 ARG B O 1
ATOM 2748 N N . TYR B 1 46 ? 3.301 -31.312 -0.122 1 89.25 46 TYR B N 1
ATOM 2749 C CA . TYR B 1 46 ? 3.916 -31.391 -1.441 1 89.25 46 TYR B CA 1
ATOM 2750 C C . TYR B 1 46 ? 3.086 -30.656 -2.482 1 89.25 46 TYR B C 1
ATOM 2752 O O . TYR B 1 46 ? 1.856 -30.766 -2.494 1 89.25 46 TYR B O 1
ATOM 2760 N N . TYR B 1 47 ? 3.748 -29.875 -3.217 1 90.25 47 TYR B N 1
ATOM 2761 C CA . TYR B 1 47 ? 3.064 -29.094 -4.242 1 90.25 47 TYR B CA 1
ATOM 2762 C C . TYR B 1 47 ? 3.629 -29.391 -5.625 1 90.25 47 TYR B C 1
ATOM 2764 O O . TYR B 1 47 ? 4.754 -29 -5.941 1 90.25 47 TYR B O 1
ATOM 2772 N N . PHE B 1 48 ? 2.83 -30.078 -6.441 1 89.44 48 PHE B N 1
ATOM 2773 C CA . PHE B 1 48 ? 3.209 -30.359 -7.824 1 89.44 48 PHE B CA 1
ATOM 2774 C C . PHE B 1 48 ? 2.828 -29.188 -8.734 1 89.44 48 PHE B C 1
ATOM 2776 O O . PHE B 1 48 ? 1.676 -28.75 -8.742 1 89.44 48 PHE B O 1
ATOM 2783 N N . ILE B 1 49 ? 3.848 -28.688 -9.438 1 88.31 49 ILE B N 1
ATOM 2784 C CA . ILE B 1 49 ? 3.613 -27.609 -10.398 1 88.31 49 ILE B CA 1
ATOM 2785 C C . ILE B 1 49 ? 4.27 -27.969 -11.734 1 88.31 49 ILE B C 1
ATOM 2787 O O . ILE B 1 49 ? 5.496 -28.031 -11.828 1 88.31 49 ILE B O 1
ATOM 2791 N N . GLU B 1 50 ? 3.42 -28.094 -12.75 1 83.69 50 GLU B N 1
ATOM 2792 C CA . GLU B 1 50 ? 3.814 -28.391 -14.125 1 83.69 50 GLU B CA 1
ATOM 2793 C C . GLU B 1 50 ? 4.578 -29.703 -14.203 1 83.69 50 GLU B C 1
ATOM 2795 O O . GLU B 1 50 ? 4.062 -30.703 -14.711 1 83.69 50 GLU B O 1
ATOM 2800 N N . LYS B 1 51 ? 5.793 -29.797 -13.727 1 87 51 LYS B N 1
ATOM 2801 C CA . LYS B 1 51 ? 6.551 -31.031 -13.836 1 87 51 LYS B CA 1
ATOM 2802 C C . LYS B 1 51 ? 7.398 -31.281 -12.586 1 87 51 LYS B C 1
ATOM 2804 O O . LYS B 1 51 ? 8.117 -32.281 -12.5 1 87 51 LYS B O 1
ATOM 2809 N N . GLU B 1 52 ? 7.297 -30.312 -11.703 1 88.12 52 GLU B N 1
ATOM 2810 C CA . GLU B 1 52 ? 8.125 -30.391 -10.508 1 88.12 52 GLU B CA 1
ATOM 2811 C C . GLU B 1 52 ? 7.273 -30.453 -9.242 1 88.12 52 GLU B C 1
ATOM 2813 O O . GLU B 1 52 ? 6.188 -29.875 -9.195 1 88.12 52 GLU B O 1
ATOM 2818 N N . THR B 1 53 ? 7.855 -31.203 -8.281 1 89.81 53 THR B N 1
ATOM 2819 C CA . THR B 1 53 ? 7.211 -31.234 -6.969 1 89.81 53 THR B CA 1
ATOM 2820 C C . THR B 1 53 ? 8.047 -30.484 -5.938 1 89.81 53 THR B C 1
ATOM 2822 O O . THR B 1 53 ? 9.25 -30.719 -5.816 1 89.81 53 THR B O 1
ATOM 2825 N N . TYR B 1 54 ? 7.383 -29.594 -5.234 1 90 54 TYR B N 1
ATOM 2826 C CA . TYR B 1 54 ? 8.039 -28.781 -4.219 1 90 54 TYR B CA 1
ATOM 2827 C C . TYR B 1 54 ? 7.602 -29.188 -2.818 1 90 54 TYR B C 1
ATOM 2829 O O . TYR B 1 54 ? 6.441 -29.562 -2.607 1 90 54 TYR B O 1
ATOM 2837 N N . TYR B 1 55 ? 8.562 -29.188 -1.954 1 90.44 55 TYR B N 1
ATOM 2838 C CA . TYR B 1 55 ? 8.234 -29.312 -0.54 1 90.44 55 TYR B CA 1
ATOM 2839 C C . TYR B 1 55 ? 7.926 -27.953 0.07 1 90.44 55 TYR B C 1
ATOM 2841 O O . TYR B 1 55 ? 8.805 -27.094 0.163 1 90.44 55 TYR B O 1
ATOM 2849 N N . VAL B 1 56 ? 6.684 -27.734 0.478 1 91.06 56 VAL B N 1
ATOM 2850 C CA . VAL B 1 56 ? 6.215 -26.438 0.972 1 91.06 56 VAL B CA 1
ATOM 2851 C C . VAL B 1 56 ? 6.016 -26.5 2.484 1 91.06 56 VAL B C 1
ATOM 2853 O O . VAL B 1 56 ? 5.379 -27.438 2.992 1 91.06 56 VAL B O 1
ATOM 2856 N N . LYS B 1 57 ? 6.602 -25.562 3.182 1 92.06 57 LYS B N 1
ATOM 2857 C CA . LYS B 1 57 ? 6.477 -25.484 4.633 1 92.06 57 LYS B CA 1
ATOM 2858 C C . LYS B 1 57 ? 5.82 -24.172 5.055 1 92.06 57 LYS B C 1
ATOM 2860 O O . LYS B 1 57 ? 5.629 -23.281 4.23 1 92.06 57 LYS B O 1
ATOM 2865 N N . THR B 1 58 ? 5.508 -24.125 6.383 1 92.94 58 THR B N 1
ATOM 2866 C CA . THR B 1 58 ? 4.938 -22.906 6.945 1 92.94 58 THR B CA 1
ATOM 2867 C C . THR B 1 58 ? 5.816 -21.703 6.629 1 92.94 58 THR B C 1
ATOM 2869 O O . THR B 1 58 ? 7.035 -21.75 6.809 1 92.94 58 THR B O 1
ATOM 2872 N N . GLY B 1 59 ? 5.141 -20.672 6.074 1 92.81 59 GLY B N 1
ATOM 2873 C CA . GLY B 1 59 ? 5.879 -19.453 5.758 1 92.81 59 GLY B CA 1
ATOM 2874 C C . GLY B 1 59 ? 6.258 -19.359 4.293 1 92.81 59 GLY B C 1
ATOM 2875 O O . GLY B 1 59 ? 6.73 -18.312 3.84 1 92.81 59 GLY B O 1
ATOM 2876 N N . ASP B 1 60 ? 5.988 -20.438 3.562 1 92.19 60 ASP B N 1
ATOM 2877 C CA . ASP B 1 60 ? 6.281 -20.422 2.133 1 92.19 60 ASP B CA 1
ATOM 2878 C C . ASP B 1 60 ? 5.125 -19.828 1.34 1 92.19 60 ASP B C 1
ATOM 2880 O O . ASP B 1 60 ? 3.965 -19.938 1.74 1 92.19 60 ASP B O 1
ATOM 2884 N N . VAL B 1 61 ? 5.555 -19.156 0.292 1 95.31 61 VAL B N 1
ATOM 2885 C CA . VAL B 1 61 ? 4.594 -18.641 -0.677 1 95.31 61 VAL B CA 1
ATOM 2886 C C . VAL B 1 61 ? 4.793 -19.328 -2.023 1 95.31 61 VAL B C 1
ATOM 2888 O O . VAL B 1 61 ? 5.906 -19.359 -2.557 1 95.31 61 VAL B O 1
ATOM 2891 N N . VAL B 1 62 ? 3.736 -19.906 -2.561 1 93.25 62 VAL B N 1
ATOM 2892 C CA . VAL B 1 62 ? 3.832 -20.594 -3.844 1 93.25 62 VAL B CA 1
ATOM 2893 C C . VAL B 1 62 ? 3.193 -19.734 -4.938 1 93.25 62 VAL B C 1
ATOM 2895 O O . VAL B 1 62 ? 2.072 -19.25 -4.777 1 93.25 62 VAL B O 1
ATOM 2898 N N . LEU B 1 63 ? 3.934 -19.453 -5.965 1 93.12 63 LEU B N 1
ATOM 2899 C CA . LEU B 1 63 ? 3.441 -18.734 -7.137 1 93.12 63 LEU B CA 1
ATOM 2900 C C . LEU B 1 63 ? 2.998 -19.719 -8.227 1 93.12 63 LEU B C 1
ATOM 2902 O O . LEU B 1 63 ? 3.777 -20.562 -8.648 1 93.12 63 LEU B O 1
ATOM 2906 N N . ILE B 1 64 ? 1.785 -19.609 -8.648 1 90.75 64 ILE B N 1
ATOM 2907 C CA . ILE B 1 64 ? 1.249 -20.438 -9.727 1 90.75 64 ILE B CA 1
ATOM 2908 C C . ILE B 1 64 ? 0.824 -19.562 -10.898 1 90.75 64 ILE B C 1
ATOM 2910 O O . ILE B 1 64 ? -0.062 -18.719 -10.758 1 90.75 64 ILE B O 1
ATOM 2914 N N . ASN B 1 65 ? 1.459 -19.766 -12.031 1 90.19 65 ASN B N 1
ATOM 2915 C CA . ASN B 1 65 ? 1.134 -19 -13.227 1 90.19 65 ASN B CA 1
ATOM 2916 C C . ASN B 1 65 ? -0.191 -19.438 -13.836 1 90.19 65 ASN B C 1
ATOM 2918 O O . ASN B 1 65 ? -0.723 -20.5 -13.477 1 90.19 65 ASN B O 1
ATOM 2922 N N . ARG B 1 66 ? -0.652 -18.609 -14.68 1 84.44 66 ARG B N 1
ATOM 2923 C CA . ARG B 1 66 ? -1.871 -18.969 -15.398 1 84.44 66 ARG B CA 1
ATOM 2924 C C . ARG B 1 66 ? -1.686 -20.266 -16.172 1 84.44 66 ARG B C 1
ATOM 2926 O O . ARG B 1 66 ? -0.614 -20.516 -16.734 1 84.44 66 ARG B O 1
ATOM 2933 N N . GLU B 1 67 ? -2.646 -21.125 -16.125 1 77.88 67 GLU B N 1
ATOM 2934 C CA . GLU B 1 67 ? -2.76 -22.328 -16.938 1 77.88 67 GLU B CA 1
ATOM 2935 C C . GLU B 1 67 ? -1.74 -23.375 -16.516 1 77.88 67 GLU B C 1
ATOM 2937 O O . GLU B 1 67 ? -1.475 -24.328 -17.25 1 77.88 67 GLU B O 1
ATOM 2942 N N . GLN B 1 68 ? -1.114 -23.141 -15.445 1 82.56 68 GLN B N 1
ATOM 2943 C CA . GLN B 1 68 ? -0.187 -24.141 -14.938 1 82.56 68 GLN B CA 1
ATOM 2944 C C . GLN B 1 68 ? -0.924 -25.219 -14.156 1 82.56 68 GLN B C 1
ATOM 2946 O O . GLN B 1 68 ? -1.736 -24.922 -13.273 1 82.56 68 GLN B O 1
ATOM 2951 N N . VAL B 1 69 ? -0.6 -26.406 -14.547 1 81.69 69 VAL B N 1
ATOM 2952 C CA . VAL B 1 69 ? -1.149 -27.547 -13.805 1 81.69 69 VAL B CA 1
ATOM 2953 C C . VAL B 1 69 ? -0.506 -27.609 -12.422 1 81.69 69 VAL B C 1
ATOM 2955 O O . VAL B 1 69 ? 0.704 -27.422 -12.281 1 81.69 69 VAL B O 1
ATOM 2958 N N . HIS B 1 70 ? -1.358 -27.797 -11.406 1 87.31 70 HIS B N 1
ATOM 2959 C CA . HIS B 1 70 ? -0.819 -27.875 -10.055 1 87.31 70 HIS B CA 1
ATOM 2960 C C . HIS B 1 70 ? -1.733 -28.703 -9.148 1 87.31 70 HIS B C 1
ATOM 2962 O O . HIS B 1 70 ? -2.938 -28.797 -9.398 1 87.31 70 HIS B O 1
ATOM 2968 N N . LYS B 1 71 ? -1.134 -29.328 -8.18 1 86.19 71 LYS B N 1
ATOM 2969 C CA . LYS B 1 71 ? -1.835 -30.141 -7.195 1 86.19 71 LYS B CA 1
ATOM 2970 C C . LYS B 1 71 ? -1.077 -30.172 -5.871 1 86.19 71 LYS B C 1
ATOM 2972 O O . LYS B 1 71 ? 0.152 -30.266 -5.855 1 86.19 71 LYS B O 1
ATOM 2977 N N . THR B 1 72 ? -1.875 -30.109 -4.789 1 86.88 72 THR B N 1
ATOM 2978 C CA . THR B 1 72 ? -1.269 -30.281 -3.473 1 86.88 72 THR B CA 1
ATOM 2979 C C . THR B 1 72 ? -1.508 -31.688 -2.936 1 86.88 72 THR B C 1
ATOM 2981 O O . THR B 1 72 ? -2.529 -32.312 -3.24 1 86.88 72 THR B O 1
ATOM 2984 N N . SER B 1 73 ? -0.586 -32.219 -2.275 1 84 73 SER B N 1
ATOM 2985 C CA . SER B 1 73 ? -0.723 -33.5 -1.588 1 84 73 SER B CA 1
ATOM 2986 C C . SER B 1 73 ? -0.112 -33.438 -0.192 1 84 73 SER B C 1
ATOM 2988 O O . SER B 1 73 ? 0.627 -32.531 0.132 1 84 73 SER B O 1
ATOM 2990 N N . GLN B 1 74 ? -0.441 -34.375 0.517 1 83.12 74 GLN B N 1
ATOM 2991 C CA . GLN B 1 74 ? -0.03 -34.406 1.916 1 83.12 74 GLN B CA 1
ATOM 2992 C C . GLN B 1 74 ? 1.47 -34.656 2.041 1 83.12 74 GLN B C 1
ATOM 2994 O O . GLN B 1 74 ? 2.029 -35.5 1.314 1 83.12 74 GLN B O 1
ATOM 2999 N N . ALA B 1 75 ? 2.053 -33.75 2.777 1 82 75 ALA B N 1
ATOM 3000 C CA . ALA B 1 75 ? 3.42 -33.969 3.244 1 82 75 ALA B CA 1
ATOM 3001 C C . ALA B 1 75 ? 3.484 -34 4.77 1 82 75 ALA B C 1
ATOM 3003 O O . ALA B 1 75 ? 3.084 -33.031 5.422 1 82 75 ALA B O 1
ATOM 3004 N N . GLY B 1 76 ? 3.832 -34.969 5.367 1 78.56 76 GLY B N 1
ATOM 3005 C CA . GLY B 1 76 ? 3.953 -35 6.816 1 78.56 76 GLY B CA 1
ATOM 3006 C C . GLY B 1 76 ? 2.613 -35 7.531 1 78.56 76 GLY B C 1
ATOM 3007 O O . GLY B 1 76 ? 1.771 -35.875 7.309 1 78.56 76 GLY B O 1
ATOM 3008 N N . SER B 1 77 ? 2.26 -33.75 8.164 1 73.25 77 SER B N 1
ATOM 3009 C CA . SER B 1 77 ? 1.043 -33.625 8.961 1 73.25 77 SER B CA 1
ATOM 3010 C C . SER B 1 77 ? -0.193 -33.531 8.07 1 73.25 77 SER B C 1
ATOM 3012 O O . SER B 1 77 ? -0.134 -33 6.961 1 73.25 77 SER B O 1
ATOM 3014 N N . ARG B 1 78 ? -1.248 -34 8.648 1 77.25 78 ARG B N 1
ATOM 3015 C CA . ARG B 1 78 ? -2.523 -34 7.945 1 77.25 78 ARG B CA 1
ATOM 3016 C C . ARG B 1 78 ? -3.186 -32.625 7.98 1 77.25 78 ARG B C 1
ATOM 3018 O O . ARG B 1 78 ? -3.748 -32.188 6.98 1 77.25 78 ARG B O 1
ATOM 3025 N N . ARG B 1 79 ? -2.941 -32.031 9.055 1 84.94 79 ARG B N 1
ATOM 3026 C CA . ARG B 1 79 ? -3.615 -30.766 9.203 1 84.94 79 ARG B CA 1
ATOM 3027 C C . ARG B 1 79 ? -2.812 -29.641 8.539 1 84.94 79 ARG B C 1
ATOM 3029 O O . ARG B 1 79 ? -1.589 -29.594 8.68 1 84.94 79 ARG B O 1
ATOM 3036 N N . HIS B 1 80 ? -3.527 -28.875 7.699 1 89.12 80 HIS B N 1
ATOM 3037 C CA . HIS B 1 80 ? -2.875 -27.688 7.164 1 89.12 80 HIS B CA 1
ATOM 3038 C C . HIS B 1 80 ? -3.857 -26.516 7.043 1 89.12 80 HIS B C 1
ATOM 3040 O O . HIS B 1 80 ? -5.07 -26.734 6.977 1 89.12 80 HIS B O 1
ATOM 3046 N N . ASP B 1 81 ? -3.348 -25.281 7.258 1 93.06 81 ASP B N 1
ATOM 3047 C CA . ASP B 1 81 ? -4.047 -24.016 7.117 1 93.06 81 ASP B CA 1
ATOM 3048 C C . ASP B 1 81 ? -3.393 -23.141 6.043 1 93.06 81 ASP B C 1
ATOM 3050 O O . ASP B 1 81 ? -2.176 -22.953 6.051 1 93.06 81 ASP B O 1
ATOM 3054 N N . ARG B 1 82 ? -4.293 -22.734 5.066 1 93.38 82 ARG B N 1
ATOM 3055 C CA . ARG B 1 82 ? -3.717 -21.984 3.961 1 93.38 82 ARG B CA 1
ATOM 3056 C C . ARG B 1 82 ? -4.613 -20.797 3.578 1 93.38 82 ARG B C 1
ATOM 3058 O O . ARG B 1 82 ? -5.812 -20.812 3.854 1 93.38 82 ARG B O 1
ATOM 3065 N N . ILE B 1 83 ? -3.998 -19.766 3.023 1 95.31 83 ILE B N 1
ATOM 3066 C CA . ILE B 1 83 ? -4.703 -18.703 2.32 1 95.31 83 ILE B CA 1
ATOM 3067 C C . ILE B 1 83 ? -4.371 -18.75 0.831 1 95.31 83 ILE B C 1
ATOM 3069 O O . ILE B 1 83 ? -3.223 -18.984 0.452 1 95.31 83 ILE B O 1
ATOM 3073 N N . LEU B 1 84 ? -5.375 -18.641 -0.023 1 94.56 84 LEU B N 1
ATOM 3074 C CA . LEU B 1 84 ? -5.203 -18.609 -1.471 1 94.56 84 LEU B CA 1
ATOM 3075 C C . LEU B 1 84 ? -5.672 -17.266 -2.037 1 94.56 84 LEU B C 1
ATOM 3077 O O . LEU B 1 84 ? -6.773 -16.812 -1.724 1 94.56 84 LEU B O 1
ATOM 3081 N N . LEU B 1 85 ? -4.781 -16.641 -2.762 1 95.38 85 LEU B N 1
ATOM 3082 C CA . LEU B 1 85 ? -5.121 -15.43 -3.508 1 95.38 85 LEU B CA 1
ATOM 3083 C C . LEU B 1 85 ? -5.184 -15.711 -5.004 1 95.38 85 LEU B C 1
ATOM 3085 O O . LEU B 1 85 ? -4.215 -16.219 -5.586 1 95.38 85 LEU B O 1
ATOM 3089 N N . GLN B 1 86 ? -6.285 -15.445 -5.605 1 94.19 86 GLN B N 1
ATOM 3090 C CA . GLN B 1 86 ? -6.449 -15.555 -7.051 1 94.19 86 GLN B CA 1
ATOM 3091 C C . GLN B 1 86 ? -6.543 -14.172 -7.699 1 94.19 86 GLN B C 1
ATOM 3093 O O . GLN B 1 86 ? -7.324 -13.328 -7.262 1 94.19 86 GLN B O 1
ATOM 3098 N N . LEU B 1 87 ? -5.789 -13.969 -8.734 1 95.81 87 LEU B N 1
ATOM 3099 C CA . LEU B 1 87 ? -5.637 -12.641 -9.312 1 95.81 87 LEU B CA 1
ATOM 3100 C C . LEU B 1 87 ? -5.945 -12.656 -10.805 1 95.81 87 LEU B C 1
ATOM 3102 O O . LEU B 1 87 ? -5.41 -13.492 -11.539 1 95.81 87 LEU B O 1
ATOM 3106 N N . SER B 1 88 ? -6.73 -11.734 -11.234 1 92.81 88 SER B N 1
ATOM 3107 C CA . SER B 1 88 ? -7.008 -11.555 -12.656 1 92.81 88 SER B CA 1
ATOM 3108 C C . SER B 1 88 ? -6.043 -10.555 -13.281 1 92.81 88 SER B C 1
ATOM 3110 O O . SER B 1 88 ? -6.07 -9.367 -12.945 1 92.81 88 SER B O 1
ATOM 3112 N N . GLY B 1 89 ? -5.27 -11.023 -14.195 1 91.5 89 GLY B N 1
ATOM 3113 C CA . GLY B 1 89 ? -4.332 -10.141 -14.867 1 91.5 89 GLY B CA 1
ATOM 3114 C C . GLY B 1 89 ? -5.008 -9 -15.602 1 91.5 89 GLY B C 1
ATOM 3115 O O . GLY B 1 89 ? -4.598 -7.844 -15.477 1 91.5 89 GLY B O 1
ATOM 3116 N N . ARG B 1 90 ? -6.043 -9.328 -16.281 1 88.5 90 ARG B N 1
ATOM 3117 C CA . ARG B 1 90 ? -6.762 -8.352 -17.094 1 88.5 90 ARG B CA 1
ATOM 3118 C C . ARG B 1 90 ? -7.227 -7.176 -16.25 1 88.5 90 ARG B C 1
ATOM 3120 O O . ARG B 1 90 ? -7.129 -6.02 -16.672 1 88.5 90 ARG B O 1
ATOM 3127 N N . VAL B 1 91 ? -7.629 -7.453 -15.109 1 92.88 91 VAL B N 1
ATOM 3128 C CA . VAL B 1 91 ? -8.227 -6.438 -14.25 1 92.88 91 VAL B CA 1
ATOM 3129 C C . VAL B 1 91 ? -7.129 -5.676 -13.508 1 92.88 91 VAL B C 1
ATOM 3131 O O . VAL B 1 91 ? -7.203 -4.453 -13.359 1 92.88 91 VAL B O 1
ATOM 3134 N N . LEU B 1 92 ? -6.07 -6.352 -13.125 1 95.44 92 LEU B N 1
ATOM 3135 C CA . LEU B 1 92 ? -5.133 -5.77 -12.164 1 95.44 92 LEU B CA 1
ATOM 3136 C C . LEU B 1 92 ? -3.959 -5.113 -12.883 1 95.44 92 LEU B C 1
ATOM 3138 O O . LEU B 1 92 ? -3.266 -4.273 -12.305 1 95.44 92 LEU B O 1
ATOM 3142 N N . GLU B 1 93 ? -3.73 -5.418 -14.156 1 94.31 93 GLU B N 1
ATOM 3143 C CA . GLU B 1 93 ? -2.521 -4.996 -14.859 1 94.31 93 GLU B CA 1
ATOM 3144 C C . GLU B 1 93 ? -2.461 -3.477 -14.984 1 94.31 93 GLU B C 1
ATOM 3146 O O . GLU B 1 93 ? -1.401 -2.875 -14.789 1 94.31 93 GLU B O 1
ATOM 3151 N N . PRO B 1 94 ? -3.574 -2.822 -15.328 1 93.44 94 PRO B N 1
ATOM 3152 C CA . PRO B 1 94 ? -3.498 -1.362 -15.422 1 93.44 94 PRO B CA 1
ATOM 3153 C C . PRO B 1 94 ? -3.023 -0.711 -14.125 1 93.44 94 PRO B C 1
ATOM 3155 O O . PRO B 1 94 ? -2.207 0.214 -14.156 1 93.44 94 PRO B O 1
ATOM 3158 N N . TRP B 1 95 ? -3.488 -1.159 -13.008 1 94 95 TRP B N 1
ATOM 3159 C CA . TRP B 1 95 ? -3.084 -0.65 -11.703 1 94 95 TRP B CA 1
ATOM 3160 C C . TRP B 1 95 ? -1.604 -0.913 -11.453 1 94 95 TRP B C 1
ATOM 3162 O O . TRP B 1 95 ? -0.866 -0.01 -11.047 1 94 95 TRP B O 1
ATOM 3172 N N . LEU B 1 96 ? -1.204 -2.094 -11.703 1 95.38 96 LEU B N 1
ATOM 3173 C CA . LEU B 1 96 ? 0.167 -2.502 -11.422 1 95.38 96 LEU B CA 1
ATOM 3174 C C . LEU B 1 96 ? 1.151 -1.756 -12.312 1 95.38 96 LEU B C 1
ATOM 3176 O O . LEU B 1 96 ? 2.234 -1.371 -11.867 1 95.38 96 LEU B O 1
ATOM 3180 N N . LYS B 1 97 ? 0.744 -1.587 -13.547 1 91.81 97 LYS B N 1
ATOM 3181 C CA . LYS B 1 97 ? 1.582 -0.829 -14.469 1 91.81 97 LYS B CA 1
ATOM 3182 C C . LYS B 1 97 ? 1.742 0.616 -14.008 1 91.81 97 LYS B C 1
ATOM 3184 O O . LYS B 1 97 ? 2.836 1.18 -14.086 1 91.81 97 LYS B O 1
ATOM 3189 N N . GLN B 1 98 ? 0.706 1.161 -13.547 1 90.19 98 GLN B N 1
ATOM 3190 C CA . GLN B 1 98 ? 0.706 2.557 -13.117 1 90.19 98 GLN B CA 1
ATOM 3191 C C . GLN B 1 98 ? 1.537 2.744 -11.852 1 90.19 98 GLN B C 1
ATOM 3193 O O . GLN B 1 98 ? 2.18 3.781 -11.672 1 90.19 98 GLN B O 1
ATOM 3198 N N . THR B 1 99 ? 1.558 1.813 -10.945 1 90.94 99 THR B N 1
ATOM 3199 C CA . THR B 1 99 ? 2.256 1.936 -9.664 1 90.94 99 THR B CA 1
ATOM 3200 C C . THR B 1 99 ? 3.721 1.536 -9.812 1 90.94 99 THR B C 1
ATOM 3202 O O . THR B 1 99 ? 4.535 1.816 -8.93 1 90.94 99 THR B O 1
ATOM 3205 N N . GLY B 1 100 ? 3.975 0.988 -10.914 1 88.81 100 GLY B N 1
ATOM 3206 C CA . GLY B 1 100 ? 5.352 0.578 -11.141 1 88.81 100 GLY B CA 1
ATOM 3207 C C . GLY B 1 100 ? 5.711 -0.721 -10.445 1 88.81 100 GLY B C 1
ATOM 3208 O O . GLY B 1 100 ? 6.887 -1.093 -10.383 1 88.81 100 GLY B O 1
ATOM 3209 N N . VAL B 1 101 ? 4.523 -1.236 -9.953 1 87.94 101 VAL B N 1
ATOM 3210 C CA . VAL B 1 101 ? 4.719 -2.596 -9.469 1 87.94 101 VAL B CA 1
ATOM 3211 C C . VAL B 1 101 ? 4.867 -3.555 -10.648 1 87.94 101 VAL B C 1
ATOM 3213 O O . VAL B 1 101 ? 4.375 -3.277 -11.742 1 87.94 101 VAL B O 1
ATOM 3216 N N . SER B 1 102 ? 5.746 -4.535 -10.734 1 85.19 102 SER B N 1
ATOM 3217 C CA . SER B 1 102 ? 5.945 -5.484 -11.828 1 85.19 102 SER B CA 1
ATOM 3218 C C . SER B 1 102 ? 4.621 -6.09 -12.281 1 85.19 102 SER B C 1
ATOM 3220 O O . SER B 1 102 ? 3.707 -6.27 -11.477 1 85.19 102 SER B O 1
ATOM 3222 N N . SER B 1 103 ? 4.395 -6.25 -13.617 1 91.5 103 SER B N 1
ATOM 3223 C CA . SER B 1 103 ? 3.201 -6.926 -14.125 1 91.5 103 SER B CA 1
ATOM 3224 C C . SER B 1 103 ? 3.113 -8.352 -13.602 1 91.5 103 SER B C 1
ATOM 3226 O O . SER B 1 103 ? 4.133 -8.969 -13.289 1 91.5 103 SER B O 1
ATOM 3228 N N . LEU B 1 104 ? 1.864 -8.812 -13.477 1 93.62 104 LEU B N 1
ATOM 3229 C CA . LEU B 1 104 ? 1.66 -10.203 -13.078 1 93.62 104 LEU B CA 1
ATOM 3230 C C . LEU B 1 104 ? 2.305 -11.156 -14.078 1 93.62 104 LEU B C 1
ATOM 3232 O O . LEU B 1 104 ? 2.916 -12.156 -13.688 1 93.62 104 LEU B O 1
ATOM 3236 N N . GLU B 1 105 ? 2.219 -10.797 -15.32 1 89.25 105 GLU B N 1
ATOM 3237 C CA . GLU B 1 105 ? 2.799 -11.617 -16.391 1 89.25 105 GLU B CA 1
ATOM 3238 C C . GLU B 1 105 ? 4.301 -11.789 -16.188 1 89.25 105 GLU B C 1
ATOM 3240 O O . GLU B 1 105 ? 4.828 -12.898 -16.312 1 89.25 105 GLU B O 1
ATOM 3245 N N . LYS B 1 106 ? 4.867 -10.719 -15.922 1 90.62 106 LYS B N 1
ATOM 3246 C CA . LYS B 1 106 ? 6.316 -10.758 -15.742 1 90.62 106 LYS B CA 1
ATOM 3247 C C . LYS B 1 106 ? 6.695 -11.492 -14.461 1 90.62 106 LYS B C 1
ATOM 3249 O O . LYS B 1 106 ? 7.59 -12.344 -14.469 1 90.62 106 LYS B O 1
ATOM 3254 N N . LEU B 1 107 ? 6.078 -11.18 -13.422 1 92.06 107 LEU B N 1
ATOM 3255 C CA . LEU B 1 107 ? 6.395 -11.781 -12.133 1 92.06 107 LEU B CA 1
ATOM 3256 C C . LEU B 1 107 ? 6.227 -13.297 -12.18 1 92.06 107 LEU B C 1
ATOM 3258 O O . LEU B 1 107 ? 7.137 -14.039 -11.812 1 92.06 107 LEU B O 1
ATOM 3262 N N . PHE B 1 108 ? 5.117 -13.742 -12.695 1 90.56 108 PHE B N 1
ATOM 3263 C CA . PHE B 1 108 ? 4.805 -15.164 -12.695 1 90.56 108 PHE B CA 1
ATOM 3264 C C . PHE B 1 108 ? 5.52 -15.867 -13.844 1 90.56 108 PHE B C 1
ATOM 3266 O O . PHE B 1 108 ? 5.695 -17.094 -13.812 1 90.56 108 PHE B O 1
ATOM 3273 N N . GLY B 1 109 ? 5.824 -15.102 -14.844 1 85.69 109 GLY B N 1
ATOM 3274 C CA . GLY B 1 109 ? 6.617 -15.664 -15.922 1 85.69 109 GLY B CA 1
ATOM 3275 C C . GLY B 1 109 ? 8.062 -15.898 -15.531 1 85.69 109 GLY B C 1
ATOM 3276 O O . GLY B 1 109 ? 8.656 -16.906 -15.922 1 85.69 109 GLY B O 1
ATOM 3277 N N . ASP B 1 110 ? 8.578 -14.922 -14.828 1 81.06 110 ASP B N 1
ATOM 3278 C CA . ASP B 1 110 ? 9.977 -14.992 -14.422 1 81.06 110 ASP B CA 1
ATOM 3279 C C . ASP B 1 110 ? 10.172 -15.953 -13.25 1 81.06 110 ASP B C 1
ATOM 3281 O O . ASP B 1 110 ? 11.219 -16.594 -13.133 1 81.06 110 ASP B O 1
ATOM 3285 N N . TYR B 1 111 ? 9.133 -15.883 -12.523 1 73.38 111 TYR B N 1
ATOM 3286 C CA . TYR B 1 111 ? 9.328 -16.578 -11.258 1 73.38 111 TYR B CA 1
ATOM 3287 C C . TYR B 1 111 ? 8.18 -17.547 -10.984 1 73.38 111 TYR B C 1
ATOM 3289 O O . TYR B 1 111 ? 7.016 -17.234 -11.266 1 73.38 111 TYR B O 1
ATOM 3297 N N . TYR B 1 112 ? 8.359 -18.812 -11.047 1 70.06 112 TYR B N 1
ATOM 3298 C CA . TYR B 1 112 ? 7.379 -19.766 -10.547 1 70.06 112 TYR B CA 1
ATOM 3299 C C . TYR B 1 112 ? 7.996 -20.688 -9.50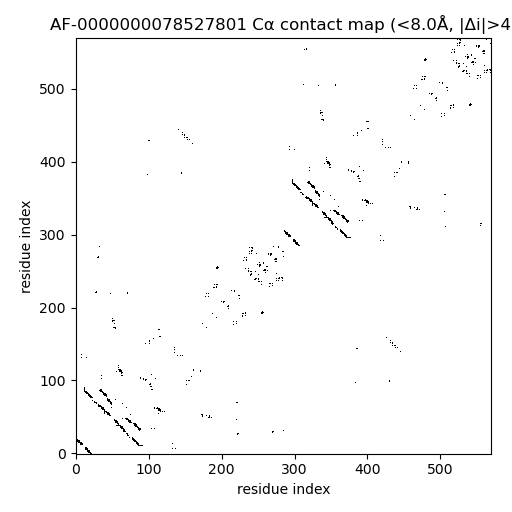8 1 70.06 112 TYR B C 1
ATOM 3301 O O . TYR B 1 112 ? 9.219 -20.75 -9.375 1 70.06 112 TYR B O 1
ATOM 3309 N N . GLY B 1 113 ? 7.062 -21.156 -8.617 1 80.31 113 GLY B N 1
ATOM 3310 C CA . GLY B 1 113 ? 7.531 -22.047 -7.566 1 80.31 113 GLY B CA 1
ATOM 3311 C C . GLY B 1 113 ? 7.355 -21.469 -6.172 1 80.31 113 GLY B C 1
ATOM 3312 O O . GLY B 1 113 ? 6.309 -20.906 -5.852 1 80.31 113 GLY B O 1
ATOM 3313 N N . VAL B 1 114 ? 8.383 -21.734 -5.359 1 87.94 114 VAL B N 1
ATOM 3314 C CA . VAL B 1 114 ? 8.203 -21.438 -3.941 1 87.94 114 VAL B CA 1
ATOM 3315 C C . VAL B 1 114 ? 9.117 -20.281 -3.533 1 87.94 114 VAL B C 1
ATOM 3317 O O . VAL B 1 114 ? 10.312 -20.297 -3.855 1 87.94 114 VAL B O 1
ATOM 3320 N N . ALA B 1 115 ? 8.547 -19.234 -2.961 1 88.75 115 ALA B N 1
ATOM 3321 C CA . ALA B 1 115 ? 9.289 -18.156 -2.33 1 88.75 115 ALA B CA 1
ATOM 3322 C C . ALA B 1 115 ? 9.344 -18.328 -0.815 1 88.75 115 ALA B C 1
ATOM 3324 O O . ALA B 1 115 ? 8.305 -18.5 -0.167 1 88.75 115 ALA B O 1
ATOM 3325 N N . ARG B 1 116 ? 10.562 -18.281 -0.253 1 88.12 116 ARG B N 1
ATOM 3326 C CA . ARG B 1 116 ? 10.758 -18.391 1.189 1 88.12 116 ARG B CA 1
ATOM 3327 C C . ARG B 1 116 ? 11.008 -17.016 1.812 1 88.12 116 ARG B C 1
ATOM 3329 O O . ARG B 1 116 ? 11.898 -16.297 1.369 1 88.12 116 ARG B O 1
ATOM 3336 N N . LEU B 1 117 ? 10.25 -16.734 2.77 1 90.88 117 LEU B N 1
ATOM 3337 C CA . LEU B 1 117 ? 10.344 -15.43 3.426 1 90.88 117 LEU B CA 1
ATOM 3338 C C . LEU B 1 117 ? 11 -15.555 4.793 1 90.88 117 LEU B C 1
ATOM 3340 O O . LEU B 1 117 ? 10.93 -16.609 5.43 1 90.88 117 LEU B O 1
ATOM 3344 N N . SER B 1 118 ? 11.703 -14.508 5.211 1 91.19 118 SER B N 1
ATOM 3345 C CA . SER B 1 118 ? 12.188 -14.445 6.59 1 91.19 118 SER B CA 1
ATOM 3346 C C . SER B 1 118 ? 11.031 -14.367 7.574 1 91.19 118 SER B C 1
ATOM 3348 O O . SER B 1 118 ? 9.883 -14.117 7.184 1 91.19 118 SER B O 1
ATOM 3350 N N . LYS B 1 119 ? 11.359 -14.625 8.812 1 93.88 119 LYS B N 1
ATOM 3351 C CA . LYS B 1 119 ? 10.336 -14.547 9.852 1 93.88 119 LYS B CA 1
ATOM 3352 C C . LYS B 1 119 ? 9.672 -13.18 9.867 1 93.88 119 LYS B C 1
ATOM 3354 O O . LYS B 1 119 ? 8.445 -13.078 9.977 1 93.88 119 LYS B O 1
ATOM 3359 N N . GLU B 1 120 ? 10.453 -12.164 9.766 1 92.25 120 GLU B N 1
ATOM 3360 C CA . GLU B 1 120 ? 9.945 -10.797 9.773 1 92.25 120 GLU B CA 1
ATOM 3361 C C . GLU B 1 120 ? 9.07 -10.523 8.555 1 92.25 120 GLU B C 1
ATOM 3363 O O . GLU B 1 120 ? 8 -9.93 8.672 1 92.25 120 GLU B O 1
ATOM 3368 N N . GLU B 1 121 ? 9.531 -10.945 7.434 1 93.38 121 GLU B N 1
ATOM 3369 C CA . GLU B 1 121 ? 8.766 -10.781 6.199 1 93.38 121 GLU B CA 1
ATOM 3370 C C . GLU B 1 121 ? 7.441 -11.523 6.262 1 93.38 121 GLU B C 1
ATOM 3372 O O . GLU B 1 121 ? 6.422 -11.031 5.773 1 93.38 121 GLU B O 1
ATOM 3377 N N . TRP B 1 122 ? 7.547 -12.664 6.875 1 95.88 122 TRP B N 1
ATOM 3378 C CA . TRP B 1 122 ? 6.348 -13.484 6.973 1 95.88 122 TRP B CA 1
ATOM 3379 C C . TRP B 1 122 ? 5.301 -12.82 7.859 1 95.88 122 TRP B C 1
ATOM 3381 O O . TRP B 1 122 ? 4.105 -12.859 7.555 1 95.88 122 TRP B O 1
ATOM 3391 N N . GLU B 1 123 ? 5.684 -12.25 8.938 1 95.12 123 GLU B N 1
ATOM 3392 C CA . GLU B 1 123 ? 4.754 -11.547 9.812 1 95.12 123 GLU B CA 1
ATOM 3393 C C . GLU B 1 123 ? 4.098 -10.367 9.094 1 95.12 123 GLU B C 1
ATOM 3395 O O . GLU B 1 123 ? 2.895 -10.141 9.234 1 95.12 123 GLU B O 1
ATOM 3400 N N . GLU B 1 124 ? 4.93 -9.664 8.383 1 95.19 124 GLU B N 1
ATOM 3401 C CA . GLU B 1 124 ? 4.379 -8.57 7.59 1 95.19 124 GLU B CA 1
ATOM 3402 C C . GLU B 1 124 ? 3.375 -9.086 6.562 1 95.19 124 GLU B C 1
ATOM 3404 O O . GLU B 1 124 ? 2.314 -8.484 6.371 1 95.19 124 GLU B O 1
ATOM 3409 N N . MET B 1 125 ? 3.703 -10.195 5.934 1 96.81 125 MET B N 1
ATOM 3410 C CA . MET B 1 125 ? 2.838 -10.828 4.941 1 96.81 125 MET B CA 1
ATOM 3411 C C . MET B 1 125 ? 1.49 -11.203 5.555 1 96.81 125 MET B C 1
ATOM 3413 O O . MET B 1 125 ? 0.442 -10.906 4.977 1 96.81 125 MET B O 1
ATOM 3417 N N . LYS B 1 126 ? 1.546 -11.781 6.672 1 96.06 126 LYS B N 1
ATOM 3418 C CA . LYS B 1 126 ? 0.319 -12.164 7.363 1 96.06 126 LYS B CA 1
ATOM 3419 C C . LYS B 1 126 ? -0.562 -10.953 7.645 1 96.06 126 LYS B C 1
ATOM 3421 O O . LYS B 1 126 ? -1.779 -11.008 7.461 1 96.06 126 LYS B O 1
ATOM 3426 N N . GLY B 1 127 ? 0.101 -9.914 8.07 1 95.94 127 GLY B N 1
ATOM 3427 C CA . GLY B 1 127 ? -0.639 -8.688 8.328 1 95.94 127 GLY B CA 1
ATOM 3428 C C . GLY B 1 127 ? -1.339 -8.148 7.094 1 95.94 127 GLY B C 1
ATOM 3429 O O . GLY B 1 127 ? -2.475 -7.676 7.176 1 95.94 127 GLY B O 1
ATOM 3430 N N . LEU B 1 128 ? -0.68 -8.164 5.988 1 97.88 128 LEU B N 1
ATOM 3431 C CA . LEU B 1 128 ? -1.249 -7.688 4.734 1 97.88 128 LEU B CA 1
ATOM 3432 C C . LEU B 1 128 ? -2.426 -8.555 4.305 1 97.88 128 LEU B C 1
ATOM 3434 O O . LEU B 1 128 ? -3.465 -8.039 3.889 1 97.88 128 LEU B O 1
ATOM 3438 N N . LEU B 1 129 ? -2.279 -9.867 4.41 1 97.38 129 LEU B N 1
ATOM 3439 C CA . LEU B 1 129 ? -3.334 -10.797 4.027 1 97.38 129 LEU B CA 1
ATOM 3440 C C . LEU B 1 129 ? -4.574 -10.602 4.895 1 97.38 129 LEU B C 1
ATOM 3442 O O . LEU B 1 129 ? -5.695 -10.555 4.379 1 97.38 129 LEU B O 1
ATOM 3446 N N . LEU B 1 130 ? -4.348 -10.539 6.156 1 95.12 130 LEU B N 1
ATOM 3447 C CA . LEU B 1 130 ? -5.461 -10.273 7.062 1 95.12 130 LEU B CA 1
ATOM 3448 C C . LEU B 1 130 ? -6.125 -8.938 6.734 1 95.12 130 LEU B C 1
ATOM 3450 O O . LEU B 1 130 ? -7.355 -8.828 6.766 1 95.12 130 LEU B O 1
ATOM 3454 N N . GLY B 1 131 ? -5.289 -7.969 6.441 1 96.56 131 GLY B N 1
ATOM 3455 C CA . GLY B 1 131 ? -5.82 -6.672 6.055 1 96.56 131 GLY B CA 1
ATOM 3456 C C . GLY B 1 131 ? -6.707 -6.73 4.828 1 96.56 131 GLY B C 1
ATOM 3457 O O . GLY B 1 131 ? -7.75 -6.074 4.777 1 96.56 131 GLY B O 1
ATOM 3458 N N . ILE B 1 132 ? -6.293 -7.449 3.84 1 97.62 132 ILE B N 1
ATOM 3459 C CA . ILE B 1 132 ? -7.09 -7.605 2.627 1 97.62 132 ILE B CA 1
ATOM 3460 C C . ILE B 1 132 ? -8.43 -8.25 2.967 1 97.62 132 ILE B C 1
ATOM 3462 O O . ILE B 1 132 ? -9.484 -7.789 2.523 1 97.62 132 ILE B O 1
ATOM 3466 N N . SER B 1 133 ? -8.375 -9.312 3.748 1 95.75 133 SER B N 1
ATOM 3467 C CA . SER B 1 133 ? -9.602 -10 4.148 1 95.75 133 SER B CA 1
ATOM 3468 C C . SER B 1 133 ? -10.555 -9.055 4.871 1 95.75 133 SER B C 1
ATOM 3470 O O . SER B 1 133 ? -11.75 -9.016 4.566 1 95.75 133 SER B O 1
ATOM 3472 N N . GLU B 1 134 ? -10.062 -8.281 5.793 1 95.88 134 GLU B N 1
ATOM 3473 C CA . GLU B 1 134 ? -10.883 -7.355 6.566 1 95.88 134 GLU B CA 1
ATOM 3474 C C . GLU B 1 134 ? -11.508 -6.293 5.664 1 95.88 134 GLU B C 1
ATOM 3476 O O . GLU B 1 134 ? -12.672 -5.93 5.844 1 95.88 134 GLU B O 1
ATOM 3481 N N . GLU B 1 135 ? -10.672 -5.797 4.738 1 97.25 135 GLU B N 1
ATOM 3482 C CA . GLU B 1 135 ? -11.188 -4.801 3.803 1 97.25 135 GLU B CA 1
ATOM 3483 C C . GLU B 1 135 ? -12.336 -5.363 2.977 1 97.25 135 GLU B C 1
ATOM 3485 O O . GLU B 1 135 ? -13.32 -4.668 2.725 1 97.25 135 GLU B O 1
ATOM 3490 N N . LEU B 1 136 ? -12.172 -6.59 2.543 1 96.19 136 LEU B N 1
ATOM 3491 C CA . LEU B 1 136 ? -13.172 -7.199 1.68 1 96.19 136 LEU B CA 1
ATOM 3492 C C . LEU B 1 136 ? -14.422 -7.562 2.473 1 96.19 136 LEU B C 1
ATOM 3494 O O . LEU B 1 136 ? -15.531 -7.535 1.937 1 96.19 136 LEU B O 1
ATOM 3498 N N . ILE B 1 137 ? -14.273 -7.898 3.75 1 95.56 137 ILE B N 1
ATOM 3499 C CA . ILE B 1 137 ? -15.391 -8.266 4.605 1 95.56 137 ILE B CA 1
ATOM 3500 C C . ILE B 1 137 ? -16.203 -7.023 4.965 1 95.56 137 ILE B C 1
ATOM 3502 O O . ILE B 1 137 ? -17.422 -7.012 4.84 1 95.56 137 ILE B O 1
ATOM 3506 N N . HIS B 1 138 ? -15.547 -5.953 5.402 1 94.88 138 HIS B N 1
ATOM 3507 C CA . HIS B 1 138 ? -16.219 -4.793 5.973 1 94.88 138 HIS B CA 1
ATOM 3508 C C . HIS B 1 138 ? -16.516 -3.744 4.906 1 94.88 138 HIS B C 1
ATOM 3510 O O . HIS B 1 138 ? -17.375 -2.881 5.094 1 94.88 138 HIS B O 1
ATOM 3516 N N . ARG B 1 139 ? -15.75 -3.797 3.803 1 95.38 139 ARG B N 1
ATOM 3517 C CA . ARG B 1 139 ? -15.906 -2.91 2.654 1 95.38 139 ARG B CA 1
ATOM 3518 C C . ARG B 1 139 ? -16.016 -1.455 3.096 1 95.38 139 ARG B C 1
ATOM 3520 O O . ARG B 1 139 ? -16.953 -0.751 2.719 1 95.38 139 ARG B O 1
ATOM 3527 N N . ARG B 1 140 ? -15.031 -1.012 3.928 1 93.06 140 ARG B N 1
ATOM 3528 C CA . ARG B 1 140 ? -14.961 0.371 4.387 1 93.06 140 ARG B CA 1
ATOM 3529 C C . ARG B 1 140 ? -14.758 1.328 3.219 1 93.06 140 ARG B C 1
ATOM 3531 O O . ARG B 1 140 ? -14.609 0.896 2.074 1 93.06 140 ARG B O 1
ATOM 3538 N N . GLU B 1 141 ? -14.789 2.611 3.445 1 93.75 141 GLU B N 1
ATOM 3539 C CA . GLU B 1 141 ? -14.617 3.633 2.418 1 93.75 141 GLU B CA 1
ATOM 3540 C C . GLU B 1 141 ? -13.359 3.383 1.595 1 93.75 141 GLU B C 1
ATOM 3542 O O . GLU B 1 141 ? -12.258 3.303 2.145 1 93.75 141 GLU B O 1
ATOM 3547 N N . ARG B 1 142 ? -13.57 3.229 0.2 1 95.75 142 ARG B N 1
ATOM 3548 C CA . ARG B 1 142 ? -12.492 3.039 -0.762 1 95.75 142 ARG B CA 1
ATOM 3549 C C . ARG B 1 142 ? -11.703 1.766 -0.462 1 95.75 142 ARG B C 1
ATOM 3551 O O . ARG B 1 142 ? -10.477 1.746 -0.57 1 95.75 142 ARG B O 1
ATOM 3558 N N . TYR B 1 143 ? -12.43 0.753 -0.019 1 97.19 143 TYR B N 1
ATOM 3559 C CA . TYR B 1 143 ? -11.797 -0.503 0.354 1 97.19 143 TYR B CA 1
ATOM 3560 C C . TYR B 1 143 ? -11.07 -1.12 -0.834 1 97.19 143 TYR B C 1
ATOM 3562 O O . TYR B 1 143 ? -10.039 -1.78 -0.667 1 97.19 143 TYR B O 1
ATOM 3570 N N . GLU B 1 144 ? -11.555 -0.905 -2.074 1 97.56 144 GLU B N 1
ATOM 3571 C CA . GLU B 1 144 ? -10.93 -1.496 -3.252 1 97.56 144 GLU B CA 1
ATOM 3572 C C . GLU B 1 144 ? -9.516 -0.967 -3.445 1 97.56 144 GLU B C 1
ATOM 3574 O O . GLU B 1 144 ? -8.609 -1.716 -3.826 1 97.56 144 GLU B O 1
ATOM 3579 N N . ILE B 1 145 ? -9.352 0.31 -3.203 1 97.5 145 ILE B N 1
ATOM 3580 C CA . ILE B 1 145 ? -8.031 0.928 -3.322 1 97.5 145 ILE B CA 1
ATOM 3581 C C . ILE B 1 145 ? -7.094 0.351 -2.264 1 97.5 145 ILE B C 1
ATOM 3583 O O . ILE B 1 145 ? -5.953 -0.003 -2.566 1 97.5 145 ILE B O 1
ATOM 3587 N N . MET B 1 146 ? -7.617 0.26 -1.025 1 98.12 146 MET B N 1
ATOM 3588 C CA . MET B 1 146 ? -6.805 -0.297 0.054 1 98.12 146 MET B CA 1
ATOM 3589 C C . MET B 1 146 ? -6.363 -1.72 -0.276 1 98.12 146 MET B C 1
ATOM 3591 O O . MET B 1 146 ? -5.207 -2.082 -0.06 1 98.12 146 MET B O 1
ATOM 3595 N N . VAL B 1 147 ? -7.262 -2.506 -0.803 1 98.31 147 VAL B N 1
ATOM 3596 C CA . VAL B 1 147 ? -6.953 -3.883 -1.173 1 98.31 147 VAL B CA 1
ATOM 3597 C C . VAL B 1 147 ? -5.852 -3.9 -2.23 1 98.31 147 VAL B C 1
ATOM 3599 O O . VAL B 1 147 ? -4.895 -4.672 -2.125 1 98.31 147 VAL B O 1
ATOM 3602 N N . ARG B 1 148 ? -5.961 -3.088 -3.238 1 97.62 148 ARG B N 1
ATOM 3603 C CA . ARG B 1 148 ? -4.969 -3.045 -4.309 1 97.62 148 ARG B CA 1
ATOM 3604 C C . ARG B 1 148 ? -3.609 -2.602 -3.779 1 97.62 148 ARG B C 1
ATOM 3606 O O . ARG B 1 148 ? -2.572 -3.098 -4.223 1 97.62 148 ARG B O 1
ATOM 3613 N N . LEU B 1 149 ? -3.613 -1.656 -2.855 1 98.06 149 LEU B N 1
ATOM 3614 C CA . LEU B 1 149 ? -2.367 -1.202 -2.244 1 98.06 149 LEU B CA 1
ATOM 3615 C C . LEU B 1 149 ? -1.691 -2.336 -1.481 1 98.06 149 LEU B C 1
ATOM 3617 O O . LEU B 1 149 ? -0.49 -2.564 -1.638 1 98.06 149 LEU B O 1
ATOM 3621 N N . LYS B 1 150 ? -2.453 -3.037 -0.655 1 98.44 150 LYS B N 1
ATOM 3622 C CA . LYS B 1 150 ? -1.913 -4.152 0.121 1 98.44 150 LYS B CA 1
ATOM 3623 C C . LYS B 1 150 ? -1.452 -5.285 -0.791 1 98.44 150 LYS B C 1
ATOM 3625 O O . LYS B 1 150 ? -0.398 -5.883 -0.564 1 98.44 150 LYS B O 1
ATOM 3630 N N . LEU B 1 151 ? -2.24 -5.535 -1.839 1 98.06 151 LEU B N 1
ATOM 3631 C CA . LEU B 1 151 ? -1.851 -6.551 -2.811 1 98.06 151 LEU B CA 1
ATOM 3632 C C . LEU B 1 151 ? -0.533 -6.184 -3.482 1 98.06 151 LEU B C 1
ATOM 3634 O O . LEU B 1 151 ? 0.337 -7.039 -3.662 1 98.06 151 LEU B O 1
ATOM 3638 N N . SER B 1 152 ? -0.388 -4.957 -3.902 1 97.94 152 SER B N 1
ATOM 3639 C CA . SER B 1 152 ? 0.833 -4.492 -4.551 1 97.94 152 SER B CA 1
ATOM 3640 C C . SER B 1 152 ? 2.047 -4.684 -3.645 1 97.94 152 SER B C 1
ATOM 3642 O O . SER B 1 152 ? 3.129 -5.035 -4.117 1 97.94 152 SER B O 1
ATOM 3644 N N . GLN B 1 153 ? 1.863 -4.426 -2.357 1 98.06 153 GLN B N 1
ATOM 3645 C CA . GLN B 1 153 ? 2.939 -4.672 -1.405 1 98.06 153 GLN B CA 1
ATOM 3646 C C . GLN B 1 153 ? 3.312 -6.152 -1.373 1 98.06 153 GLN B C 1
ATOM 3648 O O . GLN B 1 153 ? 4.496 -6.5 -1.363 1 98.06 153 GLN B O 1
ATOM 3653 N N . ILE B 1 154 ? 2.312 -6.992 -1.327 1 97.94 154 ILE B N 1
ATOM 3654 C CA . ILE B 1 154 ? 2.523 -8.438 -1.311 1 97.94 154 ILE B CA 1
ATOM 3655 C C . ILE B 1 154 ? 3.316 -8.859 -2.545 1 97.94 154 ILE B C 1
ATOM 3657 O O . ILE B 1 154 ? 4.32 -9.562 -2.436 1 97.94 154 ILE B O 1
ATOM 3661 N N . LEU B 1 155 ? 2.869 -8.422 -3.729 1 97.12 155 LEU B N 1
ATOM 3662 C CA . LEU B 1 155 ? 3.514 -8.789 -4.984 1 97.12 155 LEU B CA 1
ATOM 3663 C C . LEU B 1 155 ? 4.961 -8.312 -5.016 1 97.12 155 LEU B C 1
ATOM 3665 O O . LEU B 1 155 ? 5.848 -9.031 -5.484 1 97.12 155 LEU B O 1
ATOM 3669 N N . LEU B 1 156 ? 5.211 -7.125 -4.531 1 96.69 156 LEU B N 1
ATOM 3670 C CA . LEU B 1 156 ? 6.57 -6.594 -4.504 1 96.69 156 LEU B CA 1
ATOM 3671 C C . LEU B 1 156 ? 7.449 -7.395 -3.551 1 96.69 156 LEU B C 1
ATOM 3673 O O . LEU B 1 156 ? 8.617 -7.652 -3.846 1 96.69 156 LEU B O 1
ATOM 3677 N N . MET B 1 157 ? 6.945 -7.777 -2.371 1 95.94 157 MET B N 1
ATOM 3678 C CA . MET B 1 157 ? 7.695 -8.594 -1.421 1 95.94 157 MET B CA 1
ATOM 3679 C C . MET B 1 157 ? 8.062 -9.945 -2.035 1 95.94 157 MET B C 1
ATOM 3681 O O . MET B 1 157 ? 9.18 -10.422 -1.859 1 95.94 157 MET B O 1
ATOM 3685 N N . VAL B 1 158 ? 7.105 -10.555 -2.748 1 94.44 158 VAL B N 1
ATOM 3686 C CA . VAL B 1 158 ? 7.348 -11.828 -3.42 1 94.44 158 VAL B CA 1
ATOM 3687 C C . VAL B 1 158 ? 8.422 -11.648 -4.492 1 94.44 158 VAL B C 1
ATOM 3689 O O . VAL B 1 158 ? 9.344 -12.469 -4.602 1 94.44 158 VAL B O 1
ATOM 3692 N N . TYR B 1 159 ? 8.328 -10.594 -5.238 1 93.06 159 TYR B N 1
ATOM 3693 C CA . TYR B 1 159 ? 9.32 -10.266 -6.258 1 93.06 159 TYR B CA 1
ATOM 3694 C C . TYR B 1 159 ? 10.719 -10.18 -5.648 1 93.06 159 TYR B C 1
ATOM 3696 O O . TYR B 1 159 ? 11.664 -10.773 -6.172 1 93.06 159 TYR B O 1
ATOM 3704 N N . ARG B 1 160 ? 10.82 -9.438 -4.57 1 92.31 160 ARG B N 1
ATOM 3705 C CA . ARG B 1 160 ? 12.102 -9.266 -3.895 1 92.31 160 ARG B CA 1
ATOM 3706 C C . ARG B 1 160 ? 12.664 -10.609 -3.438 1 92.31 160 ARG B C 1
ATOM 3708 O O . ARG B 1 160 ? 13.867 -10.859 -3.574 1 92.31 160 ARG B O 1
ATOM 3715 N N . SER B 1 161 ? 11.82 -11.422 -2.82 1 90.25 161 SER B N 1
ATOM 3716 C CA . SER B 1 161 ? 12.242 -12.719 -2.303 1 90.25 161 SER B CA 1
ATOM 3717 C C . SER B 1 161 ? 12.742 -13.625 -3.422 1 90.25 161 SER B C 1
ATOM 3719 O O . SER B 1 161 ? 13.789 -14.273 -3.283 1 90.25 161 SER B O 1
ATOM 3721 N N . ARG B 1 162 ? 12.078 -13.664 -4.551 1 88 162 ARG B N 1
ATOM 3722 C CA . ARG B 1 162 ? 12.438 -14.539 -5.66 1 88 162 ARG B CA 1
ATOM 3723 C C . ARG B 1 162 ? 13.688 -14.047 -6.371 1 88 162 ARG B C 1
ATOM 3725 O O . ARG B 1 162 ? 14.508 -14.844 -6.832 1 88 162 ARG B O 1
ATOM 3732 N N . LYS B 1 163 ? 13.734 -12.797 -6.477 1 84.19 163 LYS B N 1
ATOM 3733 C CA . LYS B 1 163 ? 14.938 -12.234 -7.086 1 84.19 163 LYS B CA 1
ATOM 3734 C C . LYS B 1 163 ? 16.188 -12.594 -6.277 1 84.19 163 LYS B C 1
ATOM 3736 O O . LYS B 1 163 ? 17.234 -12.898 -6.848 1 84.19 163 LYS B O 1
ATOM 3741 N N . LYS B 1 164 ? 16.047 -12.555 -4.984 1 79.56 164 LYS B N 1
ATOM 3742 C CA . LYS B 1 164 ? 17.141 -12.93 -4.102 1 79.56 164 LYS B CA 1
ATOM 3743 C C . LYS B 1 164 ? 17.484 -14.406 -4.258 1 79.56 164 LYS B C 1
ATOM 3745 O O . LYS B 1 164 ? 18.656 -14.789 -4.203 1 79.56 164 LYS B O 1
ATOM 3750 N N . THR B 1 165 ? 16.484 -15.312 -4.355 1 69.62 165 THR B N 1
ATOM 3751 C CA . THR B 1 165 ? 16.656 -16.766 -4.406 1 69.62 165 THR B CA 1
ATOM 3752 C C . THR B 1 165 ? 17.266 -17.188 -5.746 1 69.62 165 THR B C 1
ATOM 3754 O O . THR B 1 165 ? 18.078 -18.109 -5.805 1 69.62 165 THR B O 1
ATOM 3757 N N . VAL B 1 166 ? 16.719 -16.609 -6.852 1 60.53 166 VAL B N 1
ATOM 3758 C CA . VAL B 1 166 ? 17.297 -16.938 -8.148 1 60.53 166 VAL B CA 1
ATOM 3759 C C . VAL B 1 166 ? 18.797 -16.719 -8.117 1 60.53 166 VAL B C 1
ATOM 3761 O O . VAL B 1 166 ? 19.562 -17.484 -8.695 1 60.53 166 VAL B O 1
ATOM 3764 N N . LEU B 1 167 ? 19.078 -15.773 -7.398 1 51.72 167 LEU B N 1
ATOM 3765 C CA . LEU B 1 167 ? 20.5 -15.516 -7.254 1 51.72 167 LEU B CA 1
ATOM 3766 C C . LEU B 1 167 ? 21.141 -16.562 -6.348 1 51.72 167 LEU B C 1
ATOM 3768 O O . LEU B 1 167 ? 22.344 -16.812 -6.441 1 51.72 167 LEU B O 1
ATOM 3772 N N . LYS B 1 168 ? 20.141 -17 -5.582 1 59.69 168 LYS B N 1
ATOM 3773 C CA . LYS B 1 168 ? 20.594 -18.094 -4.738 1 59.69 168 LYS B CA 1
ATOM 3774 C C . LYS B 1 168 ? 20 -19.422 -5.188 1 59.69 168 LYS B C 1
ATOM 3776 O O . LYS B 1 168 ? 19.219 -19.469 -6.145 1 59.69 168 LYS B O 1
ATOM 3781 N N . GLU B 1 169 ? 20.156 -20.547 -4.57 1 55.47 169 GLU B N 1
ATOM 3782 C CA . GLU B 1 169 ? 19.672 -21.875 -4.949 1 55.47 169 GLU B CA 1
ATOM 3783 C C . GLU B 1 169 ? 18.172 -22 -4.754 1 55.47 169 GLU B C 1
ATOM 3785 O O . GLU B 1 169 ? 17.625 -21.516 -3.76 1 55.47 169 GLU B O 1
ATOM 3790 N N . MET B 1 170 ? 17.328 -22.297 -5.887 1 59.84 170 MET B N 1
ATOM 3791 C CA . MET B 1 170 ? 15.891 -22.578 -5.883 1 59.84 170 MET B CA 1
ATOM 3792 C C . MET B 1 170 ? 15.539 -23.578 -4.785 1 59.84 170 MET B C 1
ATOM 3794 O O . MET B 1 170 ? 16.328 -24.469 -4.477 1 59.84 170 MET B O 1
ATOM 3798 N N . PRO B 1 171 ? 14.391 -23.297 -4.098 1 63.28 171 PRO B N 1
ATOM 3799 C CA . PRO B 1 171 ? 14.031 -24.297 -3.092 1 63.28 171 PRO B CA 1
ATOM 3800 C C . PRO B 1 171 ? 14.062 -25.719 -3.639 1 63.28 171 PRO B C 1
ATOM 3802 O O . PRO B 1 171 ? 13.766 -25.953 -4.816 1 63.28 171 PRO B O 1
ATOM 3805 N N . PRO B 1 172 ? 14.484 -26.625 -2.795 1 65.06 172 PRO B N 1
ATOM 3806 C CA . PRO B 1 172 ? 14.711 -28 -3.244 1 65.06 172 PRO B CA 1
ATOM 3807 C C . PRO B 1 172 ? 13.422 -28.688 -3.705 1 65.06 172 PRO B C 1
ATOM 3809 O O . PRO B 1 172 ? 12.391 -28.594 -3.035 1 65.06 172 PRO B O 1
ATOM 3812 N N . THR B 1 173 ? 13.352 -29.172 -4.93 1 78.69 173 THR B N 1
ATOM 3813 C CA . THR B 1 173 ? 12.336 -30.094 -5.422 1 78.69 173 THR B CA 1
ATOM 3814 C C . THR B 1 173 ? 12.453 -31.453 -4.742 1 78.69 173 THR B C 1
ATOM 3816 O O . THR B 1 173 ? 13.531 -31.828 -4.27 1 78.69 173 THR B O 1
ATOM 3819 N N . VAL B 1 174 ? 11.312 -32 -4.492 1 81.5 174 VAL B N 1
ATOM 3820 C CA . VAL B 1 174 ? 11.297 -33.344 -3.881 1 81.5 174 VAL B CA 1
ATOM 3821 C C . VAL B 1 174 ? 12.078 -34.312 -4.754 1 81.5 174 VAL B C 1
ATOM 3823 O O . VAL B 1 174 ? 11.875 -34.375 -5.969 1 81.5 174 VAL B O 1
ATOM 3826 N N . GLN B 1 175 ? 13.008 -35.031 -4.07 1 78.44 175 GLN B N 1
ATOM 3827 C CA . GLN B 1 175 ? 13.906 -35.875 -4.855 1 78.44 175 GLN B CA 1
ATOM 3828 C C . GLN B 1 175 ? 13.695 -37.344 -4.543 1 78.44 175 GLN B C 1
ATOM 3830 O O . GLN B 1 175 ? 14.617 -38.156 -4.703 1 78.44 175 GLN B O 1
ATOM 3835 N N . THR B 1 176 ? 12.492 -37.719 -4.297 1 85.94 176 THR B N 1
ATOM 3836 C CA . THR B 1 176 ? 12.258 -39.156 -4.137 1 85.94 176 THR B CA 1
ATOM 3837 C C . THR B 1 176 ? 12.188 -39.844 -5.496 1 85.94 176 THR B C 1
ATOM 3839 O O . THR B 1 176 ? 11.992 -39.219 -6.52 1 85.94 176 THR B O 1
ATOM 3842 N N . ALA B 1 177 ? 12.336 -41.188 -5.453 1 90.12 177 ALA B N 1
ATOM 3843 C CA . ALA B 1 177 ? 12.297 -41.938 -6.691 1 90.12 177 ALA B CA 1
ATOM 3844 C C . ALA B 1 177 ? 10.969 -41.781 -7.418 1 90.12 177 ALA B C 1
ATOM 3846 O O . ALA B 1 177 ? 10.938 -41.594 -8.641 1 90.12 177 ALA B O 1
ATOM 3847 N N . LYS B 1 178 ? 9.977 -41.75 -6.625 1 92.31 178 LYS B N 1
ATOM 3848 C CA . LYS B 1 178 ? 8.633 -41.594 -7.164 1 92.31 178 LYS B CA 1
ATOM 3849 C C . LYS B 1 178 ? 8.477 -40.25 -7.859 1 92.31 178 LYS B C 1
ATOM 3851 O O . LYS B 1 178 ? 8.07 -40.188 -9.023 1 92.31 178 LYS B O 1
ATOM 3856 N N . HIS B 1 179 ? 8.836 -39.25 -7.184 1 92.19 179 HIS B N 1
ATOM 3857 C CA . HIS B 1 179 ? 8.68 -37.906 -7.727 1 92.19 179 HIS B CA 1
ATOM 3858 C C . HIS B 1 179 ? 9.641 -37.656 -8.883 1 92.19 179 HIS B C 1
ATOM 3860 O O . HIS B 1 179 ? 9.305 -36.969 -9.836 1 92.19 179 HIS B O 1
ATOM 3866 N N . GLY B 1 180 ? 10.789 -38.281 -8.758 1 91.81 180 GLY B N 1
ATOM 3867 C CA . GLY B 1 180 ? 11.734 -38.188 -9.859 1 91.81 180 GLY B CA 1
ATOM 3868 C C . GLY B 1 180 ? 11.211 -38.812 -11.141 1 91.81 180 GLY B C 1
ATOM 3869 O O . GLY B 1 180 ? 11.344 -38.219 -12.219 1 91.81 180 GLY B O 1
ATOM 3870 N N . LYS B 1 181 ? 10.641 -39.938 -10.984 1 94.31 181 LYS B N 1
ATOM 3871 C CA . LYS B 1 181 ? 10.094 -40.625 -12.141 1 94.31 181 LYS B CA 1
ATOM 3872 C C . LYS B 1 181 ? 8.961 -39.812 -12.773 1 94.31 181 LYS B C 1
ATOM 3874 O O . LYS B 1 181 ? 8.898 -39.688 -14 1 94.31 181 LYS B O 1
ATOM 3879 N N . VAL B 1 182 ? 8.133 -39.344 -11.953 1 94.5 182 VAL B N 1
ATOM 3880 C CA . VAL B 1 182 ? 7.008 -38.531 -12.445 1 94.5 182 VAL B CA 1
ATOM 3881 C C . VAL B 1 182 ? 7.531 -37.281 -13.156 1 94.5 182 VAL B C 1
ATOM 3883 O O . VAL B 1 182 ? 7.004 -36.906 -14.195 1 94.5 182 VAL B O 1
ATOM 3886 N N . HIS B 1 183 ? 8.523 -36.719 -12.609 1 93.56 183 HIS B N 1
ATOM 3887 C CA . HIS B 1 183 ? 9.148 -35.562 -13.25 1 93.56 183 HIS B CA 1
ATOM 3888 C C . HIS B 1 183 ? 9.633 -35.906 -14.656 1 93.56 183 HIS B C 1
ATOM 3890 O O . HIS B 1 183 ? 9.367 -35.156 -15.609 1 93.56 183 HIS B O 1
ATOM 3896 N N . GLU B 1 184 ? 10.297 -36.969 -14.734 1 95 184 GLU B N 1
ATOM 3897 C CA . GLU B 1 184 ? 10.836 -37.406 -16.016 1 95 184 GLU B CA 1
ATOM 3898 C C . GLU B 1 184 ? 9.727 -37.594 -17.047 1 95 184 GLU B C 1
ATOM 3900 O O . GLU B 1 184 ? 9.836 -37.156 -18.188 1 95 184 GLU B O 1
ATOM 3905 N N . VAL B 1 185 ? 8.711 -38.25 -16.594 1 95.56 185 VAL B N 1
ATOM 3906 C CA . VAL B 1 185 ? 7.602 -38.562 -17.5 1 95.56 185 VAL B CA 1
ATOM 3907 C C . VAL B 1 185 ? 6.871 -37.281 -17.891 1 95.56 185 VAL B C 1
ATOM 3909 O O . VAL B 1 185 ? 6.562 -37.062 -19.062 1 95.56 185 VAL B O 1
ATOM 3912 N N . ALA B 1 186 ? 6.621 -36.5 -16.922 1 94 186 ALA B N 1
ATOM 3913 C CA . ALA B 1 186 ? 5.938 -35.219 -17.172 1 94 186 ALA B CA 1
ATOM 3914 C C . ALA B 1 186 ? 6.73 -34.375 -18.156 1 94 186 ALA B C 1
ATOM 3916 O O . ALA B 1 186 ? 6.16 -33.75 -19.062 1 94 186 ALA B O 1
ATOM 3917 N N . GLU B 1 187 ? 7.992 -34.281 -17.938 1 94 187 GLU B N 1
ATOM 3918 C CA . GLU B 1 187 ? 8.867 -33.531 -18.828 1 94 187 GLU B CA 1
ATOM 3919 C C . GLU B 1 187 ? 8.812 -34.094 -20.25 1 94 187 GLU B C 1
ATOM 3921 O O . GLU B 1 187 ? 8.711 -33.344 -21.219 1 94 187 GLU B O 1
ATOM 3926 N N . TYR B 1 188 ? 8.906 -35.344 -20.328 1 94.81 188 TYR B N 1
ATOM 3927 C CA . TYR B 1 188 ? 8.844 -36.031 -21.625 1 94.81 188 TYR B CA 1
ATOM 3928 C C . TYR B 1 188 ? 7.539 -35.688 -22.344 1 94.81 188 TYR B C 1
ATOM 3930 O O . TYR B 1 188 ? 7.539 -35.375 -23.531 1 94.81 188 TYR B O 1
ATOM 3938 N N . LEU B 1 189 ? 6.438 -35.75 -21.609 1 93.88 189 LEU B N 1
ATOM 3939 C CA . LEU B 1 189 ? 5.117 -35.531 -22.188 1 93.88 189 LEU B CA 1
ATOM 3940 C C . LEU B 1 189 ? 4.973 -34.094 -22.656 1 93.88 189 LEU B C 1
ATOM 3942 O O . LEU B 1 189 ? 4.293 -33.812 -23.641 1 93.88 189 LEU B O 1
ATOM 3946 N N . THR B 1 190 ? 5.574 -33.219 -21.938 1 91.56 190 THR B N 1
ATOM 3947 C CA . THR B 1 190 ? 5.504 -31.812 -22.312 1 91.56 190 THR B CA 1
ATOM 3948 C C . THR B 1 190 ? 6.309 -31.547 -23.578 1 91.56 190 THR B C 1
ATOM 3950 O O . THR B 1 190 ? 5.883 -30.766 -24.438 1 91.56 190 THR B O 1
ATOM 3953 N N . LEU B 1 191 ? 7.383 -32.219 -23.719 1 92.06 191 LEU B N 1
ATOM 3954 C CA . LEU B 1 191 ? 8.297 -31.984 -24.844 1 92.06 191 LEU B CA 1
ATOM 3955 C C . LEU B 1 191 ? 7.867 -32.781 -26.062 1 92.06 191 LEU B C 1
ATOM 3957 O O . LEU B 1 191 ? 8.172 -32.375 -27.203 1 92.06 191 LEU B O 1
ATOM 3961 N N . HIS B 1 192 ? 7.133 -33.844 -25.844 1 94.06 192 HIS B N 1
ATOM 3962 C CA . HIS B 1 192 ? 6.777 -34.781 -26.922 1 94.06 192 HIS B CA 1
ATOM 3963 C C . HIS B 1 192 ? 5.277 -35.062 -26.938 1 94.06 192 HIS B C 1
ATOM 3965 O O . HIS B 1 192 ? 4.855 -36.188 -27.141 1 94.06 192 HIS B O 1
ATOM 3971 N N . CYS B 1 193 ? 4.523 -34 -26.688 1 92.06 193 CYS B N 1
ATOM 3972 C CA . CYS B 1 193 ? 3.086 -34.188 -26.5 1 92.06 193 CYS B CA 1
ATOM 3973 C C . CYS B 1 193 ? 2.414 -34.562 -27.812 1 92.06 193 CYS B C 1
ATOM 3975 O O . CYS B 1 193 ? 1.289 -35.062 -27.812 1 92.06 193 CYS B O 1
ATOM 3977 N N . GLU B 1 194 ? 3.039 -34.438 -28.891 1 92.44 194 GLU B N 1
ATOM 3978 C CA . GLU B 1 194 ? 2.479 -34.688 -30.203 1 92.44 194 GLU B CA 1
ATOM 3979 C C . GLU B 1 194 ? 2.537 -36.188 -30.531 1 92.44 194 GLU B C 1
ATOM 3981 O O . GLU B 1 194 ? 1.875 -36.656 -31.453 1 92.44 194 GLU B O 1
ATOM 3986 N N . THR B 1 195 ? 3.375 -36.812 -29.75 1 88.06 195 THR B N 1
ATOM 3987 C CA . THR B 1 195 ? 3.551 -38.25 -30.031 1 88.06 195 THR B CA 1
ATOM 3988 C C . THR B 1 195 ? 2.367 -39.031 -29.5 1 88.06 195 THR B C 1
ATOM 3990 O O . THR B 1 195 ? 1.673 -38.594 -28.578 1 88.06 195 THR B O 1
ATOM 3993 N N . GLY B 1 196 ? 1.972 -40.156 -30.156 1 85.88 196 GLY B N 1
ATOM 3994 C CA . GLY B 1 196 ? 0.84 -40.969 -29.75 1 85.88 196 GLY B CA 1
ATOM 3995 C C . GLY B 1 196 ? 1.253 -42.281 -29.094 1 85.88 196 GLY B C 1
ATOM 3996 O O . GLY B 1 196 ? 0.664 -43.312 -29.375 1 85.88 196 GLY B O 1
ATOM 3997 N N . GLU B 1 197 ? 2.289 -42.094 -28.266 1 91.06 197 GLU B N 1
ATOM 3998 C CA . GLU B 1 197 ? 2.717 -43.312 -27.578 1 91.06 197 GLU B CA 1
ATOM 3999 C C . GLU B 1 197 ? 1.641 -43.844 -26.625 1 91.06 197 GLU B C 1
ATOM 4001 O O . GLU B 1 197 ? 0.975 -43.031 -25.953 1 91.06 197 GLU B O 1
ATOM 4006 N N . SER B 1 198 ? 1.444 -45.125 -26.672 1 92.75 198 SER B N 1
ATOM 4007 C CA . SER B 1 198 ? 0.537 -45.719 -25.703 1 92.75 198 SER B CA 1
ATOM 4008 C C . SER B 1 198 ? 1.129 -45.688 -24.297 1 92.75 198 SER B C 1
ATOM 4010 O O . SER B 1 198 ? 2.322 -45.406 -24.125 1 92.75 198 SER B O 1
ATOM 4012 N N . LEU B 1 199 ? 0.252 -45.875 -23.328 1 95.06 199 LEU B N 1
ATOM 4013 C CA . LEU B 1 199 ? 0.705 -45.938 -21.938 1 95.06 199 LEU B CA 1
ATOM 4014 C C . LEU B 1 199 ? 1.745 -47.031 -21.75 1 95.06 199 LEU B C 1
ATOM 4016 O O . LEU B 1 199 ? 2.701 -46.875 -21 1 95.06 199 LEU B O 1
ATOM 4020 N N . GLU B 1 200 ? 1.535 -48.094 -22.469 1 95.69 200 GLU B N 1
ATOM 4021 C CA . GLU B 1 200 ? 2.461 -49.219 -22.391 1 95.69 200 GLU B CA 1
ATOM 4022 C C . GLU B 1 200 ? 3.828 -48.844 -22.969 1 95.69 200 GLU B C 1
ATOM 4024 O O . GLU B 1 200 ? 4.859 -49.156 -22.359 1 95.69 200 GLU B O 1
ATOM 4029 N N . GLU B 1 201 ? 3.783 -48.281 -24.062 1 95.44 201 GLU B N 1
ATOM 4030 C CA . GLU B 1 201 ? 5.02 -47.875 -24.703 1 95.44 201 GLU B CA 1
ATOM 4031 C C . GLU B 1 201 ? 5.773 -46.844 -23.828 1 95.44 201 GLU B C 1
ATOM 4033 O O . GLU B 1 201 ? 6.996 -46.906 -23.719 1 95.44 201 GLU B O 1
ATOM 4038 N N . LEU B 1 202 ? 5.02 -45.969 -23.266 1 95.5 202 LEU B N 1
ATOM 4039 C CA . LEU B 1 202 ? 5.625 -44.969 -22.406 1 95.5 202 LEU B CA 1
ATOM 4040 C C . LEU B 1 202 ? 6.254 -45.594 -21.172 1 95.5 202 LEU B C 1
ATOM 4042 O O . LEU B 1 202 ? 7.375 -45.25 -20.797 1 95.5 202 LEU B O 1
ATOM 4046 N N . ALA B 1 203 ? 5.547 -46.438 -20.5 1 96.62 203 ALA B N 1
ATOM 4047 C CA . ALA B 1 203 ? 6.051 -47.156 -19.328 1 96.62 203 ALA B CA 1
ATOM 4048 C C . ALA B 1 203 ? 7.344 -47.875 -19.656 1 96.62 203 ALA B C 1
ATOM 4050 O O . ALA B 1 203 ? 8.305 -47.844 -18.875 1 96.62 203 ALA B O 1
ATOM 4051 N N . GLU B 1 204 ? 7.348 -48.531 -20.812 1 96 204 GLU B N 1
ATOM 4052 C CA . GLU B 1 204 ? 8.531 -49.281 -21.25 1 96 204 GLU B CA 1
ATOM 4053 C C . GLU B 1 204 ? 9.719 -48.344 -21.453 1 96 204 GLU B C 1
ATOM 4055 O O . GLU B 1 204 ? 10.844 -48.688 -21.094 1 96 204 GLU B O 1
ATOM 4060 N N . ALA B 1 205 ? 9.445 -47.25 -22.016 1 94.62 205 ALA B N 1
ATOM 4061 C CA . ALA B 1 205 ? 10.492 -46.281 -22.281 1 94.62 205 ALA B CA 1
ATOM 4062 C C . ALA B 1 205 ? 11.148 -45.781 -20.984 1 94.62 205 ALA B C 1
ATOM 4064 O O . ALA B 1 205 ? 12.328 -45.438 -20.984 1 94.62 205 ALA B O 1
ATOM 4065 N N . PHE B 1 206 ? 10.43 -45.781 -19.969 1 95.81 206 PHE B N 1
ATOM 4066 C CA . PHE B 1 206 ? 10.945 -45.281 -18.703 1 95.81 206 PHE B CA 1
ATOM 4067 C C . PHE B 1 206 ? 11.227 -46.438 -17.734 1 95.81 206 PHE B C 1
ATOM 4069 O O . PHE B 1 206 ? 11.461 -46.219 -16.547 1 95.81 206 PHE B O 1
ATOM 4076 N N . PHE B 1 207 ? 11.148 -47.656 -18.141 1 95.88 207 PHE B N 1
ATOM 4077 C CA . PHE B 1 207 ? 11.578 -48.875 -17.484 1 95.88 207 PHE B CA 1
ATOM 4078 C C . PHE B 1 207 ? 10.75 -49.125 -16.219 1 95.88 207 PHE B C 1
ATOM 4080 O O . PHE B 1 207 ? 11.289 -49.5 -15.18 1 95.88 207 PHE B O 1
ATOM 4087 N N . ILE B 1 208 ? 9.43 -48.875 -16.312 1 96.06 208 ILE B N 1
ATOM 4088 C CA . ILE B 1 208 ? 8.508 -49.156 -15.234 1 96.06 208 ILE B CA 1
ATOM 4089 C C . ILE B 1 208 ? 7.242 -49.812 -15.797 1 96.06 208 ILE B C 1
ATOM 4091 O O . ILE B 1 208 ? 7.039 -49.844 -17.016 1 96.06 208 ILE B O 1
ATOM 4095 N N . SER B 1 209 ? 6.43 -50.438 -14.922 1 96.81 209 SER B N 1
ATOM 4096 C CA . SER B 1 209 ? 5.199 -51.062 -15.375 1 96.81 209 SER B CA 1
ATOM 4097 C C . SER B 1 209 ? 4.117 -50.031 -15.672 1 96.81 209 SER B C 1
ATOM 4099 O O . SER B 1 209 ? 4.125 -48.938 -15.109 1 96.81 209 SER B O 1
ATOM 4101 N N . LYS B 1 210 ? 3.285 -50.438 -16.547 1 96.69 210 LYS B N 1
ATOM 4102 C CA . LYS B 1 210 ? 2.152 -49.594 -16.906 1 96.69 210 LYS B CA 1
ATOM 4103 C C . LYS B 1 210 ? 1.306 -49.25 -15.688 1 96.69 210 LYS B C 1
ATOM 4105 O O . LYS B 1 210 ? 0.881 -48.094 -15.516 1 96.69 210 LYS B O 1
ATOM 4110 N N . SER B 1 211 ? 1.073 -50.219 -14.898 1 97.06 211 SER B N 1
ATOM 4111 C CA . SER B 1 211 ? 0.255 -50.031 -13.703 1 97.06 211 SER B CA 1
ATOM 4112 C C . SER B 1 211 ? 0.917 -49.062 -12.719 1 97.06 211 SER B C 1
ATOM 4114 O O . SER B 1 211 ? 0.247 -48.219 -12.117 1 97.06 211 SER B O 1
ATOM 4116 N N . TYR B 1 212 ? 2.193 -49.219 -12.57 1 96.56 212 TYR B N 1
ATOM 4117 C CA . TYR B 1 212 ? 2.938 -48.344 -11.664 1 96.56 212 TYR B CA 1
ATOM 4118 C C . TYR B 1 212 ? 2.951 -46.938 -12.18 1 96.56 212 TYR B C 1
ATOM 4120 O O . TYR B 1 212 ? 2.703 -45.969 -11.422 1 96.56 212 TYR B O 1
ATOM 4128 N N . LEU B 1 213 ? 3.244 -46.75 -13.422 1 96.75 213 LEU B N 1
ATOM 4129 C CA . LEU B 1 213 ? 3.248 -45.406 -14.023 1 96.75 213 LEU B CA 1
ATOM 4130 C C . LEU B 1 213 ? 1.899 -44.75 -13.836 1 96.75 213 LEU B C 1
ATOM 4132 O O . LEU B 1 213 ? 1.838 -43.594 -13.375 1 96.75 213 LEU B O 1
ATOM 4136 N N . SER B 1 214 ? 0.836 -45.406 -14.188 1 96.62 214 SER B N 1
ATOM 4137 C CA . SER B 1 214 ? -0.507 -44.875 -14.062 1 96.62 214 SER B CA 1
ATOM 4138 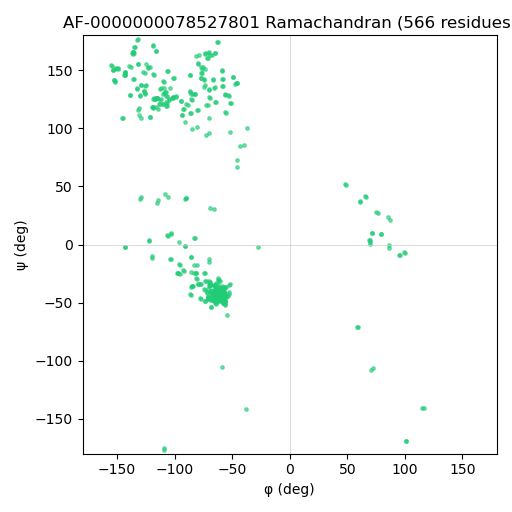C C . SER B 1 214 ? -0.797 -44.438 -12.625 1 96.62 214 SER B C 1
ATOM 4140 O O . SER B 1 214 ? -1.324 -43.344 -12.391 1 96.62 214 SER B O 1
ATOM 4142 N N . ARG B 1 215 ? -0.422 -45.25 -11.727 1 96 215 ARG B N 1
ATOM 4143 C CA . ARG B 1 215 ? -0.714 -45 -10.32 1 96 215 ARG B CA 1
ATOM 4144 C C . ARG B 1 215 ? 0.059 -43.812 -9.797 1 96 215 ARG B C 1
ATOM 4146 O O . ARG B 1 215 ? -0.534 -42.875 -9.258 1 96 215 ARG B O 1
ATOM 4153 N N . ILE B 1 216 ? 1.37 -43.781 -9.945 1 94.88 216 ILE B N 1
ATOM 4154 C CA . ILE B 1 216 ? 2.193 -42.75 -9.344 1 94.88 216 ILE B CA 1
ATOM 4155 C C . ILE B 1 216 ? 1.934 -41.406 -10.039 1 94.88 216 ILE B C 1
ATOM 4157 O O . ILE B 1 216 ? 1.998 -40.344 -9.414 1 94.88 216 ILE B O 1
ATOM 4161 N N . PHE B 1 217 ? 1.683 -41.469 -11.352 1 94.62 217 PHE B N 1
ATOM 4162 C CA . PHE B 1 217 ? 1.436 -40.25 -12.102 1 94.62 217 PHE B CA 1
ATOM 4163 C C . PHE B 1 217 ? 0.163 -39.562 -11.609 1 94.62 217 PHE B C 1
ATOM 4165 O O . PHE B 1 217 ? 0.155 -38.375 -11.367 1 94.62 217 PHE B O 1
ATOM 4172 N N . ARG B 1 218 ? -0.832 -40.312 -11.43 1 92.75 218 ARG B N 1
ATOM 4173 C CA . ARG B 1 218 ? -2.086 -39.781 -10.922 1 92.75 218 ARG B CA 1
ATOM 4174 C C . ARG B 1 218 ? -1.941 -39.312 -9.477 1 92.75 218 ARG B C 1
ATOM 4176 O O . ARG B 1 218 ? -2.475 -38.281 -9.094 1 92.75 218 ARG B O 1
ATOM 4183 N N . GLU B 1 219 ? -1.282 -40.062 -8.742 1 90.5 219 GLU B N 1
ATOM 4184 C CA . GLU B 1 219 ? -1.077 -39.719 -7.336 1 90.5 219 GLU B CA 1
ATOM 4185 C C . GLU B 1 219 ? -0.361 -38.375 -7.184 1 90.5 219 GLU B C 1
ATOM 4187 O O . GLU B 1 219 ? -0.749 -37.562 -6.359 1 90.5 219 GLU B O 1
ATOM 4192 N N . VAL B 1 220 ? 0.631 -38.156 -7.992 1 89.62 220 VAL B N 1
ATOM 4193 C CA . VAL B 1 220 ? 1.499 -36.969 -7.844 1 89.62 220 VAL B CA 1
ATOM 4194 C C . VAL B 1 220 ? 0.885 -35.781 -8.562 1 89.62 220 VAL B C 1
ATOM 4196 O O . VAL B 1 220 ? 0.858 -34.688 -8.023 1 89.62 220 VAL B O 1
ATOM 4199 N N . THR B 1 221 ? 0.36 -35.969 -9.781 1 89 221 THR B N 1
ATOM 4200 C CA . THR B 1 221 ? -0.056 -34.875 -10.617 1 89 221 THR B CA 1
ATOM 4201 C C . THR B 1 221 ? -1.557 -34.625 -10.492 1 89 221 THR B C 1
ATOM 4203 O O . THR B 1 221 ? -2.047 -33.531 -10.812 1 89 221 THR B O 1
ATOM 4206 N N . GLY B 1 222 ? -2.277 -35.656 -10.109 1 87.81 222 GLY B N 1
ATOM 4207 C CA . GLY B 1 222 ? -3.73 -35.594 -10.086 1 87.81 222 GLY B CA 1
ATOM 4208 C C . GLY B 1 222 ? -4.363 -35.938 -11.43 1 87.81 222 GLY B C 1
ATOM 4209 O O . GLY B 1 222 ? -5.586 -36.031 -11.539 1 87.81 222 GLY B O 1
ATOM 4210 N N . PHE B 1 223 ? -3.562 -36.188 -12.453 1 88.94 223 PHE B N 1
ATOM 4211 C CA . PHE B 1 223 ? -4.047 -36.469 -13.805 1 88.94 223 PHE B CA 1
ATOM 4212 C C . PHE B 1 223 ? -3.584 -37.812 -14.289 1 88.94 223 PHE B C 1
ATOM 4214 O O . PHE B 1 223 ? -2.57 -38.344 -13.82 1 88.94 223 PHE B O 1
ATOM 4221 N N . SER B 1 224 ? -4.383 -38.344 -15.164 1 92.75 224 SER B N 1
ATOM 4222 C CA . SER B 1 224 ? -3.854 -39.469 -15.922 1 92.75 224 SER B CA 1
ATOM 4223 C C . SER B 1 224 ? -2.791 -39.031 -16.922 1 92.75 224 SER B C 1
ATOM 4225 O O . SER B 1 224 ? -2.717 -37.844 -17.266 1 92.75 224 SER B O 1
ATOM 4227 N N . VAL B 1 225 ? -2.008 -39.969 -17.344 1 94.12 225 VAL B N 1
ATOM 4228 C CA . VAL B 1 225 ? -0.963 -39.688 -18.328 1 94.12 225 VAL B CA 1
ATOM 4229 C C . VAL B 1 225 ? -1.582 -39.062 -19.578 1 94.12 225 VAL B C 1
ATOM 4231 O O . VAL B 1 225 ? -1.096 -38.062 -20.078 1 94.12 225 VAL B O 1
ATOM 4234 N N . ASN B 1 226 ? -2.648 -39.594 -20 1 92.19 226 ASN B N 1
ATOM 4235 C CA . ASN B 1 226 ? -3.293 -39.094 -21.219 1 92.19 226 ASN B CA 1
ATOM 4236 C C . ASN B 1 226 ? -3.869 -37.719 -21.016 1 92.19 226 ASN B C 1
ATOM 4238 O O . ASN B 1 226 ? -3.787 -36.875 -21.922 1 92.19 226 ASN B O 1
ATOM 4242 N N . GLU B 1 227 ? -4.5 -37.531 -19.906 1 90.94 227 GLU B N 1
ATOM 4243 C CA . GLU B 1 227 ? -5.02 -36.188 -19.594 1 90.94 227 GLU B CA 1
ATOM 4244 C C . GLU B 1 227 ? -3.904 -35.156 -19.609 1 90.94 227 GLU B C 1
ATOM 4246 O O . GLU B 1 227 ? -4.078 -34.062 -20.141 1 90.94 227 GLU B O 1
ATOM 4251 N N . TYR B 1 228 ? -2.842 -35.531 -18.969 1 91.88 228 TYR B N 1
ATOM 4252 C CA . TYR B 1 228 ? -1.695 -34.656 -18.891 1 91.88 228 TYR B CA 1
ATOM 4253 C C . TYR B 1 228 ? -1.146 -34.344 -20.281 1 91.88 228 TYR B C 1
ATOM 4255 O O . TYR B 1 228 ? -0.808 -33.219 -20.594 1 91.88 228 TYR B O 1
ATOM 4263 N N . ARG B 1 229 ? -1.027 -35.312 -21.094 1 93.06 229 ARG B N 1
ATOM 4264 C CA . ARG B 1 229 ? -0.592 -35.156 -22.469 1 93.06 229 ARG B CA 1
ATOM 4265 C C . ARG B 1 229 ? -1.513 -34.188 -23.219 1 93.06 229 ARG B C 1
ATOM 4267 O O . ARG B 1 229 ? -1.045 -33.312 -23.953 1 93.06 229 ARG B O 1
ATOM 4274 N N . ASN B 1 230 ? -2.754 -34.375 -23.047 1 91.81 230 ASN B N 1
ATOM 4275 C CA . ASN B 1 230 ? -3.729 -33.5 -23.719 1 91.81 230 ASN B CA 1
ATOM 4276 C C . ASN B 1 230 ? -3.602 -32.062 -23.266 1 91.81 230 ASN B C 1
ATOM 4278 O O . ASN B 1 230 ? -3.779 -31.125 -24.047 1 91.81 230 ASN B O 1
ATOM 4282 N N . LEU B 1 231 ? -3.348 -31.953 -22.016 1 90.12 231 LEU B N 1
ATOM 4283 C CA . LEU B 1 231 ? -3.135 -30.609 -21.5 1 90.12 231 LEU B CA 1
ATOM 4284 C C . LEU B 1 231 ? -1.945 -29.953 -22.188 1 90.12 231 LEU B C 1
ATOM 4286 O O . LEU B 1 231 ? -2.014 -28.766 -22.547 1 90.12 231 LEU B O 1
ATOM 4290 N N . ALA B 1 232 ? -0.905 -30.625 -22.25 1 90.81 232 ALA B N 1
ATOM 4291 C CA . ALA B 1 232 ? 0.281 -30.125 -22.938 1 90.81 232 ALA B CA 1
ATOM 4292 C C . ALA B 1 232 ? -0.035 -29.781 -24.391 1 90.81 232 ALA B C 1
ATOM 4294 O O . ALA B 1 232 ? 0.425 -28.75 -24.906 1 90.81 232 ALA B O 1
ATOM 4295 N N . ARG B 1 233 ? -0.805 -30.609 -24.984 1 93.75 233 ARG B N 1
ATOM 4296 C CA . ARG B 1 233 ? -1.194 -30.375 -26.375 1 93.75 233 ARG B CA 1
ATOM 4297 C C . ARG B 1 233 ? -2.023 -29.094 -26.5 1 93.75 233 ARG B C 1
ATOM 4299 O O . ARG B 1 233 ? -1.828 -28.312 -27.438 1 93.75 233 ARG B O 1
ATOM 4306 N N . VAL B 1 234 ? -2.908 -28.969 -25.609 1 91.44 234 VAL B N 1
ATOM 4307 C CA . VAL B 1 234 ? -3.779 -27.797 -25.656 1 91.44 234 VAL B CA 1
ATOM 4308 C C . VAL B 1 234 ? -2.949 -26.531 -25.484 1 91.44 234 VAL B C 1
ATOM 4310 O O . VAL B 1 234 ? -3.197 -25.516 -26.156 1 91.44 234 VAL B O 1
ATOM 4313 N N . ARG B 1 235 ? -2.051 -26.531 -24.609 1 89.06 235 ARG B N 1
ATOM 4314 C CA . ARG B 1 235 ? -1.172 -25.391 -24.422 1 89.06 235 ARG B CA 1
ATOM 4315 C C . ARG B 1 235 ? -0.426 -25.047 -25.703 1 89.06 235 ARG B C 1
ATOM 4317 O O . ARG B 1 235 ? -0.344 -23.875 -26.078 1 89.06 235 ARG B O 1
ATOM 4324 N N . LYS B 1 236 ? 0.079 -26 -26.266 1 91.81 236 LYS B N 1
ATOM 4325 C CA . LYS B 1 236 ? 0.771 -25.797 -27.531 1 91.81 236 LYS B CA 1
ATOM 4326 C C . LYS B 1 236 ? -0.191 -25.312 -28.609 1 91.81 236 LYS B C 1
ATOM 4328 O O . LYS B 1 236 ? 0.183 -24.5 -29.469 1 91.81 236 LYS B O 1
ATOM 4333 N N . ALA B 1 237 ? -1.343 -25.844 -28.562 1 93.88 237 ALA B N 1
ATOM 4334 C CA . ALA B 1 237 ? -2.357 -25.391 -29.516 1 93.88 237 ALA B CA 1
ATOM 4335 C C . ALA B 1 237 ? -2.625 -23.891 -29.359 1 93.88 237 ALA B C 1
ATOM 4337 O O . ALA B 1 237 ? -2.736 -23.188 -30.359 1 93.88 237 ALA B O 1
ATOM 4338 N N . LYS B 1 238 ? -2.75 -23.531 -28.141 1 90.56 238 LYS B N 1
ATOM 4339 C CA . LYS B 1 238 ? -2.984 -22.109 -27.875 1 90.56 238 LYS B CA 1
ATOM 4340 C C . LYS B 1 238 ? -1.849 -21.266 -28.438 1 90.56 238 LYS B C 1
ATOM 4342 O O . LYS B 1 238 ? -2.092 -20.203 -29.016 1 90.56 238 LYS B O 1
ATOM 4347 N N . GLU B 1 239 ? -0.693 -21.688 -28.266 1 89.94 239 GLU B N 1
ATOM 4348 C CA . GLU B 1 239 ? 0.469 -20.984 -28.812 1 89.94 239 GLU B CA 1
ATOM 4349 C C . GLU B 1 239 ? 0.402 -20.891 -30.328 1 89.94 239 GLU B C 1
ATOM 4351 O O . GLU B 1 239 ? 0.659 -19.844 -30.906 1 89.94 239 GLU B O 1
ATOM 4356 N N . LEU B 1 240 ? 0.061 -21.953 -30.859 1 93.94 240 LEU B N 1
ATOM 4357 C CA . LEU B 1 240 ? 0 -22.016 -32.312 1 93.94 240 LEU B CA 1
ATOM 4358 C C . LEU B 1 240 ? -1.139 -21.156 -32.844 1 93.94 240 LEU B C 1
ATOM 4360 O O . LEU B 1 240 ? -0.992 -20.484 -33.875 1 93.94 240 LEU B O 1
ATOM 4364 N N . LEU B 1 241 ? -2.229 -21.172 -32.156 1 93.5 241 LEU B N 1
ATOM 4365 C CA . LEU B 1 241 ? -3.381 -20.375 -32.562 1 93.5 241 LEU B CA 1
ATOM 4366 C C . LEU B 1 241 ? -3.059 -18.891 -32.531 1 93.5 241 LEU B C 1
ATOM 4368 O O . LEU B 1 241 ? -3.518 -18.125 -33.375 1 93.5 241 LEU B O 1
ATOM 4372 N N . ALA B 1 242 ? -2.301 -18.578 -31.562 1 89.31 242 ALA B N 1
ATOM 4373 C CA . ALA B 1 242 ? -1.991 -17.172 -31.344 1 89.31 242 ALA B CA 1
ATOM 4374 C C . ALA B 1 242 ? -0.88 -16.688 -32.281 1 89.31 242 ALA B C 1
ATOM 4376 O O . ALA B 1 242 ? -0.844 -15.523 -32.656 1 89.31 242 ALA B O 1
ATOM 4377 N N . ASN B 1 243 ? -0.008 -17.578 -32.656 1 91.38 243 ASN B N 1
ATOM 4378 C CA . ASN B 1 243 ? 1.233 -17.109 -33.281 1 91.38 243 ASN B CA 1
ATOM 4379 C C . ASN B 1 243 ? 1.428 -17.688 -34.656 1 91.38 243 ASN B C 1
ATOM 4381 O O . ASN B 1 243 ? 2.486 -17.516 -35.281 1 91.38 243 ASN B O 1
ATOM 4385 N N . SER B 1 244 ? 0.479 -18.422 -35.094 1 91.62 244 SER B N 1
ATOM 4386 C CA . SER B 1 244 ? 0.637 -19.016 -36.438 1 91.62 244 SER B CA 1
ATOM 4387 C C . SER B 1 244 ? -0.639 -18.875 -37.25 1 91.62 244 SER B C 1
ATOM 4389 O O . SER B 1 244 ? -1.653 -18.375 -36.75 1 91.62 244 SER B O 1
ATOM 4391 N N . ARG B 1 245 ? -0.633 -19.172 -38.594 1 91.62 245 ARG B N 1
ATOM 4392 C CA . ARG B 1 245 ? -1.786 -19.109 -39.5 1 91.62 245 ARG B CA 1
ATOM 4393 C C . ARG B 1 245 ? -2.32 -20.5 -39.781 1 91.62 245 ARG B C 1
ATOM 4395 O O . ARG B 1 245 ? -3.141 -20.672 -40.688 1 91.62 245 ARG B O 1
ATOM 4402 N N . TYR B 1 246 ? -1.792 -21.516 -39.031 1 95 246 TYR B N 1
ATOM 4403 C CA . TYR B 1 246 ? -2.281 -22.875 -39.25 1 95 246 TYR B CA 1
ATOM 4404 C C . TYR B 1 246 ? -3.785 -22.953 -39.031 1 95 246 TYR B C 1
ATOM 4406 O O . TYR B 1 246 ? -4.316 -22.328 -38.094 1 95 246 TYR B O 1
ATOM 4414 N N . SER B 1 247 ? -4.375 -23.781 -39.906 1 95.5 247 SER B N 1
ATOM 4415 C CA . SER B 1 247 ? -5.797 -24.016 -39.656 1 95.5 247 SER B CA 1
ATOM 4416 C C . SER B 1 247 ? -6.031 -24.844 -38.406 1 95.5 247 SER B C 1
ATOM 4418 O O . SER B 1 247 ? -5.105 -25.484 -37.906 1 95.5 247 SER B O 1
ATOM 4420 N N . ILE B 1 248 ? -7.262 -24.844 -37.969 1 95.75 248 ILE B N 1
ATOM 4421 C CA . ILE B 1 248 ? -7.625 -25.625 -36.812 1 95.75 248 ILE B CA 1
ATOM 4422 C C . ILE B 1 248 ? -7.355 -27.109 -37.062 1 95.75 248 ILE B C 1
ATOM 4424 O O . ILE B 1 248 ? -6.859 -27.812 -36.188 1 95.75 248 ILE B O 1
ATOM 4428 N N . THR B 1 249 ? -7.691 -27.484 -38.25 1 95.56 249 THR B N 1
ATOM 4429 C CA . THR B 1 249 ? -7.469 -28.875 -38.625 1 95.56 249 THR B CA 1
ATOM 4430 C C . THR B 1 249 ? -5.98 -29.203 -38.625 1 95.56 249 THR B C 1
ATOM 4432 O O . THR B 1 249 ? -5.574 -30.266 -38.125 1 95.56 249 THR B O 1
ATOM 4435 N N . GLU B 1 250 ? -5.203 -28.391 -39.156 1 96.12 250 GLU B N 1
ATOM 4436 C CA . GLU B 1 250 ? -3.756 -28.578 -39.188 1 96.12 250 GLU B CA 1
ATOM 4437 C C . GLU B 1 250 ? -3.176 -28.656 -37.781 1 96.12 250 GLU B C 1
ATOM 4439 O O . GLU B 1 250 ? -2.318 -29.5 -37.5 1 96.12 250 GLU B O 1
ATOM 4444 N N . ILE B 1 251 ? -3.615 -27.75 -36.969 1 96.62 251 ILE B N 1
ATOM 4445 C CA . ILE B 1 251 ? -3.137 -27.719 -35.594 1 96.62 251 ILE B CA 1
ATOM 4446 C C . ILE B 1 251 ? -3.5 -29.031 -34.875 1 96.62 251 ILE B C 1
ATOM 4448 O O . ILE B 1 251 ? -2.674 -29.609 -34.188 1 96.62 251 ILE B O 1
ATOM 4452 N N . SER B 1 252 ? -4.695 -29.469 -35.094 1 96.12 252 SER B N 1
ATOM 4453 C CA . SER B 1 252 ? -5.137 -30.75 -34.531 1 96.12 252 SER B CA 1
ATOM 4454 C C . SER B 1 252 ? -4.223 -31.891 -34.969 1 96.12 252 SER B C 1
ATOM 4456 O O . SER B 1 252 ? -3.818 -32.719 -34.125 1 96.12 252 SER B O 1
ATOM 4458 N N . GLU B 1 253 ? -3.859 -31.891 -36.219 1 94.62 253 GLU B N 1
ATOM 4459 C CA . GLU B 1 253 ? -3.008 -32.938 -36.781 1 94.62 253 GLU B CA 1
ATOM 4460 C C . GLU B 1 253 ? -1.578 -32.812 -36.25 1 94.62 253 GLU B C 1
ATOM 4462 O O . GLU B 1 253 ? -0.969 -33.812 -35.875 1 94.62 253 GLU B O 1
ATOM 4467 N N . ILE B 1 254 ? -1.117 -31.672 -36.25 1 94.69 254 ILE B N 1
ATOM 4468 C CA . ILE B 1 254 ? 0.242 -31.391 -35.812 1 94.69 254 ILE B CA 1
ATOM 4469 C C . ILE B 1 254 ? 0.411 -31.875 -34.375 1 94.69 254 ILE B C 1
ATOM 4471 O O . ILE B 1 254 ? 1.467 -32.406 -34 1 94.69 254 ILE B O 1
ATOM 4475 N N . LEU B 1 255 ? -0.609 -31.719 -33.594 1 95.75 255 LEU B N 1
ATOM 4476 C CA . LEU B 1 255 ? -0.52 -32 -32.156 1 95.75 255 LEU B CA 1
ATOM 4477 C C . LEU B 1 255 ? -0.898 -33.438 -31.859 1 95.75 255 LEU B C 1
ATOM 4479 O O . LEU B 1 255 ? -0.873 -33.875 -30.703 1 95.75 255 LEU B O 1
ATOM 4483 N N . GLY B 1 256 ? -1.254 -34.188 -32.875 1 92.88 256 GLY B N 1
ATOM 4484 C CA . GLY B 1 256 ? -1.398 -35.656 -32.781 1 92.88 256 GLY B CA 1
ATOM 4485 C C . GLY B 1 256 ? -2.771 -36.062 -32.281 1 92.88 256 GLY B C 1
ATOM 4486 O O . GLY B 1 256 ? -2.928 -37.156 -31.719 1 92.88 256 GLY B O 1
ATOM 4487 N N . PHE B 1 257 ? -3.773 -35.219 -32.438 1 94.62 257 PHE B N 1
ATOM 4488 C CA . PHE B 1 257 ? -5.129 -35.625 -32.094 1 94.62 257 PHE B CA 1
ATOM 4489 C C . PHE B 1 257 ? -5.688 -36.562 -33.125 1 94.62 257 PHE B C 1
ATOM 4491 O O . PHE B 1 257 ? -5.461 -36.406 -34.344 1 94.62 257 PHE B O 1
ATOM 4498 N N . GLU B 1 258 ? -6.441 -37.562 -32.625 1 89.31 258 GLU B N 1
ATOM 4499 C CA . GLU B 1 258 ? -6.988 -38.594 -33.5 1 89.31 258 GLU B CA 1
ATOM 4500 C C . GLU B 1 258 ? -8.086 -38 -34.406 1 89.31 258 GLU B C 1
ATOM 4502 O O . GLU B 1 258 ? -8.328 -38.531 -35.5 1 89.31 258 GLU B O 1
ATOM 4507 N N . SER B 1 259 ? -8.773 -37.031 -33.875 1 92.88 259 SER B N 1
ATOM 4508 C CA . SER B 1 259 ? -9.852 -36.406 -34.625 1 92.88 259 SER B CA 1
ATOM 4509 C C . SER B 1 259 ? -10.008 -34.938 -34.25 1 92.88 259 SER B C 1
ATOM 4511 O O . SER B 1 259 ? -9.727 -34.562 -33.125 1 92.88 259 SER B O 1
ATOM 4513 N N . ILE B 1 260 ? -10.484 -34.219 -35.219 1 94.12 260 ILE B N 1
ATOM 4514 C CA . ILE B 1 260 ? -10.727 -32.812 -35 1 94.12 260 ILE B CA 1
ATOM 4515 C C . ILE B 1 260 ? -11.82 -32.625 -33.969 1 94.12 260 ILE B C 1
ATOM 4517 O O . ILE B 1 260 ? -11.766 -31.672 -33.156 1 94.12 260 ILE B O 1
ATOM 4521 N N . THR B 1 261 ? -12.727 -33.469 -33.969 1 94.75 261 THR B N 1
ATOM 4522 C CA . THR B 1 261 ? -13.82 -33.406 -33 1 94.75 261 THR B CA 1
ATOM 4523 C C . THR B 1 261 ? -13.297 -33.625 -31.578 1 94.75 261 THR B C 1
ATOM 4525 O O . THR B 1 261 ? -13.695 -32.906 -30.656 1 94.75 261 THR B O 1
ATOM 4528 N N . TYR B 1 262 ? -12.445 -34.594 -31.516 1 94.25 262 TYR B N 1
ATOM 4529 C CA . TYR B 1 262 ? -11.852 -34.844 -30.219 1 94.25 262 TYR B CA 1
ATOM 4530 C C . TYR B 1 262 ? -10.992 -33.656 -29.781 1 94.25 262 TYR B C 1
ATOM 4532 O O . TYR B 1 262 ? -11.031 -33.25 -28.625 1 94.25 262 TYR B O 1
ATOM 4540 N N . PHE B 1 263 ? -10.211 -33.094 -30.672 1 95.62 263 PHE B N 1
ATOM 4541 C CA . PHE B 1 263 ? -9.398 -31.906 -30.406 1 95.62 263 PHE B CA 1
ATOM 4542 C C . PHE B 1 263 ? -10.266 -30.75 -29.906 1 95.62 263 PHE B C 1
ATOM 4544 O O . PHE B 1 263 ? -9.953 -30.141 -28.875 1 95.62 263 PHE B O 1
ATOM 4551 N N . GLU B 1 264 ? -11.289 -30.484 -30.516 1 94.75 264 GLU B N 1
ATOM 4552 C CA . GLU B 1 264 ? -12.164 -29.375 -30.156 1 94.75 264 GLU B CA 1
ATOM 4553 C C . GLU B 1 264 ? -12.781 -29.578 -28.781 1 94.75 264 GLU B C 1
ATOM 4555 O O . GLU B 1 264 ? -12.906 -28.641 -28 1 94.75 264 GLU B O 1
ATOM 4560 N N . ARG B 1 265 ? -13.109 -30.797 -28.547 1 93.5 265 ARG B N 1
ATOM 4561 C CA . ARG B 1 265 ? -13.695 -31.109 -27.25 1 93.5 265 ARG B CA 1
ATOM 4562 C C . ARG B 1 265 ? -12.688 -30.906 -26.125 1 93.5 265 ARG B C 1
ATOM 4564 O O . ARG B 1 265 ? -13.016 -30.312 -25.094 1 93.5 265 ARG B O 1
ATOM 4571 N N . VAL B 1 266 ? -11.539 -31.438 -26.344 1 92.12 266 VAL B N 1
ATOM 4572 C CA . VAL B 1 266 ? -10.492 -31.328 -25.328 1 92.12 266 VAL B CA 1
ATOM 4573 C C . VAL B 1 266 ? -10.109 -29.875 -25.141 1 92.12 266 VAL B C 1
ATOM 4575 O O . VAL B 1 266 ? -9.93 -29.406 -24 1 92.12 266 VAL B O 1
ATOM 4578 N N . PHE B 1 267 ? -9.977 -29.125 -26.234 1 92.56 267 PHE B N 1
ATOM 4579 C CA . PHE B 1 267 ? -9.625 -27.719 -26.188 1 92.56 267 PHE B CA 1
ATOM 4580 C C . PHE B 1 267 ? -10.672 -26.922 -25.406 1 92.56 267 PHE B C 1
ATOM 4582 O O . PHE B 1 267 ? -10.336 -26.125 -24.531 1 92.56 267 PHE B O 1
ATOM 4589 N N . LYS B 1 268 ? -11.844 -27.156 -25.688 1 89.44 268 LYS B N 1
ATOM 4590 C CA . LYS B 1 268 ? -12.93 -26.453 -25 1 89.44 268 LYS B CA 1
ATOM 4591 C C . LYS B 1 268 ? -12.961 -26.797 -23.516 1 89.44 268 LYS B C 1
ATOM 4593 O O . LYS B 1 268 ? -13.195 -25.906 -22.688 1 89.44 268 LYS B O 1
ATOM 4598 N N . LYS B 1 269 ? -12.781 -28.016 -23.297 1 84.19 269 LYS B N 1
ATOM 4599 C CA . LYS B 1 269 ? -12.773 -28.469 -21.906 1 84.19 269 LYS B CA 1
ATOM 4600 C C . LYS B 1 269 ? -11.742 -27.703 -21.078 1 84.19 269 LYS B C 1
ATOM 4602 O O . LYS B 1 269 ? -12 -27.359 -19.922 1 84.19 269 LYS B O 1
ATOM 4607 N N . HIS B 1 270 ? -10.594 -27.375 -21.688 1 81.38 270 HIS B N 1
ATOM 4608 C CA . HIS B 1 270 ? -9.484 -26.828 -20.922 1 81.38 270 HIS B CA 1
ATOM 4609 C C . HIS B 1 270 ? -9.359 -25.328 -21.125 1 81.38 270 HIS B C 1
ATOM 4611 O O . HIS B 1 270 ? -8.625 -24.656 -20.406 1 81.38 270 HIS B O 1
ATOM 4617 N N . SER B 1 271 ? -10.023 -24.688 -22.094 1 81.25 271 SER B N 1
ATOM 4618 C CA . SER B 1 271 ? -9.898 -23.266 -22.375 1 81.25 271 SER B CA 1
ATOM 4619 C C . SER B 1 271 ? -11.234 -22.547 -22.219 1 81.25 271 SER B C 1
ATOM 4621 O O . SER B 1 271 ? -11.297 -21.312 -22.266 1 81.25 271 SER B O 1
ATOM 4623 N N . ASP B 1 272 ? -12.266 -23.234 -22.078 1 79.38 272 ASP B N 1
ATOM 4624 C CA . ASP B 1 272 ? -13.625 -22.734 -21.906 1 79.38 272 ASP B CA 1
ATOM 4625 C C . ASP B 1 272 ? -14.141 -22.094 -23.188 1 79.38 272 ASP B C 1
ATOM 4627 O O . ASP B 1 272 ? -15.219 -21.5 -23.203 1 79.38 272 ASP B O 1
ATOM 4631 N N . VAL B 1 273 ? -13.391 -22.078 -24.203 1 84.94 273 VAL B N 1
ATOM 4632 C CA . VAL B 1 273 ? -13.805 -21.578 -25.516 1 84.94 273 VAL B CA 1
ATOM 4633 C C . VAL B 1 273 ? -13.32 -22.531 -26.609 1 84.94 273 VAL B C 1
ATOM 4635 O O . VAL B 1 273 ? -12.453 -23.375 -26.359 1 84.94 273 VAL B O 1
ATOM 4638 N N . THR B 1 274 ? -13.867 -22.359 -27.75 1 91.81 274 THR B N 1
ATOM 4639 C CA . THR B 1 274 ? -13.438 -23.172 -28.875 1 91.81 274 THR B CA 1
ATOM 4640 C C . THR B 1 274 ? -12.141 -22.625 -29.469 1 91.81 274 THR B C 1
ATOM 4642 O O . THR B 1 274 ? -11.812 -21.453 -29.266 1 91.81 274 THR B O 1
ATOM 4645 N N . PRO B 1 275 ? -11.391 -23.547 -30.156 1 93 275 PRO B N 1
ATOM 4646 C CA . PRO B 1 275 ? -10.164 -23.062 -30.797 1 93 275 PRO B CA 1
ATOM 4647 C C . PRO B 1 275 ? -10.414 -21.859 -31.703 1 93 275 PRO B C 1
ATOM 4649 O O . PRO B 1 275 ? -9.625 -20.906 -31.703 1 93 275 PRO B O 1
ATOM 4652 N N . LEU B 1 276 ? -11.461 -21.922 -32.438 1 91.31 276 LEU B N 1
ATOM 4653 C CA . LEU B 1 276 ? -11.789 -20.844 -33.344 1 91.31 276 LEU B CA 1
ATOM 4654 C C . LEU B 1 276 ? -12.047 -19.547 -32.594 1 91.31 276 LEU B C 1
ATOM 4656 O O . LEU B 1 276 ? -11.562 -18.484 -32.969 1 91.31 276 LEU B O 1
ATOM 4660 N N . LYS B 1 277 ? -12.789 -19.594 -31.578 1 91.06 277 LYS B N 1
ATOM 4661 C CA . LYS B 1 277 ? -13.086 -18.422 -30.781 1 91.06 277 LYS B CA 1
ATOM 4662 C C . LYS B 1 277 ? -11.82 -17.875 -30.125 1 91.06 277 LYS B C 1
ATOM 4664 O O . LYS B 1 277 ? -11.633 -16.656 -30.047 1 91.06 277 LYS B O 1
ATOM 4669 N N . TYR B 1 278 ? -11.055 -18.75 -29.672 1 89.38 278 TYR B N 1
ATOM 4670 C CA . TYR B 1 278 ? -9.789 -18.344 -29.062 1 89.38 278 TYR B CA 1
ATOM 4671 C C . TYR B 1 278 ? -8.961 -17.531 -30.047 1 89.38 278 TYR B C 1
ATOM 4673 O O . TYR B 1 278 ? -8.414 -16.484 -29.672 1 89.38 278 TYR B O 1
ATOM 4681 N N . ARG B 1 279 ? -8.836 -17.969 -31.203 1 90.06 279 ARG B N 1
ATOM 4682 C CA . ARG B 1 279 ? -8.07 -17.266 -32.219 1 90.06 279 ARG B CA 1
ATOM 4683 C C . ARG B 1 279 ? -8.688 -15.891 -32.531 1 90.06 279 ARG B C 1
ATOM 4685 O O . ARG B 1 279 ? -7.965 -14.906 -32.656 1 90.06 279 ARG B O 1
ATOM 4692 N N . LYS B 1 280 ? -9.945 -15.805 -32.625 1 87.56 280 LYS B N 1
ATOM 4693 C CA . LYS B 1 280 ? -10.641 -14.562 -32.938 1 87.56 280 LYS B CA 1
ATOM 4694 C C . LYS B 1 280 ? -10.422 -13.523 -31.828 1 87.56 280 LYS B C 1
ATOM 4696 O O . LYS B 1 280 ? -10.344 -12.328 -32.094 1 87.56 280 LYS B O 1
ATOM 4701 N N . ASP B 1 281 ? -10.312 -14.031 -30.672 1 81.56 281 ASP B N 1
ATOM 4702 C CA . ASP B 1 281 ? -10.141 -13.156 -29.516 1 81.56 281 ASP B CA 1
ATOM 4703 C C . ASP B 1 281 ? -8.68 -12.742 -29.344 1 81.56 281 ASP B C 1
ATOM 4705 O O . ASP B 1 281 ? -8.344 -11.984 -28.438 1 81.56 281 ASP B O 1
ATOM 4709 N N . GLY B 1 282 ? -7.906 -13.094 -30.234 1 74.12 282 GLY B N 1
ATOM 4710 C CA . GLY B 1 282 ? -6.512 -12.68 -30.234 1 74.12 282 GLY B CA 1
ATOM 4711 C C . GLY B 1 282 ? -5.664 -13.422 -29.219 1 74.12 282 GLY B C 1
ATOM 4712 O O . GLY B 1 282 ? -4.668 -12.883 -28.734 1 74.12 282 GLY B O 1
ATOM 4713 N N . GLY B 1 283 ? -6.148 -14.578 -29 1 67.5 283 GLY B N 1
ATOM 4714 C CA . GLY B 1 283 ? -5.391 -15.359 -28.031 1 67.5 283 GLY B CA 1
ATOM 4715 C C . GLY B 1 283 ? -5.484 -14.82 -26.625 1 67.5 283 GLY B C 1
ATOM 4716 O O . GLY B 1 283 ? -4.707 -15.211 -25.75 1 67.5 283 GLY B O 1
ATOM 4717 N N . GLU B 1 284 ? -6.32 -13.742 -26.422 1 63.66 284 GLU B N 1
ATOM 4718 C CA . GLU B 1 284 ? -6.387 -13.055 -25.141 1 63.66 284 GLU B CA 1
ATOM 4719 C C . GLU B 1 284 ? -7.457 -13.672 -24.234 1 63.66 284 GLU B C 1
ATOM 4721 O O . GLU B 1 284 ? -7.605 -13.273 -23.078 1 63.66 284 GLU B O 1
ATOM 4726 N N . THR B 1 285 ? -7.625 -14.953 -24.172 1 54.03 285 THR B N 1
ATOM 4727 C CA . THR B 1 285 ? -8.633 -15.422 -23.219 1 54.03 285 THR B CA 1
ATOM 4728 C C . THR B 1 285 ? -7.98 -15.914 -21.938 1 54.03 285 THR B C 1
ATOM 4730 O O . THR B 1 285 ? -6.832 -16.359 -21.953 1 54.03 285 THR B O 1
#

InterPro domains:
  IPR001387 Cro/C1-type, helix-turn-helix domain [cd00093] (194-234)
  IPR003313 AraC-type arabinose-binding/dimerisation domain [PF02311] (20-108)
  IPR009057 Homedomain-like superfamily [SSF46689] (180-229)
  IPR009057 Homedomain-like superfamily [SSF46689] (233-281)
  IPR014710 RmlC-like jelly roll fold [G3DSA:2.60.120.10] (17-87)
  IPR018060 AraC-like, DNA binding HTH domain [PF12833] (202-280)
  IPR018060 AraC-like, DNA binding HTH domain [PS01124] (183-281)
  IPR018060 AraC-like, DNA binding HTH domain [SM00342] (196-279)
  IPR018062 HTH domain AraC-type, conserved site [PS00041] (233-275)
  IPR020449 Transcription regulator HTH, AraC- type, HTH domain [PR00032] (248-263)
  IPR020449 Transcription regulator HTH, AraC- type, HTH domain [PR00032] (263-279)
  IPR037923 Transcription regulator HTH-like [SSF51215] (29-160)

Organism: NCBI:txid29354